Protein 4JCW (pdb70)

Structure (mmCIF, N/CA/C/O backbone):
data_4JCW
#
_entry.id   4JCW
#
_cell.length_a   35.936
_cell.length_b   43.212
_cell.length_c   64.300
_cell.angle_alpha   88.75
_cell.angle_beta   81.29
_cell.angle_gamma   82.70
#
_symmetry.space_group_name_H-M   'P 1'
#
loop_
_entity.id
_entity.type
_entity.pdbx_description
1 polymer 'cellulose binding protein'
2 branched beta-D-glucopyranose-(1-4)-beta-D-glucopyranose-(1-4)-beta-D-glucopyranose-(1-4)-beta-D-glucopyranose-(1-4)-beta-D-glucopyranose
3 water water
#
loop_
_atom_site.group_PDB
_atom_site.id
_atom_site.type_symbol
_atom_site.label_atom_id
_atom_site.label_alt_id
_atom_site.label_comp_id
_atom_site.label_asym_id
_atom_site.label_entity_id
_atom_site.label_seq_id
_atom_site.pdbx_PDB_ins_code
_atom_site.Cartn_x
_atom_site.Cartn_y
_atom_site.Cartn_z
_atom_site.occupancy
_atom_site.B_iso_or_equiv
_atom_site.auth_seq_id
_atom_site.auth_comp_id
_atom_site.auth_asym_id
_atom_site.auth_atom_id
_atom_site.pdbx_PDB_model_num
ATOM 1 N N . MET A 1 1 ? 4.545 23.150 -4.691 1.00 46.58 1 MET A N 1
ATOM 2 C CA . MET A 1 1 ? 4.304 24.529 -4.290 1.00 44.84 1 MET A CA 1
ATOM 3 C C . MET A 1 1 ? 2.886 24.955 -4.642 1.00 43.78 1 MET A C 1
ATOM 4 O O . MET A 1 1 ? 2.302 24.473 -5.613 1.00 46.24 1 MET A O 1
ATOM 9 N N . THR A 1 2 ? 2.338 25.860 -3.841 1.00 40.85 2 THR A N 1
ATOM 10 C CA . THR A 1 2 ? 1.006 26.390 -4.071 1.00 26.63 2 THR A CA 1
ATOM 11 C C . THR A 1 2 ? 1.062 27.524 -5.080 1.00 31.09 2 THR A C 1
ATOM 12 O O . THR A 1 2 ? 1.922 28.412 -4.988 1.00 30.85 2 THR A O 1
ATOM 16 N N . THR A 1 3 ? 0.159 27.479 -6.056 1.00 25.51 3 THR A N 1
ATOM 17 C CA . THR A 1 3 ? 0.076 28.534 -7.053 1.00 29.68 3 THR A CA 1
ATOM 18 C C . THR A 1 3 ? -1.090 29.439 -6.693 1.00 27.59 3 THR A C 1
ATOM 19 O O . THR A 1 3 ? -2.187 28.956 -6.404 1.00 27.67 3 THR A O 1
ATOM 23 N N . HIS A 1 4 ? -0.848 30.745 -6.678 1.00 31.23 4 HIS A N 1
ATOM 24 C CA . HIS A 1 4 ? -1.921 31.708 -6.448 1.00 31.32 4 HIS A CA 1
ATOM 25 C C . HIS A 1 4 ? -2.301 32.376 -7.758 1.00 31.87 4 HIS A C 1
ATOM 26 O O . HIS A 1 4 ? -1.450 32.933 -8.450 1.00 37.62 4 HIS A O 1
ATOM 33 N N . GLY A 1 5 ? -3.581 32.324 -8.095 1.00 28.40 5 GLY A N 1
ATOM 34 C CA . GLY A 1 5 ? -4.021 32.854 -9.374 1.00 29.81 5 GLY A CA 1
ATOM 35 C C . GLY A 1 5 ? -5.514 33.091 -9.462 1.00 30.02 5 GLY A C 1
ATOM 36 O O . GLY A 1 5 ? -6.137 33.599 -8.527 1.00 24.20 5 GLY A O 1
ATOM 37 N N . ARG A 1 6 ? -6.094 32.711 -10.591 1.00 22.87 6 ARG A N 1
ATOM 38 C CA . ARG A 1 6 ? -7.498 32.981 -10.833 1.00 24.00 6 ARG A CA 1
ATOM 39 C C . ARG A 1 6 ? -8.144 31.873 -11.654 1.00 22.30 6 ARG A C 1
ATOM 40 O O . ARG A 1 6 ? -7.453 31.067 -12.291 1.00 21.08 6 ARG A O 1
ATOM 48 N N . ALA A 1 7 ? -9.472 31.821 -11.626 1.00 19.39 7 ALA A N 1
ATOM 49 C CA . ALA A 1 7 ? -10.195 30.852 -12.437 1.00 16.32 7 ALA A CA 1
ATOM 50 C C . ALA A 1 7 ? -11.272 31.522 -13.267 1.00 21.06 7 ALA A C 1
ATOM 51 O O . ALA A 1 7 ? -11.886 32.487 -12.832 1.00 19.93 7 ALA A O 1
ATOM 53 N N . THR A 1 8 ? -11.476 31.000 -14.469 1.00 21.19 8 THR A N 1
ATOM 54 C CA . THR A 1 8 ? -12.656 31.282 -15.256 1.00 22.59 8 THR A CA 1
ATOM 55 C C . THR A 1 8 ? -13.362 29.948 -15.406 1.00 22.51 8 THR A C 1
ATOM 56 O O . THR A 1 8 ? -12.917 28.944 -14.838 1.00 17.54 8 THR A O 1
ATOM 60 N N . HIS A 1 9 ? -14.457 29.927 -16.160 1.00 15.84 9 HIS A N 1
ATOM 61 C CA . HIS A 1 9 ? -15.169 28.673 -16.389 1.00 18.17 9 HIS A CA 1
ATOM 62 C C . HIS A 1 9 ? -15.484 28.393 -17.866 1.00 15.46 9 HIS A C 1
ATOM 63 O O . HIS A 1 9 ? -15.574 29.308 -18.691 1.00 19.90 9 HIS A O 1
ATOM 70 N N . TYR A 1 10 ? -15.614 27.110 -18.179 1.00 19.62 10 TYR A N 1
ATOM 71 C CA . TYR A 1 10 ? -16.063 26.659 -19.482 1.00 20.05 10 TYR A CA 1
ATOM 72 C C . TYR A 1 10 ? -16.728 25.297 -19.315 1.00 22.57 10 TYR A C 1
ATOM 73 O O . TYR A 1 10 ? -16.834 24.793 -18.195 1.00 20.98 10 TYR A O 1
ATOM 82 N N . SER A 1 11 ? -17.177 24.693 -20.414 1.00 21.21 11 SER A N 1
ATOM 83 C CA . SER A 1 11 ? -17.717 23.343 -20.334 1.00 23.06 11 SER A CA 1
ATOM 84 C C . SER A 1 11 ? -17.304 22.470 -21.514 1.00 30.03 11 SER A C 1
ATOM 85 O O . SER A 1 11 ? -17.349 22.908 -22.660 1.00 30.04 11 SER A O 1
ATOM 88 N N . LEU A 1 12 ? -16.904 21.234 -21.229 1.00 27.81 12 LEU A N 1
ATOM 89 C CA . LEU A 1 12 ? -16.720 20.237 -22.281 1.00 37.66 12 LEU A CA 1
ATOM 90 C C . LEU A 1 12 ? -18.074 19.705 -22.749 1.00 46.69 12 LEU A C 1
ATOM 91 O O . LEU A 1 12 ? -18.180 19.079 -23.809 1.00 58.58 12 LEU A O 1
ATOM 96 N N . GLY A 1 13 ? -19.101 19.932 -21.934 1.00 48.16 13 GLY A N 1
ATOM 97 C CA . GLY A 1 13 ? -20.420 19.374 -22.178 1.00 56.37 13 GLY A CA 1
ATOM 98 C C . GLY A 1 13 ? -20.578 17.995 -21.557 1.00 48.45 13 GLY A C 1
ATOM 99 O O . GLY A 1 13 ? -19.854 17.645 -20.627 1.00 35.16 13 GLY A O 1
ATOM 100 N N . GLN A 1 14 ? -21.524 17.214 -22.072 1.00 50.79 14 GLN A N 1
ATOM 101 C CA . GLN A 1 14 ? -21.745 15.851 -21.593 1.00 53.58 14 GLN A CA 1
ATOM 102 C C . GLN A 1 14 ? -20.686 14.907 -22.149 1.00 56.49 14 GLN A C 1
ATOM 103 O O . GLN A 1 14 ? -20.302 13.929 -21.505 1.00 53.91 14 GLN A O 1
ATOM 109 N N . GLY A 1 15 ? -20.231 15.191 -23.363 1.00 30.63 15 GLY A N 1
ATOM 110 C CA . GLY A 1 15 ? -19.107 14.468 -23.919 1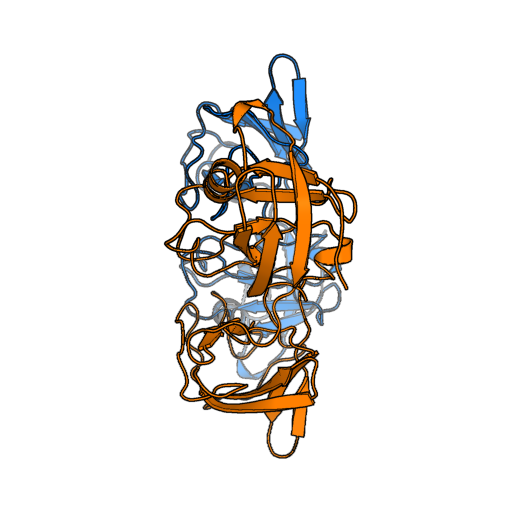.00 33.95 15 GLY A CA 1
ATOM 111 C C . GLY A 1 15 ? -19.438 13.137 -24.565 1.00 27.20 15 GLY A C 1
ATOM 112 O O . GLY A 1 15 ? -20.573 12.875 -24.963 1.00 36.68 15 GLY A O 1
ATOM 113 N N . ASN A 1 16 ? -18.419 12.292 -24.668 1.00 22.70 16 ASN A N 1
ATOM 114 C CA . ASN A 1 16 ? -18.512 11.068 -25.434 1.00 28.02 16 ASN A CA 1
ATOM 115 C C . ASN A 1 16 ? -17.608 10.001 -24.822 1.00 21.56 16 ASN A C 1
ATOM 116 O O . ASN A 1 16 ? -16.988 10.221 -23.780 1.00 23.12 16 ASN A O 1
ATOM 121 N N . THR A 1 17 ? -17.539 8.842 -25.465 1.00 24.39 17 THR A N 1
ATOM 122 C CA . THR A 1 17 ? -16.731 7.746 -24.948 1.00 26.78 17 THR A CA 1
ATOM 123 C C . THR A 1 17 ? -15.391 7.582 -25.673 1.00 25.26 17 THR A C 1
ATOM 124 O O . THR A 1 17 ? -14.715 6.579 -25.495 1.00 29.15 17 THR A O 1
ATOM 128 N N . ILE A 1 18 ? -15.005 8.567 -26.479 1.00 19.83 18 ILE A N 1
ATOM 129 C CA . ILE A 1 18 ? -13.792 8.464 -27.284 1.00 19.44 18 ILE A CA 1
ATOM 130 C C . ILE A 1 18 ? -12.690 9.382 -26.757 1.00 18.01 18 ILE A C 1
ATOM 131 O O . ILE A 1 18 ? -11.589 8.941 -26.417 1.00 23.13 18 ILE A O 1
ATOM 136 N N . ALA A 1 19 ? -12.989 10.670 -26.697 1.00 14.81 19 ALA A N 1
ATOM 137 C CA . ALA A 1 19 ? -11.976 11.664 -26.403 1.00 18.65 19 ALA A CA 1
ATOM 138 C C . ALA A 1 19 ? -12.632 12.926 -25.876 1.00 21.62 19 ALA A C 1
ATOM 139 O O . ALA A 1 19 ? -13.410 13.568 -26.585 1.00 22.19 19 ALA A O 1
ATOM 141 N N . ASN A 1 20 ? -12.344 13.256 -24.621 1.00 17.86 20 ASN A N 1
ATOM 142 C CA . ASN A 1 20 ? -12.916 14.441 -23.992 1.00 18.76 20 ASN A CA 1
ATOM 143 C C . ASN A 1 20 ? -11.785 15.343 -23.506 1.00 14.83 20 ASN A C 1
ATOM 144 O O . ASN A 1 20 ? -10.933 14.913 -22.731 1.00 17.26 20 ASN A O 1
ATOM 149 N N . GLY A 1 21 ? -11.751 16.578 -24.009 1.00 18.85 21 GLY A N 1
ATOM 150 C CA . GLY A 1 21 ? -10.655 17.480 -23.686 1.00 17.05 21 GLY A CA 1
ATOM 151 C C . GLY A 1 21 ? -9.376 17.112 -24.411 1.00 17.88 21 GLY A C 1
ATOM 152 O O . GLY A 1 21 ? -9.285 16.062 -25.053 1.00 14.74 21 GLY A O 1
ATOM 153 N N . ASN A 1 22 ? -8.371 17.975 -24.311 1.00 15.87 22 ASN A N 1
ATOM 154 C CA . ASN A 1 22 ? -7.144 17.779 -25.050 1.00 17.97 22 ASN A CA 1
ATOM 155 C C . ASN A 1 22 ? -6.423 16.515 -24.573 1.00 18.49 22 ASN A C 1
ATOM 156 O O . ASN A 1 22 ? -5.679 15.913 -25.333 1.00 13.16 22 ASN A O 1
ATOM 161 N N . CYS A 1 23 ? -6.682 16.105 -23.328 1.00 19.52 23 CYS A N 1
ATOM 162 C CA . CYS A 1 23 ? -6.124 14.863 -22.768 1.00 16.55 23 CYS A CA 1
ATOM 163 C C . CYS A 1 23 ? -6.785 13.605 -23.315 1.00 17.00 23 CYS A C 1
ATOM 164 O O . CYS A 1 23 ? -6.339 12.490 -23.020 1.00 16.96 23 CYS A O 1
ATOM 167 N N . SER A 1 24 ? -7.842 13.799 -24.107 1.00 16.90 24 SER A N 1
ATOM 168 C CA . SER A 1 24 ? -8.609 12.696 -24.696 1.00 18.19 24 SER A CA 1
ATOM 169 C C . SER A 1 24 ? -9.078 11.667 -23.664 1.00 14.42 24 SER A C 1
ATOM 170 O O . SER A 1 24 ? -8.913 10.460 -23.869 1.00 18.20 24 SER A O 1
ATOM 173 N N . MET A 1 25 ? -9.657 12.143 -22.563 1.00 17.09 25 MET A N 1
ATOM 174 C CA A MET A 1 25 ? -10.199 11.264 -21.527 0.44 18.14 25 MET A CA 1
ATOM 175 C CA B MET A 1 25 ? -10.169 11.250 -21.540 0.56 18.55 25 MET A CA 1
ATOM 176 C C . MET A 1 25 ? -11.297 10.397 -22.113 1.00 18.55 25 MET A C 1
ATOM 177 O O . MET A 1 25 ? -12.058 10.863 -22.979 1.00 16.63 25 MET A O 1
ATOM 186 N N . PRO A 1 26 ? -11.408 9.146 -21.640 1.00 21.51 26 PRO A N 1
ATOM 187 C CA . PRO A 1 26 ? -12.453 8.213 -22.089 1.00 21.62 26 PRO A CA 1
ATOM 188 C C . PRO A 1 26 ? -13.845 8.716 -21.741 1.00 20.96 26 PRO A C 1
ATOM 189 O O . PRO A 1 26 ? -14.831 8.245 -22.310 1.00 22.57 26 PRO A O 1
ATOM 193 N N . ALA A 1 27 ? -13.920 9.648 -20.795 1.00 17.97 27 ALA A N 1
ATOM 194 C CA . ALA A 1 27 ? -15.198 10.178 -20.334 1.00 20.05 27 ALA A CA 1
ATOM 195 C C . ALA A 1 27 ? -14.972 11.498 -19.644 1.00 24.74 27 ALA A C 1
ATOM 196 O O . ALA A 1 27 ? -13.891 11.758 -19.123 1.00 22.03 27 ALA A O 1
ATOM 198 N N . VAL A 1 28 ? -15.997 12.335 -19.633 1.00 20.10 28 VAL A N 1
ATOM 199 C CA . VAL A 1 28 ? -16.013 13.459 -18.717 1.00 18.04 28 VAL A CA 1
ATOM 200 C C . VAL A 1 28 ? -16.210 12.852 -17.336 1.00 22.67 28 VAL A C 1
ATOM 201 O O . VAL A 1 28 ? -17.049 11.962 -17.173 1.00 27.84 28 VAL A O 1
ATOM 205 N N . PRO A 1 29 ? -15.428 13.303 -16.341 1.00 27.69 29 PRO A N 1
ATOM 206 C CA . PRO A 1 29 ? -15.614 12.843 -14.957 1.00 34.51 29 PRO A CA 1
ATOM 207 C C . PRO A 1 29 ? -17.076 12.914 -14.530 1.00 34.20 29 PRO A C 1
ATOM 208 O O . PRO A 1 29 ? -17.726 13.931 -14.774 1.00 32.80 29 PRO A O 1
ATOM 212 N N . ALA A 1 30 ? -17.579 11.846 -13.916 1.00 30.98 30 ALA A N 1
ATOM 213 C CA . ALA A 1 30 ? -18.974 11.777 -13.487 1.00 29.52 30 ALA A CA 1
ATOM 214 C C . ALA A 1 30 ? -19.385 12.969 -12.619 1.00 36.86 30 ALA A C 1
ATOM 215 O O . ALA A 1 30 ? -20.509 13.461 -12.729 1.00 40.56 30 ALA A O 1
ATOM 217 N N . ASP A 1 31 ? -18.475 13.432 -11.764 1.00 28.76 31 ASP A N 1
ATOM 218 C CA . ASP A 1 31 ? -18.766 14.554 -10.869 1.00 30.49 31 ASP A CA 1
ATOM 219 C C . ASP A 1 31 ? -18.581 15.906 -11.555 1.00 28.14 31 ASP A C 1
ATOM 220 O O . ASP A 1 31 ? -18.778 16.957 -10.929 1.00 29.79 31 ASP A O 1
ATOM 225 N N . ARG A 1 32 ? -18.185 15.862 -12.828 1.00 20.64 32 ARG A N 1
ATOM 226 C CA . ARG A 1 32 ? -17.989 17.058 -13.655 1.00 21.46 32 ARG A CA 1
ATOM 227 C C . ARG A 1 32 ? -16.915 17.998 -13.098 1.00 19.78 32 ARG A C 1
ATOM 228 O O . ARG A 1 32 ? -16.908 19.195 -13.390 1.00 18.15 32 ARG A O 1
ATOM 236 N N . MET A 1 33 ? -16.004 17.449 -12.299 1.00 16.59 33 MET A N 1
ATOM 237 C CA . MET A 1 33 ? -14.923 18.244 -11.729 1.00 19.14 33 MET A CA 1
ATOM 238 C C . MET A 1 33 ? -13.657 18.086 -12.571 1.00 21.68 33 MET A C 1
ATOM 239 O O . MET A 1 33 ? -12.899 17.126 -12.411 1.00 18.14 33 MET A O 1
ATOM 244 N N . TYR A 1 34 ? -13.438 19.028 -13.482 1.00 18.30 34 TYR A N 1
ATOM 245 C CA . TYR A 1 34 ? -12.282 18.960 -14.355 1.00 14.94 34 TYR A CA 1
ATOM 246 C C . TYR A 1 34 ? -11.802 20.366 -14.610 1.00 20.51 34 TYR A C 1
ATOM 247 O O . TYR A 1 34 ? -12.482 21.336 -14.267 1.00 16.68 34 TYR A O 1
ATOM 256 N N . VAL A 1 35 ? -10.638 20.478 -15.230 1.00 17.69 35 VAL A N 1
ATOM 257 C CA . VAL A 1 35 ? -10.025 21.770 -15.450 1.00 17.64 35 VAL A CA 1
ATOM 258 C C . VAL A 1 35 ? -9.178 21.738 -16.711 1.00 19.47 35 VAL A C 1
ATOM 259 O O . VAL A 1 35 ? -8.590 20.712 -17.051 1.00 17.75 35 VAL A O 1
ATOM 263 N N . ALA A 1 36 ? -9.162 22.854 -17.434 1.00 19.70 36 ALA A N 1
ATOM 264 C CA . ALA A 1 36 ? -8.191 23.072 -18.497 1.00 16.40 36 ALA A CA 1
ATOM 265 C C . ALA A 1 36 ? -7.093 23.959 -17.947 1.00 17.63 36 ALA A C 1
ATOM 266 O O . ALA A 1 36 ? -7.385 24.943 -17.273 1.00 18.32 36 ALA A O 1
ATOM 268 N N . VAL A 1 37 ? -5.841 23.641 -18.263 1.00 18.68 37 VAL A N 1
ATOM 269 C CA . VAL A 1 37 ? -4.720 24.412 -17.760 1.00 15.07 37 VAL A CA 1
ATOM 270 C C . VAL A 1 37 ? -3.928 25.089 -18.868 1.00 17.70 37 VAL A C 1
ATOM 271 O O . VAL A 1 37 ? -4.040 24.713 -20.045 1.00 20.85 37 VAL A O 1
ATOM 275 N N . SER A 1 38 ? -3.136 26.087 -18.466 1.00 15.81 38 SER A N 1
ATOM 276 C CA . SER A 1 38 ? -2.253 26.829 -19.360 1.00 17.93 38 SER A CA 1
ATOM 277 C C . SER A 1 38 ? -1.351 25.883 -20.139 1.00 18.92 38 SER A C 1
ATOM 278 O O . SER A 1 38 ? -1.112 24.753 -19.721 1.00 20.94 38 SER A O 1
ATOM 281 N N . SER A 1 39 ? -0.858 26.338 -21.282 1.00 19.53 39 SER A N 1
ATOM 282 C CA . SER A 1 39 ? 0.061 25.514 -22.075 1.00 20.94 39 SER A CA 1
ATOM 283 C C . SER A 1 39 ? 1.333 25.070 -21.310 1.00 17.67 39 SER A C 1
ATOM 284 O O . SER A 1 39 ? 1.720 23.897 -21.376 1.00 22.67 39 SER A O 1
ATOM 287 N N . PRO A 1 40 ? 1.979 25.989 -20.568 1.00 21.98 40 PRO A N 1
ATOM 288 C CA . PRO A 1 40 ? 3.146 25.512 -19.812 1.00 19.82 40 PRO A CA 1
ATOM 289 C C . PRO A 1 40 ? 2.800 24.461 -18.759 1.00 18.04 40 PRO A C 1
ATOM 290 O O . PRO A 1 40 ? 3.559 23.502 -18.582 1.00 22.98 40 PRO A O 1
ATOM 294 N N . GLU A 1 41 ? 1.671 24.631 -18.075 1.00 20.60 41 GLU A N 1
ATOM 295 C CA . GLU A 1 41 ? 1.256 23.684 -17.051 1.00 20.98 41 GLU A CA 1
ATOM 296 C C . GLU A 1 41 ? 0.735 22.389 -17.651 1.00 24.37 41 GLU A C 1
ATOM 297 O O . GLU A 1 41 ? 0.814 21.340 -17.025 1.00 20.08 41 GLU A O 1
ATOM 303 N N . TYR A 1 42 ? 0.204 22.464 -18.869 1.00 18.75 42 TYR A N 1
ATOM 304 C CA . TYR A 1 42 ? -0.230 21.261 -19.571 1.00 21.97 42 TYR A CA 1
ATOM 305 C C . TYR A 1 42 ? 0.974 20.390 -19.873 1.00 18.41 42 TYR A C 1
ATOM 306 O O . TYR A 1 42 ? 0.881 19.161 -19.867 1.00 16.59 42 TYR A O 1
ATOM 315 N N . SER A 1 43 ? 2.101 21.045 -20.138 1.00 16.95 43 SER A N 1
ATOM 316 C CA . SER A 1 43 ? 3.388 20.382 -20.320 1.00 20.97 43 SER A CA 1
ATOM 317 C C . SER A 1 43 ? 3.352 19.256 -21.358 1.00 18.75 43 SER A C 1
ATOM 318 O O . SER A 1 43 ? 3.755 18.127 -21.065 1.00 19.68 43 SER A O 1
ATOM 321 N N . GLY A 1 44 ? 2.864 19.573 -22.556 1.00 22.96 44 GLY A N 1
ATOM 322 C CA . GLY A 1 44 ? 2.778 18.608 -23.643 1.00 23.91 44 GLY A CA 1
ATOM 323 C C . GLY A 1 44 ? 1.939 17.391 -23.281 1.00 20.74 44 GLY A C 1
ATOM 324 O O . GLY A 1 44 ? 2.223 16.286 -23.745 1.00 20.71 44 GLY A O 1
ATOM 325 N N . ALA A 1 45 ? 0.922 17.619 -22.445 1.00 17.58 45 ALA A N 1
ATOM 326 C CA . ALA A 1 45 ? -0.007 16.595 -21.933 1.00 16.37 45 ALA A CA 1
ATOM 327 C C . ALA A 1 45 ? 0.535 15.758 -20.778 1.00 13.85 45 ALA A C 1
ATOM 328 O O . ALA A 1 45 ? -0.140 14.850 -20.306 1.00 18.34 45 ALA A O 1
ATOM 330 N N . ALA A 1 46 ? 1.736 16.068 -20.303 1.00 12.48 46 ALA A N 1
ATOM 331 C CA . ALA A 1 46 ? 2.270 15.354 -19.146 1.00 14.96 46 ALA A CA 1
ATOM 332 C C . ALA A 1 46 ? 1.406 15.577 -17.904 1.00 19.95 46 ALA A C 1
ATOM 333 O O . ALA A 1 46 ? 1.429 14.774 -16.961 1.00 20.39 46 ALA A O 1
ATOM 335 N N . ALA A 1 47 ? 0.620 16.652 -17.903 1.00 16.20 47 ALA A N 1
ATOM 336 C CA . ALA A 1 47 ? -0.237 16.937 -16.755 1.00 23.00 47 ALA A CA 1
ATOM 337 C C . ALA A 1 47 ? -1.551 16.166 -16.824 1.00 21.31 47 ALA A C 1
ATOM 338 O O . ALA A 1 47 ? -2.322 16.159 -15.861 1.00 19.53 47 ALA A O 1
ATOM 340 N N . CYS A 1 48 ? -1.808 15.528 -17.964 1.00 18.35 48 CYS A N 1
ATOM 341 C CA . CYS A 1 48 ? -3.034 14.760 -18.130 1.00 21.00 48 CYS A CA 1
ATOM 342 C C . CYS A 1 48 ? -3.148 13.643 -17.091 1.00 20.50 48 CYS A C 1
ATOM 343 O O . CYS A 1 48 ? -2.179 12.945 -16.808 1.00 24.35 48 CYS A O 1
ATOM 346 N N . GLY A 1 49 ? -4.339 13.484 -16.527 1.00 21.45 49 GLY A N 1
ATOM 347 C CA . GLY A 1 49 ? -4.573 12.440 -15.547 1.00 28.41 49 GLY A CA 1
ATOM 348 C C . GLY A 1 49 ? -4.327 12.881 -14.114 1.00 26.16 49 GLY A C 1
ATOM 349 O O . GLY A 1 49 ? -4.800 12.230 -13.181 1.00 28.93 49 GLY A O 1
ATOM 350 N N . THR A 1 50 ? -3.589 13.974 -13.937 1.00 17.63 50 THR A N 1
ATOM 351 C CA . THR A 1 50 ? -3.297 14.474 -12.587 1.00 15.60 50 THR A CA 1
ATOM 352 C C . THR A 1 50 ? -4.475 15.255 -12.032 1.00 16.73 50 THR A C 1
ATOM 353 O O . THR A 1 50 ? -5.416 15.573 -12.756 1.00 18.67 50 THR A O 1
ATOM 357 N N . PHE A 1 51 ? -4.424 15.550 -10.738 1.00 16.69 51 PHE A N 1
ATOM 358 C CA . PHE A 1 51 ? -5.492 16.282 -10.066 1.00 16.72 51 PHE A CA 1
ATOM 359 C C . PHE A 1 51 ? -4.967 17.525 -9.367 1.00 13.95 51 PHE A C 1
ATOM 360 O O . PHE A 1 51 ? -3.839 17.538 -8.865 1.00 17.81 51 PHE A O 1
ATOM 368 N N . LEU A 1 52 ? -5.807 18.552 -9.297 1.00 16.65 52 LEU A N 1
ATOM 369 C CA . LEU A 1 52 ? -5.496 19.745 -8.527 1.00 16.71 52 LEU A CA 1
ATOM 370 C C . LEU A 1 52 ? -6.503 19.891 -7.396 1.00 16.60 52 LEU A C 1
ATOM 371 O O . LEU A 1 52 ? -7.708 19.716 -7.602 1.00 18.53 52 LEU A O 1
ATOM 376 N N . ASP A 1 53 ? -6.008 20.195 -6.197 1.00 18.71 53 ASP A N 1
ATOM 377 C CA . ASP A 1 53 ? -6.872 20.716 -5.144 1.00 19.47 53 ASP A CA 1
ATOM 378 C C . ASP A 1 53 ? -6.913 22.229 -5.278 1.00 20.59 53 ASP A C 1
ATOM 379 O O . ASP A 1 53 ? -5.882 22.900 -5.184 1.00 18.27 53 ASP A O 1
ATOM 384 N N . VAL A 1 54 ? -8.111 22.759 -5.486 1.00 13.97 54 VAL A N 1
ATOM 385 C CA . VAL A 1 54 ? -8.289 24.176 -5.762 1.00 16.12 54 VAL A CA 1
ATOM 386 C C . VAL A 1 54 ? -9.091 24.844 -4.641 1.00 18.65 54 VAL A C 1
ATOM 387 O O . VAL A 1 54 ? -10.178 24.400 -4.299 1.00 20.77 54 VAL A O 1
ATOM 391 N N . THR A 1 55 ? -8.548 25.904 -4.064 1.00 20.78 55 THR A N 1
ATOM 392 C CA . THR A 1 55 ? -9.260 26.630 -3.028 1.00 21.05 55 THR A CA 1
ATOM 393 C C . THR A 1 55 ? -9.755 27.966 -3.562 1.00 22.48 55 THR A C 1
ATOM 394 O O . THR A 1 55 ? -8.970 28.741 -4.104 1.00 20.72 55 THR A O 1
ATOM 398 N N . GLY A 1 56 ? -11.055 28.222 -3.415 1.00 22.28 56 GLY A N 1
ATOM 399 C CA . GLY A 1 56 ? -11.637 29.506 -3.784 1.00 22.81 56 GLY A CA 1
ATOM 400 C C . GLY A 1 56 ? -12.446 30.107 -2.650 1.00 25.08 56 GLY A C 1
ATOM 401 O O . GLY A 1 56 ? -12.369 29.632 -1.511 1.00 23.61 56 GLY A O 1
ATOM 402 N N . PRO A 1 57 ? -13.237 31.153 -2.947 1.00 24.40 57 PRO A N 1
ATOM 403 C CA . PRO A 1 57 ? -14.016 31.836 -1.905 1.00 26.32 57 PRO A CA 1
ATOM 404 C C . PRO A 1 57 ? -14.922 30.901 -1.092 1.00 29.97 57 PRO A C 1
ATOM 405 O O . PRO A 1 57 ? -15.031 31.087 0.117 1.00 30.88 57 PRO A O 1
ATOM 409 N N . LYS A 1 58 ? -15.535 29.906 -1.729 1.00 22.74 58 LYS A N 1
ATOM 410 C CA . LYS A 1 58 ? -16.477 29.022 -1.031 1.00 27.13 58 LYS A CA 1
ATOM 411 C C . LYS A 1 58 ? -15.840 27.809 -0.353 1.00 27.41 58 LYS A C 1
ATOM 412 O O . LYS A 1 58 ? -16.465 27.163 0.484 1.00 27.33 58 LYS A O 1
ATOM 418 N N . GLY A 1 59 ? -14.610 27.476 -0.721 1.00 26.48 59 GLY A N 1
ATOM 419 C CA . GLY A 1 59 ? -13.962 26.320 -0.122 1.00 21.22 59 GLY A CA 1
ATOM 420 C C . GLY A 1 59 ? -12.948 25.683 -1.046 1.00 26.75 59 GLY A C 1
ATOM 421 O O . GLY A 1 59 ? -12.287 26.384 -1.803 1.00 21.95 59 GLY A O 1
ATOM 422 N N . THR A 1 60 ? -12.838 24.356 -0.979 1.00 22.74 60 THR A N 1
ATOM 423 C CA . THR A 1 60 ? -11.836 23.596 -1.721 1.00 20.39 60 THR A CA 1
ATOM 424 C C . THR A 1 60 ? -12.476 22.415 -2.446 1.00 20.41 60 THR A C 1
ATOM 425 O O . THR A 1 60 ? -13.282 21.681 -1.872 1.00 22.50 60 THR A O 1
ATOM 429 N N . VAL A 1 61 ? -12.133 22.246 -3.716 1.00 15.92 61 VAL A N 1
ATOM 430 C CA . VAL A 1 61 ? -12.587 21.094 -4.487 1.00 20.88 61 VAL A CA 1
ATOM 431 C C . VAL A 1 61 ? -11.414 20.489 -5.248 1.00 20.80 61 VAL A C 1
ATOM 432 O O . VAL A 1 61 ? -10.392 21.142 -5.449 1.00 25.89 61 VAL A O 1
ATOM 436 N N . ARG A 1 62 ? -11.570 19.240 -5.674 1.00 14.69 62 ARG A N 1
ATOM 437 C CA . ARG A 1 62 ? -10.553 18.571 -6.483 1.00 21.16 62 ARG A CA 1
ATOM 438 C C . ARG A 1 62 ? -11.020 18.479 -7.937 1.00 19.59 62 ARG A C 1
ATOM 439 O O . ARG A 1 62 ? -12.170 18.153 -8.202 1.00 19.03 62 ARG A O 1
ATOM 447 N N . VAL A 1 63 ? -10.137 18.793 -8.877 1.00 18.09 63 VAL A N 1
ATOM 448 C CA . VAL A 1 63 ? -10.488 18.688 -10.285 1.00 15.81 63 VAL A CA 1
ATOM 449 C C . VAL A 1 63 ? -9.452 17.859 -11.031 1.00 12.90 63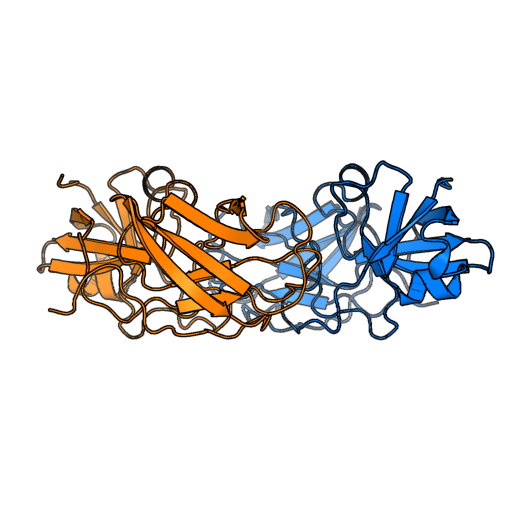 VAL A C 1
ATOM 450 O O . VAL A 1 63 ? -8.267 17.893 -10.704 1.00 14.98 63 VAL A O 1
ATOM 454 N N . GLN A 1 64 ? -9.906 17.098 -12.016 1.00 17.46 64 GLN A N 1
ATOM 455 C CA . GLN A 1 64 ? -8.996 16.351 -12.867 1.00 15.46 64 GLN A CA 1
ATOM 456 C C . GLN A 1 64 ? -8.502 17.232 -14.002 1.00 13.95 64 GLN A C 1
ATOM 457 O O . GLN A 1 64 ? -9.292 17.941 -14.630 1.00 19.05 64 GLN A O 1
ATOM 463 N N . VAL A 1 65 ? -7.202 17.200 -14.259 1.00 16.16 65 VAL A N 1
ATOM 464 C CA . VAL A 1 65 ? -6.672 17.910 -15.406 1.00 14.50 65 VAL A CA 1
ATOM 465 C C . VAL A 1 65 ? -7.092 17.142 -16.653 1.00 16.87 65 VAL A C 1
ATOM 466 O O . VAL A 1 65 ? -6.718 15.977 -16.845 1.00 17.15 65 VAL A O 1
ATOM 470 N N . ALA A 1 66 ? -7.882 17.813 -17.483 1.00 16.75 66 ALA A N 1
ATOM 471 C CA . ALA A 1 66 ? -8.567 17.178 -18.599 1.00 19.24 66 ALA A CA 1
ATOM 472 C C . ALA A 1 66 ? -8.189 17.777 -19.942 1.00 14.62 66 ALA A C 1
ATOM 473 O O . ALA A 1 66 ? -8.388 17.150 -20.981 1.00 16.06 66 ALA A O 1
ATOM 475 N N . ASP A 1 67 ? -7.639 18.985 -19.922 1.00 14.99 67 ASP A N 1
ATOM 476 C CA . ASP A 1 67 ? -7.683 19.817 -21.115 1.00 17.01 67 ASP A CA 1
ATOM 477 C C . ASP A 1 67 ? -6.605 20.899 -21.067 1.00 20.35 67 ASP A C 1
ATOM 478 O O . ASP A 1 67 ? -5.962 21.115 -20.036 1.00 17.95 67 ASP A O 1
ATOM 483 N N . GLN A 1 68 ? -6.401 21.553 -22.205 1.00 15.87 68 GLN A N 1
ATOM 484 C CA . GLN A 1 68 ? -5.432 22.626 -22.327 1.00 15.07 68 GLN A CA 1
ATOM 485 C C . GLN A 1 68 ? -6.170 23.925 -22.635 1.00 18.85 68 GLN A C 1
ATOM 486 O O . GLN A 1 68 ? -7.005 23.966 -23.536 1.00 20.10 68 GLN A O 1
ATOM 492 N N . CYS A 1 69 ? -5.852 24.981 -21.891 1.00 18.84 69 CYS A N 1
ATOM 493 C CA . CYS A 1 69 ? -6.360 26.318 -22.189 1.00 18.90 69 CYS A CA 1
ATOM 494 C C . CYS A 1 69 ? -5.226 27.165 -22.761 1.00 18.73 69 CYS A C 1
ATOM 495 O O . CYS A 1 69 ? -4.424 27.706 -22.014 1.00 18.41 69 CYS A O 1
ATOM 498 N N . HIS A 1 70 ? -5.143 27.247 -24.086 1.00 20.34 70 HIS A N 1
ATOM 499 C CA . HIS A 1 70 ? -4.081 28.005 -24.756 1.00 28.14 70 HIS A CA 1
ATOM 500 C C . HIS A 1 70 ? -4.029 29.483 -24.340 1.00 30.22 70 HIS A C 1
ATOM 501 O O . HIS A 1 70 ? -2.950 30.073 -24.251 1.00 26.77 70 HIS A O 1
ATOM 508 N N . GLY A 1 71 ? -5.199 30.073 -24.103 1.00 26.77 71 GLY A N 1
ATOM 509 C CA . GLY A 1 71 ? -5.298 31.475 -23.729 1.00 24.38 71 GLY A CA 1
ATOM 510 C C . GLY A 1 71 ? -5.151 31.757 -22.235 1.00 24.30 71 GLY A C 1
ATOM 511 O O . GLY A 1 71 ? -5.143 32.917 -21.827 1.00 29.94 71 GLY A O 1
ATOM 512 N N . CYS A 1 72 ? -5.035 30.713 -21.418 1.00 18.56 72 CYS A N 1
ATOM 513 C CA . CYS A 1 72 ? -4.817 30.899 -19.976 1.00 19.10 72 CYS A CA 1
ATOM 514 C C . CYS A 1 72 ? -3.340 31.101 -19.670 1.00 21.41 72 CYS A C 1
ATOM 515 O O . CYS A 1 72 ? -2.502 30.308 -20.094 1.00 19.80 72 CYS A O 1
ATOM 518 N N . GLU A 1 73 ? -3.021 32.148 -18.923 1.00 22.49 73 GLU A N 1
ATOM 519 C CA . GLU A 1 73 ? -1.648 32.328 -18.474 1.00 22.07 73 GLU A CA 1
ATOM 520 C C . GLU A 1 73 ? -1.399 31.362 -17.329 1.00 22.01 73 GLU A C 1
ATOM 521 O O . GLU A 1 73 ? -2.344 30.827 -16.751 1.00 18.10 73 GLU A O 1
ATOM 527 N N . VAL A 1 74 ? -0.129 31.153 -16.998 1.00 21.61 74 VAL A N 1
ATOM 528 C CA . VAL A 1 74 ? 0.225 30.296 -15.875 1.00 22.04 74 VAL A CA 1
ATOM 529 C C . VAL A 1 74 ? -0.429 30.865 -14.621 1.00 18.28 74 VAL A C 1
ATOM 530 O O . VAL A 1 74 ? -0.310 32.050 -14.359 1.00 19.73 74 VAL A O 1
ATOM 534 N N . GLY A 1 75 ? -1.161 30.033 -13.879 1.00 20.09 75 GLY A N 1
ATOM 535 C CA . GLY A 1 75 ? -1.878 30.495 -12.699 1.00 18.20 75 GLY A CA 1
ATOM 536 C C . GLY A 1 75 ? -3.365 30.736 -12.918 1.00 18.99 75 GLY A C 1
ATOM 537 O O . GLY A 1 75 ? -4.120 30.976 -11.972 1.00 18.99 75 GLY A O 1
ATOM 538 N N . HIS A 1 76 ? -3.781 30.688 -14.179 1.00 19.55 76 HIS A N 1
ATOM 539 C CA . HIS A 1 76 ? -5.175 30.879 -14.574 1.00 16.27 76 HIS A CA 1
ATOM 540 C C . HIS A 1 76 ? -5.729 29.523 -14.997 1.00 17.15 76 HIS A C 1
ATOM 541 O O . HIS A 1 76 ? -5.315 28.962 -16.013 1.00 23.04 76 HIS A O 1
ATOM 548 N N . LEU A 1 77 ? -6.663 28.999 -14.211 1.00 19.73 77 LEU A N 1
ATOM 549 C CA . LEU A 1 77 ? -7.342 27.752 -14.523 1.00 15.75 77 LEU A CA 1
ATOM 550 C C . LEU A 1 77 ? -8.666 28.022 -15.213 1.00 18.81 77 LEU A C 1
ATOM 551 O O . LEU A 1 77 ? -9.364 28.980 -14.884 1.00 17.91 77 LEU A O 1
ATOM 556 N N . ASP A 1 78 ? -9.007 27.177 -16.175 1.00 20.40 78 ASP A N 1
ATOM 557 C CA . ASP A 1 78 ? -10.325 27.208 -16.779 1.00 18.84 78 ASP A CA 1
ATOM 558 C C . ASP A 1 78 ? -11.098 26.029 -16.186 1.00 16.86 78 ASP A C 1
ATOM 559 O O . ASP A 1 78 ? -10.961 24.894 -16.636 1.00 17.11 78 ASP A O 1
ATOM 564 N N . LEU A 1 79 ? -11.882 26.298 -15.148 1.00 15.63 79 LEU A N 1
ATOM 565 C CA . LEU A 1 79 ? -12.598 25.247 -14.435 1.00 19.18 79 LEU A CA 1
ATOM 566 C C . LEU A 1 79 ? -13.867 24.847 -15.155 1.00 20.23 79 LEU A C 1
ATOM 567 O O . LEU A 1 79 ? -14.445 25.644 -15.885 1.00 16.44 79 LEU A O 1
ATOM 572 N N . SER A 1 80 ? -14.312 23.616 -14.924 1.00 19.21 80 SER A N 1
ATOM 573 C CA . SER A 1 80 ? -15.648 23.229 -15.336 1.00 16.72 80 SER A CA 1
ATOM 574 C C . SER A 1 80 ? -16.640 24.165 -14.657 1.00 19.66 80 SER A C 1
ATOM 575 O O . SER A 1 80 ? -16.346 24.732 -13.596 1.00 16.63 80 SER A O 1
ATOM 578 N N . GLU A 1 81 ? -17.803 24.349 -15.269 1.00 16.06 81 GLU A N 1
ATOM 579 C CA . GLU A 1 81 ? -18.863 25.142 -14.649 1.00 21.08 81 GLU A CA 1
ATOM 580 C C . GLU A 1 81 ? -19.209 24.635 -13.245 1.00 20.56 81 GLU A C 1
ATOM 581 O O . GLU A 1 81 ? -19.453 25.435 -12.330 1.00 24.23 81 GLU A O 1
ATOM 587 N N . GLU A 1 82 ? -19.211 23.317 -13.074 1.00 18.41 82 GLU A N 1
ATOM 588 C CA . GLU A 1 82 ? -19.571 22.714 -11.786 1.00 20.60 82 GLU A CA 1
ATOM 589 C C . GLU A 1 82 ? -18.544 23.012 -10.695 1.00 20.55 82 GLU A C 1
ATOM 590 O O . GLU A 1 82 ? -18.904 23.302 -9.548 1.00 19.94 82 GLU A O 1
ATOM 596 N N . ALA A 1 83 ? -17.267 22.931 -11.056 1.00 19.38 83 ALA A N 1
ATOM 597 C CA . ALA A 1 83 ? -16.180 23.248 -10.134 1.00 20.75 83 ALA A CA 1
ATOM 598 C C . ALA A 1 83 ? -16.195 24.737 -9.798 1.00 22.61 83 ALA A C 1
ATOM 599 O O . ALA A 1 83 ? -15.979 25.139 -8.648 1.00 20.43 83 ALA A O 1
ATOM 601 N N . PHE A 1 84 ? -16.462 25.559 -10.810 1.00 21.00 84 PHE A N 1
ATOM 602 C CA . PHE A 1 84 ? -16.528 26.995 -10.596 1.00 16.04 84 PHE A CA 1
ATOM 603 C C . PHE A 1 84 ? -17.640 27.339 -9.611 1.00 17.60 84 PHE A C 1
ATOM 604 O O . PHE A 1 84 ? -17.418 28.103 -8.682 1.00 19.54 84 PHE A O 1
ATOM 612 N N . ARG A 1 85 ? -18.827 26.763 -9.797 1.00 22.05 85 ARG A N 1
ATOM 613 C CA . ARG A 1 85 ? -19.961 27.089 -8.931 1.00 20.78 85 ARG A CA 1
ATOM 614 C C . ARG A 1 85 ? -19.709 26.633 -7.498 1.00 28.10 85 ARG A C 1
ATOM 615 O O . ARG A 1 85 ? -20.213 27.234 -6.553 1.00 28.42 85 ARG A O 1
ATOM 623 N N . ALA A 1 86 ? -18.930 25.569 -7.341 1.00 26.19 86 ALA A N 1
ATOM 624 C CA . ALA A 1 86 ? -18.642 25.044 -6.009 1.00 23.65 86 ALA A CA 1
ATOM 625 C C . ALA A 1 86 ? -17.687 25.969 -5.262 1.00 24.82 86 ALA A C 1
ATOM 626 O O . ALA A 1 86 ? -17.675 25.999 -4.038 1.00 26.93 86 ALA A O 1
ATOM 628 N N . LEU A 1 87 ? -16.886 26.726 -6.006 1.00 18.02 87 LEU A N 1
ATOM 629 C CA . LEU A 1 87 ? -15.892 27.613 -5.400 1.00 18.38 87 LEU A CA 1
ATOM 630 C C . LEU A 1 87 ? -16.341 29.069 -5.322 1.00 20.80 87 LEU A C 1
ATOM 631 O O . LEU A 1 87 ? -15.892 29.816 -4.448 1.00 23.34 87 LEU A O 1
ATOM 636 N N . GLY A 1 88 ? -17.209 29.494 -6.235 1.00 21.41 88 GLY A N 1
ATOM 637 C CA . GLY A 1 88 ? -17.591 30.894 -6.240 1.00 24.16 88 GLY A CA 1
ATOM 638 C C . GLY A 1 88 ? -18.891 31.250 -6.932 1.00 25.49 88 GLY A C 1
ATOM 639 O O . GLY A 1 88 ? -19.719 30.389 -7.214 1.00 29.80 88 GLY A O 1
ATOM 640 N N . ASP A 1 89 ? -19.066 32.541 -7.190 1.00 27.76 89 ASP A N 1
ATOM 641 C CA . ASP A 1 89 ? -20.267 33.033 -7.846 1.00 29.62 89 ASP A CA 1
ATOM 642 C C . ASP A 1 89 ? -20.082 32.914 -9.357 1.00 29.13 89 ASP A C 1
ATOM 643 O O . ASP A 1 89 ? -19.203 33.559 -9.938 1.00 30.85 89 ASP A O 1
ATOM 648 N N . PHE A 1 90 ? -20.907 32.073 -9.972 1.00 26.68 90 PHE A N 1
ATOM 649 C CA . PHE A 1 90 ? -20.833 31.787 -11.406 1.00 34.45 90 PHE A CA 1
ATOM 650 C C . PHE A 1 90 ? -20.773 33.057 -12.258 1.00 31.56 90 PHE A C 1
ATOM 651 O O . PHE A 1 90 ? -19.953 33.166 -13.181 1.00 32.00 90 PHE A O 1
ATOM 659 N N . ASN A 1 91 ? -21.626 34.022 -11.931 1.00 31.39 91 ASN A N 1
ATOM 660 C CA . ASN A 1 91 ? -21.748 35.237 -12.728 1.00 35.52 91 ASN A CA 1
ATOM 661 C C . ASN A 1 91 ? -20.629 36.242 -12.518 1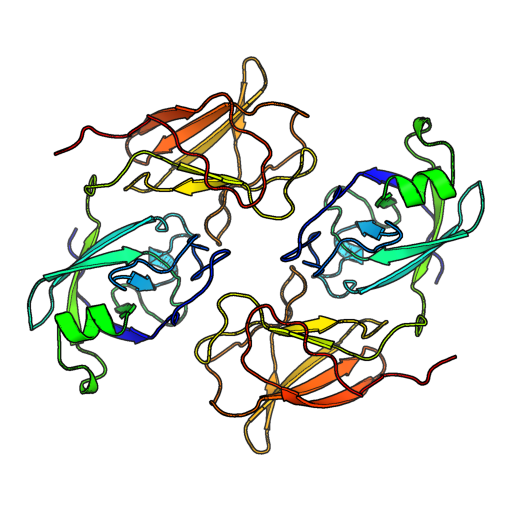.00 33.44 91 ASN A C 1
ATOM 662 O O . ASN A 1 91 ? -20.563 37.254 -13.217 1.00 37.90 91 ASN A O 1
ATOM 667 N N . ALA A 1 92 ? -19.754 35.972 -11.557 1.00 30.18 92 ALA A N 1
ATOM 668 C CA . ALA A 1 92 ? -18.582 36.813 -11.364 1.00 36.09 92 ALA A CA 1
ATOM 669 C C . ALA A 1 92 ? -17.644 36.662 -12.554 1.00 30.57 92 ALA A C 1
ATOM 670 O O . ALA A 1 92 ? -16.886 37.577 -12.865 1.00 36.17 92 ALA A O 1
ATOM 672 N N . GLY A 1 93 ? -17.690 35.493 -13.197 1.00 27.17 93 GLY A N 1
ATOM 673 C CA . GLY A 1 93 ? -16.895 35.223 -14.389 1.00 26.38 93 GLY A CA 1
ATOM 674 C C . GLY A 1 93 ? -15.464 34.826 -14.074 1.00 25.65 93 GLY A C 1
ATOM 675 O O . GLY A 1 93 ? -14.847 34.008 -14.762 1.00 25.47 93 GLY A O 1
ATOM 676 N N . ILE A 1 94 ? -14.926 35.410 -13.016 1.00 23.30 94 ILE A N 1
ATOM 677 C CA . ILE A 1 94 ? -13.551 35.154 -12.639 1.00 24.90 94 ILE A CA 1
ATOM 678 C C . ILE A 1 94 ? -13.452 35.283 -11.128 1.00 26.80 94 ILE A C 1
ATOM 679 O O . ILE A 1 94 ? -14.047 36.185 -10.539 1.00 26.47 94 ILE A O 1
ATOM 684 N N . ILE A 1 95 ? -12.731 34.359 -10.504 1.00 24.78 95 ILE A N 1
ATOM 685 C CA . ILE A 1 95 ? -12.563 34.360 -9.053 1.00 23.28 95 ILE A CA 1
ATOM 686 C C . ILE A 1 95 ? -11.102 34.094 -8.703 1.00 21.04 95 ILE A C 1
ATOM 687 O O . ILE A 1 95 ? -10.401 33.399 -9.447 1.00 22.18 95 ILE A O 1
ATOM 692 N N . PRO A 1 96 ? -10.636 34.631 -7.560 1.00 20.77 96 PRO A N 1
ATOM 693 C CA . PRO A 1 96 ? -9.277 34.330 -7.103 1.00 23.26 96 PRO A CA 1
ATOM 694 C C . PRO A 1 96 ? -9.208 32.932 -6.517 1.00 24.01 96 PRO A C 1
ATOM 695 O O . PRO A 1 96 ? -10.121 32.516 -5.799 1.00 22.43 96 PRO A O 1
ATOM 699 N N . ILE A 1 97 ? -8.137 32.214 -6.827 1.00 21.99 97 ILE A N 1
ATOM 700 C CA . ILE A 1 97 ? -7.942 30.866 -6.310 1.00 22.00 97 ILE A CA 1
ATOM 701 C C . ILE A 1 97 ? -6.498 30.623 -5.901 1.00 26.59 97 ILE A C 1
ATOM 702 O O . ILE A 1 97 ? -5.601 31.408 -6.207 1.00 22.41 97 ILE A O 1
ATOM 707 N N . SER A 1 98 ? -6.288 29.520 -5.196 1.00 23.08 98 SER A N 1
ATOM 708 C CA . SER A 1 98 ? -4.952 28.990 -4.991 1.00 16.25 98 SER A CA 1
ATOM 709 C C . SER A 1 98 ? -5.072 27.498 -5.255 1.00 21.26 98 SER A C 1
ATOM 710 O O . SER A 1 98 ? -6.127 26.904 -5.004 1.00 23.48 98 SER A O 1
ATOM 713 N N . TYR A 1 99 ? -4.024 26.889 -5.796 1.00 17.90 99 TYR A N 1
ATOM 714 C CA . TYR A 1 99 ? -4.096 25.462 -6.082 1.00 16.50 99 TYR A CA 1
ATOM 715 C C . TYR A 1 99 ? -2.784 24.712 -5.965 1.00 16.43 99 TYR A C 1
ATOM 716 O O . TYR A 1 99 ? -1.707 25.294 -6.076 1.00 17.38 99 TYR A O 1
ATOM 725 N N . VAL A 1 100 ? -2.909 23.404 -5.760 1.00 16.64 100 VAL A N 1
ATOM 726 C CA . VAL A 1 100 ? -1.756 22.517 -5.688 1.00 18.77 100 VAL A CA 1
ATOM 727 C C . VAL A 1 100 ? -2.035 21.245 -6.467 1.00 19.38 100 VAL A C 1
ATOM 728 O O . VAL A 1 100 ? -3.187 20.829 -6.595 1.00 20.13 100 VAL A O 1
ATOM 732 N N . THR A 1 101 ? -0.976 20.634 -6.988 1.00 18.60 101 THR A N 1
ATOM 733 C CA . THR A 1 101 ? -1.107 19.335 -7.636 1.00 20.45 101 THR A CA 1
ATOM 734 C C . THR A 1 101 ? -1.086 18.263 -6.551 1.00 21.42 101 THR A C 1
ATOM 735 O O . THR A 1 101 ? -0.197 18.260 -5.693 1.00 17.36 101 THR A O 1
ATOM 739 N N . VAL A 1 102 ? -2.082 17.383 -6.582 1.00 19.35 102 VAL A N 1
ATOM 740 C CA . VAL A 1 102 ? -2.217 16.335 -5.576 1.00 20.31 102 VAL A CA 1
ATOM 741 C C . VAL A 1 102 ? -1.163 15.244 -5.766 1.00 18.67 102 VAL A C 1
ATOM 742 O O . VAL A 1 102 ? -0.976 14.734 -6.867 1.00 16.97 102 VAL A O 1
ATOM 746 N N . ARG A 1 103 ? -0.470 14.889 -4.689 1.00 19.21 103 ARG A N 1
ATOM 747 C CA . ARG A 1 103 ? 0.442 13.750 -4.732 1.00 21.92 103 ARG A CA 1
ATOM 748 C C . ARG A 1 103 ? -0.287 12.461 -4.356 1.00 21.94 103 ARG A C 1
ATOM 749 O O . ARG A 1 103 ? -0.970 12.412 -3.329 1.00 20.29 103 ARG A O 1
ATOM 757 N N . ASP A 1 104 ? -0.106 11.420 -5.170 1.00 22.73 104 ASP A N 1
ATOM 758 C CA . ASP A 1 104 ? -0.776 10.128 -4.980 1.00 15.46 104 ASP A CA 1
ATOM 759 C C . ASP A 1 104 ? -2.263 10.289 -4.668 1.00 20.32 104 ASP A C 1
ATOM 760 O O . ASP A 1 104 ? -2.712 9.942 -3.584 1.00 17.90 104 ASP A O 1
ATOM 765 N N . PRO A 1 105 ? -3.043 10.824 -5.625 1.00 16.83 105 PRO A N 1
ATOM 766 C CA . PRO A 1 105 ? -4.476 10.956 -5.329 1.00 21.70 105 PRO A CA 1
ATOM 767 C C . PRO A 1 105 ? -5.144 9.590 -5.190 1.00 18.82 105 PRO A C 1
ATOM 768 O O . PRO A 1 105 ? -4.779 8.663 -5.917 1.00 19.29 105 PRO A O 1
ATOM 772 N N . ALA A 1 106 ? -6.100 9.462 -4.273 1.00 20.64 106 ALA A N 1
ATOM 773 C CA . ALA A 1 106 ? -6.904 8.248 -4.179 1.00 19.80 106 ALA A CA 1
ATOM 774 C C . ALA A 1 106 ? -7.521 7.920 -5.543 1.00 19.81 106 ALA A C 1
ATOM 775 O O . ALA A 1 106 ? -8.059 8.799 -6.216 1.00 21.84 106 ALA A O 1
ATOM 777 N N . GLY A 1 107 ? -7.413 6.664 -5.965 1.00 24.99 107 GLY A N 1
ATOM 778 C CA . GLY A 1 107 ? -7.888 6.285 -7.287 1.00 23.82 107 GLY A CA 1
ATOM 779 C C . GLY A 1 107 ? -7.961 4.784 -7.484 1.00 28.46 107 GLY A C 1
ATOM 780 O O . GLY A 1 107 ? -7.475 4.012 -6.655 1.00 25.16 107 GLY A O 1
ATOM 781 N N . PRO A 1 108 ? -8.584 4.352 -8.589 1.00 23.93 108 PRO A N 1
ATOM 782 C CA . PRO A 1 108 ? -8.692 2.920 -8.889 1.00 22.06 108 PRO A CA 1
ATOM 783 C C . PRO A 1 108 ? -7.396 2.366 -9.486 1.00 21.37 108 PRO A C 1
ATOM 784 O O . PRO A 1 108 ? -6.437 3.113 -9.651 1.00 18.54 108 PRO A O 1
ATOM 788 N N . THR A 1 109 ? -7.368 1.074 -9.806 1.00 24.24 109 THR A N 1
ATOM 789 C CA . THR A 1 109 ? -6.177 0.472 -10.410 1.00 18.68 109 THR A CA 1
ATOM 790 C C . THR A 1 109 ? -5.866 1.039 -11.791 1.00 19.26 109 THR A C 1
ATOM 791 O O . THR A 1 109 ? -6.745 1.591 -12.463 1.00 18.22 109 THR A O 1
ATOM 795 N N . VAL A 1 110 ? -4.610 0.907 -12.204 1.00 19.30 110 VAL A N 1
ATOM 796 C CA . VAL A 1 110 ? -4.163 1.391 -13.504 1.00 20.88 110 VAL A CA 1
ATOM 797 C C . VAL A 1 110 ? -4.932 0.681 -14.612 1.00 23.26 110 VAL A C 1
ATOM 798 O O . VAL A 1 110 ? -5.153 -0.528 -14.547 1.00 24.02 110 VAL A O 1
ATOM 802 N N . ALA A 1 111 ? -5.373 1.435 -15.611 1.00 19.98 111 ALA A N 1
ATOM 803 C CA . ALA A 1 111 ? -5.997 0.831 -16.780 1.00 19.21 111 ALA A CA 1
ATOM 804 C C . ALA A 1 111 ? -5.290 1.291 -18.046 1.00 20.08 111 ALA A C 1
ATOM 805 O O . ALA A 1 111 ? -4.563 2.297 -18.043 1.00 18.87 111 ALA A O 1
ATOM 807 N N . ILE A 1 112 ? -5.477 0.537 -19.127 1.00 18.85 112 ILE A N 1
ATOM 808 C CA . ILE A 1 112 ? -4.861 0.892 -20.400 1.00 16.55 112 ILE A CA 1
ATOM 809 C C . ILE A 1 112 ? -5.901 0.886 -21.511 1.00 14.75 112 ILE A C 1
ATOM 810 O O . ILE A 1 112 ? -6.727 -0.025 -21.597 1.00 17.87 112 ILE A O 1
ATOM 815 N N . ARG A 1 113 ? -5.891 1.923 -22.343 1.00 15.21 113 ARG A N 1
ATOM 816 C CA . ARG A 1 113 ? -6.753 1.944 -23.514 1.00 20.82 113 ARG A CA 1
ATOM 817 C C . ARG A 1 113 ? -5.927 2.080 -24.787 1.00 15.81 113 ARG A C 1
ATOM 818 O O . ARG A 1 113 ? -5.118 2.986 -24.905 1.00 14.80 113 ARG A O 1
ATOM 826 N N . VAL A 1 114 ? -6.139 1.169 -25.728 1.00 20.25 114 VAL A N 1
ATOM 827 C CA . VAL A 1 114 ? -5.482 1.244 -27.029 1.00 16.12 114 VAL A CA 1
ATOM 828 C C . VAL A 1 114 ? -6.296 2.184 -27.918 1.00 16.76 114 VAL A C 1
ATOM 829 O O . VAL A 1 114 ? -7.525 2.108 -27.933 1.00 17.97 114 VAL A O 1
ATOM 833 N N . LYS A 1 115 ? -5.613 3.080 -28.634 1.00 15.35 115 LYS A N 1
ATOM 834 C CA . LYS A 1 115 ? -6.281 4.078 -29.478 1.00 17.34 115 LYS A CA 1
ATOM 835 C C . LYS A 1 115 ? -7.058 3.444 -30.626 1.00 17.14 115 LYS A C 1
ATOM 836 O O . LYS A 1 115 ? -6.616 2.443 -31.207 1.00 18.81 115 LYS A O 1
ATOM 842 N N . GLU A 1 116 ? -8.216 4.023 -30.941 1.00 22.70 116 GLU A N 1
ATOM 843 C CA . GLU A 1 116 ? -8.939 3.659 -32.156 1.00 26.13 116 GLU A CA 1
ATOM 844 C C . GLU A 1 116 ? -7.968 3.737 -33.328 1.00 29.03 116 GLU A C 1
ATOM 845 O O . GLU A 1 116 ? -7.117 4.633 -33.376 1.00 26.58 116 GLU A O 1
ATOM 851 N N . GLY A 1 117 ? -8.076 2.781 -34.247 1.00 27.08 117 GLY A N 1
ATOM 852 C CA . GLY A 1 117 ? -7.220 2.751 -35.417 1.00 31.51 117 GLY A CA 1
ATOM 853 C C . GLY A 1 117 ? -5.850 2.119 -35.223 1.00 29.37 117 GLY A C 1
ATOM 854 O O . GLY A 1 117 ? -5.082 2.023 -36.177 1.00 35.03 117 GLY A O 1
ATOM 855 N N . SER A 1 118 ? -5.534 1.687 -34.005 1.00 24.19 118 SER A N 1
ATOM 856 C CA . SER A 1 118 ? -4.222 1.088 -33.736 1.00 26.46 118 SER A CA 1
ATOM 857 C C . SER A 1 118 ? -4.080 -0.286 -34.380 1.00 28.18 118 SER A C 1
ATOM 858 O O . SER A 1 118 ? -5.071 -0.994 -34.582 1.00 28.87 118 SER A O 1
ATOM 861 N N . SER A 1 119 ? -2.834 -0.656 -34.668 1.00 23.57 119 SER A N 1
ATOM 862 C CA . SER A 1 119 ? -2.480 -1.994 -35.140 1.00 28.31 119 SER A CA 1
ATOM 863 C C . SER A 1 119 ? -1.007 -2.277 -34.855 1.00 31.58 119 SER A C 1
ATOM 864 O O . SER A 1 119 ? -0.314 -1.469 -34.241 1.00 22.58 119 SER A O 1
ATOM 867 N N . ARG A 1 120 ? -0.520 -3.415 -35.334 1.00 29.55 120 ARG A N 1
ATOM 868 C CA . ARG A 1 120 ? 0.888 -3.758 -35.184 1.00 27.13 120 ARG A CA 1
ATOM 869 C C . ARG A 1 120 ? 1.775 -2.779 -35.951 1.00 31.68 120 ARG A C 1
ATOM 870 O O . ARG A 1 120 ? 2.963 -2.671 -35.673 1.00 27.49 120 ARG A O 1
ATOM 878 N N . TRP A 1 121 ? 1.197 -2.061 -36.913 1.00 27.05 121 TRP A N 1
ATOM 879 C CA . TRP A 1 121 ? 1.962 -1.103 -37.711 1.00 28.85 121 TRP A CA 1
ATOM 880 C C . TRP A 1 121 ? 2.179 0.207 -36.959 1.00 27.66 121 TRP A C 1
ATOM 881 O O . TRP A 1 121 ? 3.231 0.829 -37.063 1.00 28.41 121 TRP A O 1
ATOM 892 N N . TRP A 1 122 ? 1.168 0.624 -36.211 1.00 26.06 122 TRP A N 1
ATOM 893 C CA . TRP A 1 122 ? 1.249 1.842 -35.419 1.00 24.86 122 TRP A CA 1
ATOM 894 C C . TRP A 1 122 ? 0.169 1.802 -34.357 1.00 24.28 122 TRP A C 1
ATOM 895 O O . TRP A 1 122 ? -0.982 1.473 -34.647 1.00 23.36 122 TRP A O 1
ATOM 906 N N . ALA A 1 123 ? 0.528 2.134 -33.120 1.00 20.91 123 ALA A N 1
ATOM 907 C CA . ALA A 1 123 ? -0.454 2.102 -32.052 1.00 21.40 123 ALA A CA 1
ATOM 908 C C . ALA A 1 123 ? -0.261 3.245 -31.070 1.00 22.08 123 ALA A C 1
ATOM 909 O O . ALA A 1 123 ? 0.859 3.738 -30.876 1.00 20.72 123 ALA A O 1
ATOM 911 N N . GLY A 1 124 ? -1.367 3.672 -30.469 1.00 23.16 124 GLY A N 1
ATOM 912 C CA . GLY A 1 124 ? -1.324 4.566 -29.322 1.00 24.22 124 GLY A CA 1
ATOM 913 C C . GLY A 1 124 ? -1.842 3.863 -28.080 1.00 21.42 124 GLY A C 1
ATOM 914 O O . GLY A 1 124 ? -2.783 3.073 -28.164 1.00 18.45 124 GLY A O 1
ATOM 915 N N . LEU A 1 125 ? -1.207 4.126 -26.936 1.00 16.37 125 LEU A N 1
ATOM 916 C CA . LEU A 1 125 ? -1.709 3.657 -25.639 1.00 21.33 125 LEU A CA 1
ATOM 917 C C . LEU A 1 125 ? -1.967 4.829 -24.687 1.00 18.51 125 LEU A C 1
ATOM 918 O O . LEU A 1 125 ? -1.153 5.750 -24.575 1.00 17.04 125 LEU A O 1
ATOM 923 N N . GLN A 1 126 ? -3.086 4.773 -23.976 1.00 19.73 126 GLN A N 1
ATOM 924 C CA . GLN A 1 126 ? -3.389 5.758 -22.942 1.00 17.84 126 GLN A CA 1
ATOM 925 C C . GLN A 1 126 ? -3.367 5.105 -21.577 1.00 13.47 126 GLN A C 1
ATOM 926 O O . GLN A 1 126 ? -4.001 4.071 -21.371 1.00 16.39 126 GLN A O 1
ATOM 932 N N . VAL A 1 127 ? -2.629 5.718 -20.652 1.00 15.94 127 VAL A N 1
ATOM 933 C CA . VAL A 1 127 ? -2.504 5.189 -19.299 1.00 15.22 127 VAL A CA 1
ATOM 934 C C . VAL A 1 127 ? -3.489 5.908 -18.396 1.00 14.22 127 VAL A C 1
ATOM 935 O O . VAL A 1 127 ? -3.434 7.134 -18.244 1.00 19.81 127 VAL A O 1
ATOM 939 N N . LEU A 1 128 ? -4.409 5.134 -17.836 1.00 14.67 128 LEU A N 1
ATOM 940 C CA . LEU A 1 128 ? -5.456 5.661 -16.976 1.00 15.40 128 LEU A CA 1
ATOM 941 C C . LEU A 1 128 ? -5.122 5.372 -15.506 1.00 19.29 128 LEU A C 1
ATOM 942 O O . LEU A 1 128 ? -4.593 4.309 -15.188 1.00 21.18 128 LEU A O 1
ATOM 947 N N . ASN A 1 129 ? -5.438 6.324 -14.628 1.00 18.46 129 ASN A N 1
ATOM 948 C CA . ASN A 1 129 ? -5.338 6.154 -13.171 1.00 18.50 129 ASN A CA 1
ATOM 949 C C . ASN A 1 129 ? -3.924 5.988 -12.620 1.00 18.19 129 ASN A C 1
ATOM 950 O O . ASN A 1 129 ? -3.743 5.339 -11.588 1.00 23.50 129 ASN A O 1
ATOM 955 N N . ALA A 1 130 ? -2.933 6.569 -13.290 1.00 22.56 130 ALA A N 1
ATOM 956 C CA . ALA A 1 130 ? -1.578 6.617 -12.732 1.00 21.35 130 ALA A CA 1
ATOM 957 C C . ALA A 1 130 ? -1.545 7.546 -11.516 1.00 19.19 130 ALA A C 1
ATOM 958 O O . ALA A 1 130 ? -0.789 7.321 -10.568 1.00 19.50 130 ALA A O 1
ATOM 960 N N . GLY A 1 131 ? -2.355 8.605 -11.555 1.00 16.01 131 GLY A N 1
ATOM 961 C CA . GLY A 1 131 ? -2.480 9.515 -10.423 1.00 14.95 131 GLY A CA 1
ATOM 962 C C . GLY A 1 131 ? -1.516 10.676 -10.472 1.00 19.69 131 GLY A C 1
ATOM 963 O O . GLY A 1 131 ? -1.888 11.824 -10.239 1.00 28.28 131 GLY A O 1
ATOM 964 N N . ASN A 1 132 ? -0.265 10.370 -10.781 1.00 17.42 132 ASN A N 1
ATOM 965 C CA . ASN A 1 132 ? 0.774 11.377 -10.900 1.00 14.64 132 ASN A CA 1
ATOM 966 C C . ASN A 1 132 ? 1.238 11.463 -12.345 1.00 15.47 132 ASN A C 1
ATOM 967 O O . ASN A 1 132 ? 0.734 10.747 -13.202 1.00 17.58 132 ASN A O 1
ATOM 972 N N . ARG A 1 133 ? 2.195 12.338 -12.619 1.00 15.29 133 ARG A N 1
ATOM 973 C CA . ARG A 1 133 ? 2.769 12.410 -13.956 1.00 20.17 133 ARG A CA 1
ATOM 974 C C . ARG A 1 133 ? 3.491 11.107 -14.324 1.00 19.21 133 ARG A C 1
ATOM 975 O O . ARG A 1 133 ? 4.157 10.493 -13.489 1.00 19.40 133 ARG A O 1
ATOM 983 N N . ILE A 1 134 ? 3.346 10.692 -15.580 1.00 18.77 134 ILE A N 1
ATOM 984 C CA . ILE A 1 134 ? 4.048 9.526 -16.115 1.00 20.19 134 ILE A CA 1
ATOM 985 C C . ILE A 1 134 ? 5.279 10.008 -16.874 1.00 25.31 134 ILE A C 1
ATOM 986 O O . ILE A 1 134 ? 5.200 10.950 -17.670 1.00 20.93 134 ILE A O 1
ATOM 991 N N . ASP A 1 135 ? 6.431 9.394 -16.623 1.00 22.64 135 ASP A N 1
ATOM 992 C CA . ASP A 1 135 ? 7.647 9.835 -17.303 1.00 25.24 135 ASP A CA 1
ATOM 993 C C . ASP A 1 135 ? 8.004 8.994 -18.531 1.00 26.40 135 ASP A C 1
ATOM 994 O O . ASP A 1 135 ? 8.581 9.508 -19.488 1.00 25.03 135 ASP A O 1
ATOM 999 N N . ARG A 1 136 ? 7.675 7.704 -18.494 1.00 23.55 136 ARG A N 1
ATOM 1000 C CA . ARG A 1 136 ? 8.031 6.778 -19.571 1.00 23.21 136 ARG A CA 1
ATOM 1001 C C . ARG A 1 136 ? 6.957 5.708 -19.711 1.00 26.07 136 ARG A C 1
ATOM 1002 O O . ARG A 1 136 ? 6.378 5.262 -18.724 1.00 22.83 136 ARG A O 1
ATOM 1010 N N . VAL A 1 137 ? 6.704 5.289 -20.943 1.00 22.17 137 VAL A N 1
ATOM 1011 C CA . VAL A 1 137 ? 5.863 4.129 -21.213 1.00 22.44 137 VAL A CA 1
ATOM 1012 C C . VAL A 1 137 ? 6.606 3.288 -22.246 1.00 22.33 137 VAL A C 1
ATOM 1013 O O . VAL A 1 137 ? 6.983 3.790 -23.304 1.00 21.95 137 VAL A O 1
ATOM 1017 N N . GLU A 1 138 ? 6.875 2.026 -21.915 1.00 23.15 138 GLU A N 1
ATOM 1018 C CA . GLU A 1 138 ? 7.711 1.195 -22.773 1.00 22.80 138 GLU A CA 1
ATOM 1019 C C . GLU A 1 138 ? 7.039 -0.134 -23.060 1.00 23.87 138 GLU A C 1
ATOM 1020 O O . GLU A 1 138 ? 6.341 -0.691 -22.215 1.00 25.74 138 GLU A O 1
ATOM 1026 N N . ILE A 1 139 ? 7.253 -0.636 -24.265 1.00 23.05 139 ILE A N 1
ATOM 1027 C CA . ILE A 1 139 ? 6.696 -1.913 -24.664 1.00 24.40 139 ILE A CA 1
ATOM 1028 C C . ILE A 1 139 ? 7.843 -2.920 -24.755 1.00 24.13 139 ILE A C 1
ATOM 1029 O O . ILE A 1 139 ? 8.879 -2.634 -25.352 1.00 22.11 139 ILE A O 1
ATOM 1034 N N . GLN A 1 140 ? 7.671 -4.084 -24.139 1.00 26.60 140 GLN A N 1
ATOM 1035 C CA . GLN A 1 140 ? 8.722 -5.091 -24.148 1.00 26.87 140 GLN A CA 1
ATOM 1036 C C . GLN A 1 140 ? 8.971 -5.596 -25.563 1.00 30.85 140 GLN A C 1
ATOM 1037 O O . GLN A 1 140 ? 8.033 -5.858 -26.315 1.00 29.47 140 GLN A O 1
ATOM 1043 N N . ALA A 1 141 ? 10.247 -5.694 -25.922 1.00 31.61 141 ALA A N 1
ATOM 1044 C CA . ALA A 1 141 ? 10.663 -6.350 -27.147 1.00 35.84 141 ALA A CA 1
ATOM 1045 C C . ALA A 1 141 ? 11.844 -7.255 -26.806 1.00 39.32 141 ALA A C 1
ATOM 1046 O O . ALA A 1 141 ? 12.999 -6.875 -26.994 1.00 37.87 141 ALA A O 1
ATOM 1048 N N . GLY A 1 142 ? 11.541 -8.437 -26.277 1.00 53.95 142 GLY A N 1
ATOM 1049 C CA . GLY A 1 142 ? 12.557 -9.387 -25.866 1.00 50.60 142 GLY A CA 1
ATOM 1050 C C . GLY A 1 142 ? 13.320 -8.921 -24.642 1.00 49.34 142 GLY A C 1
ATOM 1051 O O . GLY A 1 142 ? 12.753 -8.742 -23.563 1.00 43.68 142 GLY A O 1
ATOM 1052 N N . ARG A 1 143 ? 14.619 -8.715 -24.815 1.00 54.00 143 ARG A N 1
ATOM 1053 C CA . ARG A 1 143 ? 15.482 -8.272 -23.728 1.00 51.57 143 ARG A CA 1
ATOM 1054 C C . ARG A 1 143 ? 15.366 -6.778 -23.505 1.00 44.90 143 ARG A C 1
ATOM 1055 O O . ARG A 1 143 ? 15.821 -6.261 -22.485 1.00 48.36 143 ARG A O 1
ATOM 1063 N N . GLN A 1 144 ? 14.775 -6.080 -24.469 1.00 39.97 144 GLN A N 1
ATOM 1064 C CA . GLN A 1 144 ? 14.764 -4.624 -24.439 1.00 33.29 144 GLN A CA 1
ATOM 1065 C C . GLN A 1 144 ? 13.392 -4.034 -24.169 1.00 28.86 144 GLN A C 1
ATOM 1066 O O . GLN A 1 144 ? 12.364 -4.698 -24.309 1.00 30.49 144 GLN A O 1
ATOM 1072 N N . TRP A 1 145 ? 13.397 -2.779 -23.750 1.00 29.40 145 TRP A N 1
ATOM 1073 C CA . TRP A 1 145 ? 12.176 -2.017 -23.591 1.00 32.35 145 TRP A CA 1
ATOM 1074 C C . TRP A 1 145 ? 12.198 -0.906 -24.623 1.00 30.70 145 TRP A C 1
ATOM 1075 O O . TRP A 1 145 ? 13.110 -0.080 -24.635 1.00 36.46 145 TRP A O 1
ATOM 1086 N N . LEU A 1 146 ? 11.212 -0.917 -25.512 1.00 28.28 146 LEU A N 1
ATOM 1087 C CA . LEU A 1 146 ? 11.113 0.099 -26.554 1.00 34.26 146 LEU A CA 1
ATOM 1088 C C . LEU A 1 146 ? 10.260 1.278 -26.090 1.00 26.10 146 LEU A C 1
ATOM 1089 O O . LEU A 1 146 ? 9.106 1.105 -25.706 1.00 19.68 146 LEU A O 1
ATOM 1094 N N . PRO A 1 147 ? 10.828 2.487 -26.135 1.00 22.23 147 PRO A N 1
ATOM 1095 C CA . PRO A 1 147 ? 10.111 3.656 -25.618 1.00 22.25 147 PRO A CA 1
ATOM 1096 C C . PRO A 1 147 ? 9.008 4.113 -26.562 1.00 23.48 147 PRO A C 1
ATOM 1097 O O . PRO A 1 147 ? 9.233 4.213 -27.769 1.00 23.84 147 PRO A O 1
ATOM 1101 N N . LEU A 1 148 ? 7.830 4.381 -26.005 1.00 16.98 148 LEU A N 1
ATOM 1102 C CA . LEU A 1 148 ? 6.773 5.061 -26.751 1.00 16.97 148 LEU A CA 1
ATOM 1103 C C . LEU A 1 148 ? 6.941 6.571 -26.605 1.00 21.82 148 LEU A C 1
ATOM 1104 O O . LEU A 1 148 ? 7.574 7.051 -25.656 1.00 20.48 148 LEU A O 1
ATOM 1109 N N . THR A 1 149 ? 6.374 7.317 -27.551 1.00 18.88 149 THR A N 1
ATOM 1110 C CA . THR A 1 149 ? 6.503 8.766 -27.563 1.00 17.69 149 THR A CA 1
ATOM 1111 C C . THR A 1 149 ? 5.273 9.413 -26.950 1.00 18.88 149 THR A C 1
ATOM 1112 O O . THR A 1 149 ? 4.149 9.032 -27.261 1.00 20.03 149 THR A O 1
ATOM 1116 N N . ARG A 1 150 ? 5.485 10.397 -26.083 1.00 17.14 150 ARG A N 1
ATOM 1117 C CA . ARG A 1 150 ? 4.364 11.105 -25.474 1.00 13.53 150 ARG A CA 1
ATOM 1118 C C . ARG A 1 150 ? 3.757 12.055 -26.496 1.00 15.64 150 ARG A C 1
ATOM 1119 O O . ARG A 1 150 ? 4.459 12.914 -27.030 1.00 20.20 150 ARG A O 1
ATOM 1127 N N . THR A 1 151 ? 2.470 11.912 -26.774 1.00 16.87 151 THR A N 1
ATOM 1128 C CA . THR A 1 151 ? 1.817 12.879 -27.653 1.00 16.99 151 THR A CA 1
ATOM 1129 C C . THR A 1 151 ? 1.272 14.026 -26.818 1.00 16.63 151 THR A C 1
ATOM 1130 O O . THR A 1 151 ? 1.242 13.943 -25.586 1.00 22.34 151 THR A O 1
ATOM 1134 N N . ASP A 1 152 ? 0.838 15.093 -27.482 1.00 13.82 152 ASP A N 1
ATOM 1135 C CA . ASP A 1 152 ? 0.223 16.202 -26.765 1.00 19.61 152 ASP A CA 1
ATOM 1136 C C . ASP A 1 152 ? -1.288 16.017 -26.582 1.00 19.63 152 ASP A C 1
ATOM 1137 O O . ASP A 1 152 ? -1.990 16.964 -26.204 1.00 16.98 152 ASP A O 1
ATOM 1142 N N . TYR A 1 153 ? -1.789 14.813 -26.866 1.00 17.24 153 TYR A N 1
ATOM 1143 C CA . TYR A 1 153 ? -3.231 14.543 -26.723 1.00 16.94 153 TYR A CA 1
ATOM 1144 C C . TYR A 1 153 ? -3.566 13.365 -25.793 1.00 14.31 153 TYR A C 1
ATOM 1145 O O . TYR A 1 153 ? -4.661 12.808 -25.850 1.00 16.57 153 TYR A O 1
ATOM 1154 N N . GLY A 1 154 ? -2.612 12.981 -24.946 1.00 15.76 154 GLY A N 1
ATOM 1155 C CA . GLY A 1 154 ? -2.916 12.070 -23.853 1.00 18.05 154 GLY A CA 1
ATOM 1156 C C . GLY A 1 154 ? -2.618 10.607 -24.135 1.00 17.16 154 GLY A C 1
ATOM 1157 O O . GLY A 1 154 ? -2.954 9.743 -23.333 1.00 18.83 154 GLY A O 1
ATOM 1158 N N . TYR A 1 155 ? -1.994 10.328 -25.276 1.00 16.17 155 TYR A N 1
ATOM 1159 C CA . TYR A 1 155 ? -1.613 8.966 -25.627 1.00 15.21 155 TYR A CA 1
ATOM 1160 C C . TYR A 1 155 ? -0.101 8.831 -25.704 1.00 19.25 155 TYR A C 1
ATOM 1161 O O . TYR A 1 155 ? 0.623 9.829 -25.703 1.00 20.79 155 TYR A O 1
ATOM 1170 N N . TRP A 1 156 ? 0.366 7.585 -25.768 1.00 13.85 156 TRP A N 1
ATOM 1171 C CA . TRP A 1 156 ? 1.768 7.291 -26.019 1.00 15.84 156 TRP A CA 1
ATOM 1172 C C . TRP A 1 156 ? 1.807 6.435 -27.266 1.00 16.59 156 TRP A C 1
ATOM 1173 O O . TRP A 1 156 ? 1.058 5.473 -27.369 1.00 18.83 156 TRP A O 1
ATOM 1184 N N . VAL A 1 157 ? 2.683 6.763 -28.206 1.00 15.66 157 VAL A N 1
ATOM 1185 C CA . VAL A 1 157 ? 2.601 6.115 -29.505 1.00 18.77 157 VAL A CA 1
ATOM 1186 C C . VAL A 1 157 ? 3.885 5.417 -29.954 1.00 19.27 157 VAL A C 1
ATOM 1187 O O . VAL A 1 157 ? 4.980 5.793 -29.555 1.00 20.90 157 VAL A O 1
ATOM 1191 N N . THR A 1 158 ? 3.725 4.400 -30.797 1.00 18.19 158 THR A N 1
ATOM 1192 C CA . THR A 1 158 ? 4.831 3.601 -31.301 1.00 19.85 158 THR A CA 1
ATOM 1193 C C . THR A 1 158 ? 5.665 4.367 -32.317 1.00 21.70 158 THR A C 1
ATOM 1194 O O . THR A 1 158 ? 5.132 4.900 -33.291 1.00 23.90 158 THR A O 1
ATOM 1198 N N . PRO A 1 159 ? 6.990 4.416 -32.102 1.00 20.84 159 PRO A N 1
ATOM 1199 C CA . PRO A 1 159 ? 7.828 5.061 -33.120 1.00 21.42 159 PRO A CA 1
ATOM 1200 C C . PRO A 1 159 ? 8.043 4.144 -34.324 1.00 24.61 159 PRO A C 1
ATOM 1201 O O . PRO A 1 159 ? 8.411 4.616 -35.397 1.00 33.94 159 PRO A O 1
ATOM 1205 N N . SER A 1 160 ? 7.809 2.850 -34.129 1.00 23.28 160 SER A N 1
ATOM 1206 C CA . SER A 1 160 ? 8.062 1.828 -35.140 1.00 32.02 160 SER A CA 1
ATOM 1207 C C . SER A 1 160 ? 7.084 0.672 -34.945 1.00 25.68 160 SER A C 1
ATOM 1208 O O . SER A 1 160 ? 6.551 0.493 -33.846 1.00 24.06 160 SER A O 1
ATOM 1211 N N . PRO A 1 161 ? 6.833 -0.107 -36.014 1.00 28.49 161 PRO A N 1
ATOM 1212 C CA . PRO A 1 161 ? 5.934 -1.262 -35.918 1.00 29.41 161 PRO A CA 1
ATOM 1213 C C . PRO A 1 161 ? 6.338 -2.205 -34.789 1.00 41.12 161 PRO A C 1
ATOM 1214 O O . PRO A 1 161 ? 7.526 -2.363 -34.518 1.00 30.13 161 PRO A O 1
ATOM 1218 N N . ILE A 1 162 ? 5.352 -2.817 -34.147 1.00 29.16 162 ILE A N 1
ATOM 1219 C CA . ILE A 1 162 ? 5.597 -3.748 -33.049 1.00 34.03 162 ILE A CA 1
ATOM 1220 C C . ILE A 1 162 ? 5.086 -5.131 -33.436 1.00 33.38 162 ILE A C 1
ATOM 1221 O O . ILE A 1 162 ? 4.614 -5.327 -34.553 1.00 35.27 162 ILE A O 1
ATOM 1226 N N . GLN A 1 163 ? 5.173 -6.091 -32.520 1.00 37.72 163 GLN A N 1
ATOM 1227 C CA . GLN A 1 163 ? 4.826 -7.471 -32.852 1.00 44.71 163 GLN A CA 1
ATOM 1228 C C . GLN A 1 163 ? 3.325 -7.661 -33.073 1.00 51.63 163 GLN A C 1
ATOM 1229 O O . GLN A 1 163 ? 2.512 -6.823 -32.667 1.00 47.90 163 GLN A O 1
ATOM 1235 N N . ASP A 1 164 ? 2.973 -8.770 -33.720 1.00 57.99 164 ASP A N 1
ATOM 1236 C CA . ASP A 1 164 ? 1.578 -9.141 -33.935 1.00 60.16 164 ASP A CA 1
ATOM 1237 C C . ASP A 1 164 ? 1.143 -10.121 -32.851 1.00 60.57 164 ASP A C 1
ATOM 1238 O O . ASP A 1 164 ? 0.933 -11.303 -33.121 1.00 63.95 164 ASP A O 1
ATOM 1243 N N . GLY A 1 165 ? 1.017 -9.624 -31.623 1.00 59.09 165 GLY A N 1
ATOM 1244 C CA . GLY A 1 165 ? 0.623 -10.458 -30.502 1.00 59.78 165 GLY A CA 1
ATOM 1245 C C . GLY A 1 165 ? 0.388 -9.675 -29.223 1.00 57.05 165 GLY A C 1
ATOM 1246 O O . GLY A 1 165 ? 0.191 -8.458 -29.260 1.00 42.07 165 GLY A O 1
ATOM 1247 N N . PRO A 1 166 ? 0.415 -10.376 -28.078 1.00 61.70 166 PRO A N 1
ATOM 1248 C CA . PRO A 1 166 ? 0.176 -9.787 -26.757 1.00 62.05 166 PRO A CA 1
ATOM 1249 C C . PRO A 1 166 ? 1.271 -8.796 -26.390 1.00 56.99 166 PRO A C 1
ATOM 1250 O O . PRO A 1 166 ? 2.438 -9.017 -26.715 1.00 53.79 166 PRO A O 1
ATOM 1254 N N . LEU A 1 167 ? 0.892 -7.718 -25.714 1.00 28.04 167 LEU A N 1
ATOM 1255 C CA . LEU A 1 167 ? 1.825 -6.648 -25.410 1.00 23.87 167 LEU A CA 1
ATOM 1256 C C . LEU A 1 167 ? 2.145 -6.585 -23.917 1.00 26.70 167 LEU A C 1
ATOM 1257 O O . LEU A 1 167 ? 1.247 -6.659 -23.076 1.00 25.07 167 LEU A O 1
ATOM 1262 N N . THR A 1 168 ? 3.428 -6.449 -23.593 1.00 26.95 168 THR A N 1
ATOM 1263 C CA . THR A 1 168 ? 3.831 -6.147 -22.225 1.00 25.89 168 THR A CA 1
ATOM 1264 C C . THR A 1 168 ? 4.326 -4.710 -22.139 1.00 23.32 168 THR A C 1
ATOM 1265 O O . THR A 1 168 ? 5.243 -4.306 -22.862 1.00 27.18 168 THR A O 1
ATOM 1269 N N . VAL A 1 169 ? 3.713 -3.943 -21.247 1.00 20.41 169 VAL A N 1
ATOM 1270 C CA . VAL A 1 169 ? 4.003 -2.523 -21.130 1.00 19.15 169 VAL A CA 1
ATOM 1271 C C . VAL A 1 169 ? 4.518 -2.159 -19.745 1.00 21.20 169 VAL A C 1
ATOM 1272 O O . VAL A 1 169 ? 3.971 -2.611 -18.737 1.00 24.71 169 VAL A O 1
ATOM 1276 N N . LYS A 1 170 ? 5.585 -1.365 -19.694 1.00 18.27 170 LYS A N 1
ATOM 1277 C CA . LYS A 1 170 ? 6.066 -0.847 -18.421 1.00 18.35 170 LYS A CA 1
ATOM 1278 C C . LYS A 1 170 ? 5.821 0.651 -18.374 1.00 19.51 170 LYS A C 1
ATOM 1279 O O . LYS A 1 170 ? 6.186 1.377 -19.297 1.00 20.43 170 LYS A O 1
ATOM 1285 N N . VAL A 1 171 ? 5.177 1.103 -17.308 1.00 19.96 171 VAL A N 1
ATOM 1286 C CA . VAL A 1 171 ? 4.879 2.518 -17.133 1.00 19.51 171 VAL A CA 1
ATOM 1287 C C . VAL A 1 171 ? 5.621 2.988 -15.897 1.00 16.71 171 VAL A C 1
ATOM 1288 O O . VAL A 1 171 ? 5.489 2.399 -14.828 1.00 16.43 171 VAL A O 1
ATOM 1292 N N . THR A 1 172 ? 6.407 4.044 -16.061 1.00 18.85 172 THR A N 1
ATOM 1293 C CA . THR A 1 172 ? 7.185 4.585 -14.950 1.00 17.35 172 THR A CA 1
ATOM 1294 C C . THR A 1 172 ? 6.733 6.009 -14.645 1.00 16.24 172 THR A C 1
ATOM 1295 O O . THR A 1 172 ? 6.712 6.863 -15.539 1.00 18.35 172 THR A O 1
ATOM 1299 N N . ASP A 1 173 ? 6.365 6.259 -13.386 1.00 16.72 173 ASP A N 1
ATOM 1300 C CA . ASP A 1 173 ? 5.869 7.572 -13.004 1.00 21.89 173 ASP A CA 1
ATOM 1301 C C . ASP A 1 173 ? 7.006 8.528 -12.674 1.00 18.00 173 ASP A C 1
ATOM 1302 O O . ASP A 1 173 ? 8.182 8.163 -12.753 1.00 19.86 173 ASP A O 1
ATOM 1307 N N . GLN A 1 174 ? 6.650 9.758 -12.330 1.00 20.31 174 GLN A N 1
ATOM 1308 C CA . GLN A 1 174 ? 7.635 10.813 -12.123 1.00 19.50 174 GLN A CA 1
ATOM 1309 C C . GLN A 1 174 ? 8.499 10.575 -10.877 1.00 26.17 174 GLN A C 1
ATOM 1310 O O . GLN A 1 174 ? 9.515 11.243 -10.683 1.00 26.69 174 GLN A O 1
ATOM 1316 N N . TYR A 1 175 ? 8.095 9.623 -10.040 1.00 19.61 175 TYR A N 1
ATOM 1317 C CA . TYR A 1 175 ? 8.844 9.318 -8.823 1.00 18.26 175 TYR A CA 1
ATOM 1318 C C . TYR A 1 175 ? 9.652 8.034 -8.981 1.00 24.71 175 TYR A C 1
ATOM 1319 O O . TYR A 1 175 ? 10.210 7.501 -8.009 1.00 22.63 175 TYR A O 1
ATOM 1328 N N . GLY A 1 176 ? 9.715 7.532 -10.210 1.00 22.05 176 GLY A N 1
ATOM 1329 C CA . GLY A 1 176 ? 10.544 6.375 -10.507 1.00 22.68 176 GLY A CA 1
ATOM 1330 C C . GLY A 1 176 ? 9.883 5.047 -10.217 1.00 24.08 176 GLY A C 1
ATOM 1331 O O . GLY A 1 176 ? 10.506 3.996 -10.335 1.00 26.72 176 GLY A O 1
ATOM 1332 N N . ARG A 1 177 ? 8.617 5.079 -9.830 1.00 19.82 177 ARG A N 1
ATOM 1333 C CA . ARG A 1 177 ? 7.885 3.840 -9.591 1.00 19.89 177 ARG A CA 1
ATOM 1334 C C . ARG A 1 177 ? 7.369 3.260 -10.903 1.00 21.93 177 ARG A C 1
ATOM 1335 O O . ARG A 1 177 ? 6.810 3.974 -11.731 1.00 22.14 177 ARG A O 1
ATOM 1343 N N . ALA A 1 178 ? 7.557 1.959 -11.091 1.00 24.49 178 ALA A N 1
ATOM 1344 C CA . ALA A 1 178 ? 7.144 1.332 -12.341 1.00 24.76 178 ALA A CA 1
ATOM 1345 C C . ALA A 1 178 ? 6.128 0.226 -12.093 1.00 21.16 178 ALA A C 1
ATOM 1346 O O . ALA A 1 178 ? 6.203 -0.490 -11.095 1.00 24.97 178 ALA A O 1
ATOM 1348 N N . VAL A 1 179 ? 5.149 0.123 -12.976 1.00 19.32 179 VAL A N 1
ATOM 1349 C CA . VAL A 1 179 ? 4.292 -1.052 -13.015 1.00 24.08 179 VAL A CA 1
ATOM 1350 C C . VAL A 1 179 ? 4.530 -1.776 -14.341 1.00 23.88 179 VAL A C 1
ATOM 1351 O O . VAL A 1 179 ? 4.795 -1.140 -15.360 1.00 23.22 179 VAL A O 1
ATOM 1355 N N . VAL A 1 180 ? 4.478 -3.103 -14.313 1.00 25.67 180 VAL A N 1
ATOM 1356 C CA . VAL A 1 180 ? 4.613 -3.890 -15.532 1.00 22.80 180 VAL A CA 1
ATOM 1357 C C . VAL A 1 180 ? 3.298 -4.594 -15.818 1.00 28.79 180 VAL A C 1
ATOM 1358 O O . VAL A 1 180 ? 2.796 -5.358 -14.988 1.00 25.82 180 VAL A O 1
ATOM 1362 N N . LEU A 1 181 ? 2.751 -4.330 -16.998 1.00 25.78 181 LEU A N 1
ATOM 1363 C CA . LEU A 1 181 ? 1.421 -4.803 -17.376 1.00 27.58 181 LEU A CA 1
ATOM 1364 C C . LEU A 1 181 ? 1.491 -5.789 -18.534 1.00 26.06 181 LEU A C 1
ATOM 1365 O O . LEU A 1 181 ? 1.621 -5.380 -19.689 1.00 24.46 181 LEU A O 1
ATOM 1370 N N . PRO A 1 182 ? 1.415 -7.094 -18.235 1.00 28.57 182 PRO A N 1
ATOM 1371 C CA . PRO A 1 182 ? 1.518 -8.105 -19.297 1.00 26.72 182 PRO A CA 1
ATOM 1372 C C . PRO A 1 182 ? 0.179 -8.470 -19.936 1.00 28.83 182 PRO A C 1
ATOM 1373 O O . PRO A 1 182 ? -0.877 -8.131 -19.402 1.00 30.20 182 PRO A O 1
ATOM 1377 N N . GLY A 1 183 ? 0.237 -9.129 -21.090 1.00 32.07 183 GLY A N 1
ATOM 1378 C CA . GLY A 1 183 ? -0.945 -9.683 -21.728 1.00 34.18 183 GLY A CA 1
ATOM 1379 C C . GLY A 1 183 ? -1.912 -8.676 -22.323 1.00 32.26 183 GLY A C 1
ATOM 1380 O O . GLY A 1 183 ? -3.071 -9.001 -22.588 1.00 33.20 183 GLY A O 1
ATOM 1381 N N . LEU A 1 184 ? -1.455 -7.446 -22.526 1.00 25.67 184 LEU A N 1
ATOM 1382 C CA . LEU A 1 184 ? -2.335 -6.414 -23.068 1.00 21.20 184 LEU A CA 1
ATOM 1383 C C . LEU A 1 184 ? -2.681 -6.717 -24.521 1.00 32.28 184 LEU A C 1
ATOM 1384 O O . LEU A 1 184 ? -1.803 -7.016 -25.328 1.00 31.51 184 LEU A O 1
ATOM 1389 N N . ARG A 1 185 ? -3.967 -6.629 -24.846 1.00 20.95 185 ARG A N 1
ATOM 1390 C CA . ARG A 1 185 ? -4.445 -6.992 -26.175 1.00 22.16 185 ARG A CA 1
ATOM 1391 C C . ARG A 1 185 ? -4.493 -5.810 -27.150 1.00 17.95 185 ARG A C 1
ATOM 1392 O O . ARG A 1 185 ? -4.758 -4.670 -26.766 1.00 18.77 185 ARG A O 1
ATOM 1400 N N . MET A 1 186 ? -4.240 -6.090 -28.422 1.00 29.74 186 MET A N 1
ATOM 1401 C CA . MET A 1 186 ? -4.437 -5.080 -29.448 1.00 26.26 186 MET A CA 1
ATOM 1402 C C . MET A 1 186 ? -5.937 -4.954 -29.653 1.00 27.31 186 MET A C 1
ATOM 1403 O O . MET A 1 186 ? -6.498 -5.524 -30.587 1.00 26.23 186 MET A O 1
ATOM 1408 N N . ALA A 1 187 ? -6.582 -4.222 -28.748 1.00 24.92 187 ALA A N 1
ATOM 1409 C CA . ALA A 1 187 ? -8.035 -4.098 -28.742 1.00 25.40 187 ALA A CA 1
ATOM 1410 C C . ALA A 1 187 ? -8.410 -2.620 -28.715 1.00 25.66 187 ALA A C 1
ATOM 1411 O O . ALA A 1 187 ? -8.658 -2.056 -27.646 1.00 25.95 187 ALA A O 1
ATOM 1413 N N . PRO A 1 188 ? -8.423 -1.976 -29.895 1.00 25.11 188 PRO A N 1
ATOM 1414 C CA . PRO A 1 188 ? -8.616 -0.522 -29.956 1.00 24.94 188 PRO A CA 1
ATOM 1415 C C . PRO A 1 188 ? -9.929 -0.107 -29.316 1.00 25.75 188 PRO A C 1
ATOM 1416 O O . PRO A 1 188 ? -10.946 -0.783 -29.514 1.00 26.50 188 PRO A O 1
ATOM 1420 N N . GLY A 1 189 ? -9.895 0.974 -28.545 1.00 20.41 189 GLY A N 1
ATOM 1421 C CA . GLY A 1 189 ? -11.091 1.529 -27.942 1.00 23.08 189 GLY A CA 1
ATOM 1422 C C . GLY A 1 189 ? -11.484 0.942 -26.601 1.00 25.00 189 GLY A C 1
ATOM 1423 O O . GLY A 1 189 ? -12.228 1.564 -25.842 1.00 28.36 189 GLY A O 1
ATOM 1424 N N . GLU A 1 190 ? -10.985 -0.250 -26.293 1.00 22.77 190 GLU A N 1
ATOM 1425 C CA . GLU A 1 190 ? -11.373 -0.936 -25.063 1.00 19.91 190 GLU A CA 1
ATOM 1426 C C . GLU A 1 190 ? -10.527 -0.487 -23.868 1.00 21.19 190 GLU A C 1
ATOM 1427 O O . GLU A 1 190 ? -9.318 -0.327 -23.981 1.00 19.98 190 GLU A O 1
ATOM 1433 N N . ILE A 1 191 ? -11.166 -0.276 -22.722 1.00 26.86 191 ILE A N 1
ATOM 1434 C CA . ILE A 1 191 ? -10.424 0.003 -21.499 1.00 26.49 191 ILE A CA 1
ATOM 1435 C C . ILE A 1 191 ? -10.055 -1.326 -20.850 1.00 22.75 191 ILE A C 1
ATOM 1436 O O . ILE A 1 191 ? -10.924 -2.053 -20.362 1.00 24.27 191 ILE A O 1
ATOM 1441 N N . GLN A 1 192 ? -8.766 -1.646 -20.861 1.00 19.24 192 GLN A N 1
ATOM 1442 C CA . GLN A 1 192 ? -8.280 -2.890 -20.287 1.00 25.76 192 GLN A CA 1
ATOM 1443 C C . GLN A 1 192 ? -7.879 -2.682 -18.834 1.00 29.01 192 GLN A C 1
ATOM 1444 O O . GLN A 1 192 ? -7.028 -1.840 -18.536 1.00 23.84 192 GLN A O 1
ATOM 1450 N N . ARG A 1 193 ? -8.499 -3.449 -17.941 1.00 24.11 193 ARG A N 1
ATOM 1451 C CA . ARG A 1 193 ? -8.258 -3.313 -16.503 1.00 23.08 193 ARG A CA 1
ATOM 1452 C C . ARG A 1 193 ? -7.014 -4.083 -16.079 1.00 23.03 193 ARG A C 1
ATOM 1453 O O . ARG A 1 193 ? -6.653 -5.081 -16.700 1.00 23.24 193 ARG A O 1
ATOM 1461 N N . THR A 1 194 ? -6.351 -3.613 -15.027 1.00 28.87 194 THR A N 1
ATOM 1462 C CA . THR A 1 194 ? -5.248 -4.358 -14.436 1.00 30.33 194 THR A CA 1
ATOM 1463 C C . THR A 1 194 ? -5.412 -4.395 -12.922 1.00 27.33 194 THR A C 1
ATOM 1464 O O . THR A 1 194 ? -6.292 -3.743 -12.361 1.00 29.63 194 THR A O 1
ATOM 1468 N N . ALA A 1 195 ? -4.551 -5.159 -12.269 1.00 24.85 195 ALA A N 1
ATOM 1469 C CA . ALA A 1 195 ? -4.536 -5.212 -10.813 1.00 23.93 195 ALA A CA 1
ATOM 1470 C C . ALA A 1 195 ? -3.481 -4.268 -10.237 1.00 29.35 195 ALA A C 1
ATOM 1471 O O . ALA A 1 195 ? -3.322 -4.174 -9.024 1.00 26.66 195 ALA A O 1
ATOM 1473 N N . SER A 1 196 ? -2.779 -3.555 -11.110 1.00 22.04 196 SER A N 1
ATOM 1474 C CA . SER A 1 196 ? -1.592 -2.806 -10.697 1.00 24.53 196 SER A CA 1
ATOM 1475 C C . SER A 1 196 ? -1.879 -1.404 -10.166 1.00 21.56 196 SER A C 1
ATOM 1476 O O . SER A 1 196 ? -2.782 -0.718 -10.653 1.00 20.76 196 SER A O 1
ATOM 1479 N N . ARG A 1 197 ? -1.115 -0.994 -9.153 1.00 16.95 197 ARG A N 1
ATOM 1480 C CA . ARG A 1 197 ? -1.200 0.363 -8.605 1.00 21.62 197 ARG A CA 1
ATOM 1481 C C . ARG A 1 197 ? 0.197 0.918 -8.376 1.00 22.32 197 ARG A C 1
ATOM 1482 O O . ARG A 1 197 ? 1.125 0.160 -8.117 1.00 25.41 197 ARG A O 1
ATOM 1490 N N . PHE A 1 198 ? 0.355 2.235 -8.458 1.00 16.21 198 PHE A N 1
ATOM 1491 C CA . PHE A 1 198 ? 1.654 2.844 -8.160 1.00 17.02 198 PHE A CA 1
ATOM 1492 C C . PHE A 1 198 ? 1.866 2.996 -6.662 1.00 17.76 198 PHE A C 1
ATOM 1493 O O . PHE A 1 198 ? 2.996 3.114 -6.195 1.00 22.04 198 PHE A O 1
ATOM 1501 N N . TYR A 1 199 ? 0.767 3.008 -5.924 1.00 19.62 199 TYR A N 1
ATOM 1502 C CA . TYR A 1 199 ? 0.802 3.209 -4.483 1.00 17.87 199 TYR A CA 1
ATOM 1503 C C . TYR A 1 199 ? -0.409 2.558 -3.842 1.00 21.00 199 TYR A C 1
ATOM 1504 O O . TYR A 1 199 ? -1.455 2.432 -4.481 1.00 21.55 199 TYR A O 1
ATOM 1513 N N . PRO A 1 200 ? -0.267 2.114 -2.584 1.00 20.63 200 PRO A N 1
ATOM 1514 C CA . PRO A 1 200 ? -1.370 1.442 -1.888 1.00 21.68 200 PRO A CA 1
ATOM 1515 C C . PRO A 1 200 ? -2.581 2.336 -1.652 1.00 21.34 200 PRO A C 1
ATOM 1516 O O . PRO A 1 200 ? -2.503 3.565 -1.732 1.00 18.21 200 PRO A O 1
ATOM 1520 N N . VAL A 1 201 ? -3.705 1.687 -1.374 1.00 20.96 201 VAL A N 1
ATOM 1521 C CA . VAL A 1 201 ? -4.977 2.349 -1.141 1.00 23.60 201 VAL A CA 1
ATOM 1522 C C . VAL A 1 201 ? -5.078 2.879 0.278 1.00 23.69 201 VAL A C 1
ATOM 1523 O O . VAL A 1 201 ? -4.857 2.143 1.236 1.00 23.30 201 VAL A O 1
ATOM 1527 N N . HIS A 1 202 ? -5.416 4.159 0.407 1.00 25.04 202 HIS A N 1
ATOM 1528 C CA . HIS A 1 202 ? -5.747 4.739 1.703 1.00 26.76 202 HIS A CA 1
ATOM 1529 C C . HIS A 1 202 ? -6.956 5.661 1.627 1.00 31.34 202 HIS A C 1
ATOM 1530 O O . HIS A 1 202 ? -7.206 6.296 0.604 1.00 32.36 202 HIS A O 1
ATOM 1538 N N . MET B 1 1 ? 1.416 15.992 -62.843 1.00 51.81 1 MET B N 1
ATOM 1539 C CA . MET B 1 1 ? 1.828 15.015 -63.844 1.00 50.70 1 MET B CA 1
ATOM 1540 C C . MET B 1 1 ? 1.939 13.615 -63.246 1.00 46.05 1 MET B C 1
ATOM 1541 O O . MET B 1 1 ? 1.441 13.358 -62.148 1.00 52.33 1 MET B O 1
ATOM 1546 N N . THR B 1 2 ? 2.596 12.715 -63.972 1.00 36.28 2 THR B N 1
ATOM 1547 C CA . THR B 1 2 ? 2.712 11.320 -63.555 1.00 34.71 2 THR B CA 1
ATOM 1548 C C . THR B 1 2 ? 3.934 11.117 -62.670 1.00 30.84 2 THR B C 1
ATOM 1549 O O . THR B 1 2 ? 5.018 11.619 -62.966 1.00 29.87 2 THR B O 1
ATOM 1553 N N . THR B 1 3 ? 3.748 10.383 -61.579 1.00 24.91 3 THR B N 1
ATOM 1554 C CA . THR B 1 3 ? 4.837 10.060 -60.668 1.00 21.36 3 THR B CA 1
ATOM 1555 C C . THR B 1 3 ? 5.242 8.611 -60.917 1.00 27.55 3 THR B C 1
ATOM 1556 O O . THR B 1 3 ? 4.393 7.724 -60.950 1.00 25.06 3 THR B O 1
ATOM 1560 N N . HIS B 1 4 ? 6.532 8.373 -61.127 1.00 27.08 4 HIS B N 1
ATOM 1561 C CA . HIS B 1 4 ? 7.020 7.004 -61.239 1.00 27.93 4 HIS B CA 1
ATOM 1562 C C . HIS B 1 4 ? 7.745 6.604 -59.955 1.00 26.80 4 HIS B C 1
ATOM 1563 O O . HIS B 1 4 ? 8.549 7.370 -59.416 1.00 26.33 4 HIS B O 1
ATOM 1570 N N . GLY B 1 5 ? 7.445 5.415 -59.454 1.00 21.03 5 GLY B N 1
ATOM 1571 C CA . GLY B 1 5 ? 8.070 4.955 -58.234 1.00 24.90 5 GLY B CA 1
ATOM 1572 C C . GLY B 1 5 ? 7.776 3.516 -57.888 1.00 23.37 5 GLY B C 1
ATOM 1573 O O . GLY B 1 5 ? 7.846 2.616 -58.737 1.00 20.61 5 GLY B O 1
ATOM 1574 N N . ARG B 1 6 ? 7.431 3.302 -56.622 1.00 19.41 6 ARG B N 1
ATOM 1575 C CA . ARG B 1 6 ? 7.337 1.960 -56.082 1.00 20.86 6 ARG B CA 1
ATOM 1576 C C . ARG B 1 6 ? 6.242 1.878 -55.035 1.00 20.49 6 ARG B C 1
ATOM 1577 O O . ARG B 1 6 ? 5.855 2.892 -54.444 1.00 21.63 6 ARG B O 1
ATOM 1585 N N . ALA B 1 7 ? 5.751 0.668 -54.797 1.00 20.23 7 ALA B N 1
ATOM 1586 C CA . ALA B 1 7 ? 4.781 0.447 -53.729 1.00 20.64 7 ALA B CA 1
ATOM 1587 C C . ALA B 1 7 ? 5.196 -0.680 -52.806 1.00 20.22 7 ALA B C 1
ATOM 1588 O O . ALA B 1 7 ? 5.788 -1.660 -53.238 1.00 26.55 7 ALA B O 1
ATOM 1590 N N . THR B 1 8 ? 4.874 -0.520 -51.533 1.00 18.53 8 THR B N 1
ATOM 1591 C CA . THR B 1 8 ? 4.914 -1.602 -50.575 1.00 20.33 8 THR B CA 1
ATOM 1592 C C . THR B 1 8 ? 3.490 -1.762 -50.097 1.00 26.00 8 THR B C 1
ATOM 1593 O O . THR B 1 8 ? 2.587 -1.085 -50.600 1.00 19.56 8 THR B O 1
ATOM 1597 N N . HIS B 1 9 ? 3.279 -2.629 -49.115 1.00 19.31 9 HIS B N 1
ATOM 1598 C CA . HIS B 1 9 ? 1.939 -2.807 -48.575 1.00 18.46 9 HIS B CA 1
ATOM 1599 C C . HIS B 1 9 ? 1.894 -2.813 -47.045 1.00 20.95 9 HIS B C 1
ATOM 1600 O O . HIS B 1 9 ? 2.879 -3.146 -46.366 1.00 17.63 9 HIS B O 1
ATOM 1607 N N . TYR B 1 10 ? 0.735 -2.425 -46.519 1.00 22.57 10 TYR B N 1
ATOM 1608 C CA . TYR B 1 10 ? 0.453 -2.484 -45.090 1.00 19.04 10 TYR B CA 1
ATOM 1609 C C . TYR B 1 10 ? -1.050 -2.621 -44.939 1.00 22.59 10 TYR B C 1
ATOM 1610 O O . TYR B 1 10 ? -1.775 -2.681 -45.938 1.00 22.15 10 TYR B O 1
ATOM 1619 N N . SER B 1 11 ? -1.541 -2.648 -43.705 1.00 18.56 11 SER B N 1
ATOM 1620 C CA . SER B 1 11 ? -2.990 -2.685 -43.511 1.00 19.10 11 SER B CA 1
ATOM 1621 C C . SER B 1 11 ? -3.471 -1.832 -42.341 1.00 25.16 11 SER B C 1
ATOM 1622 O O . SER B 1 11 ? -2.872 -1.844 -41.261 1.00 26.17 11 SER B O 1
ATOM 1625 N N . LEU B 1 12 ? -4.560 -1.098 -42.557 1.00 19.07 12 LEU B N 1
ATOM 1626 C CA . LEU B 1 12 ? -5.305 -0.503 -41.449 1.00 30.78 12 LEU B CA 1
ATOM 1627 C C . LEU B 1 12 ? -6.212 -1.544 -40.788 1.00 39.65 12 LEU B C 1
ATOM 1628 O O . LEU B 1 12 ? -6.760 -1.313 -39.705 1.00 44.27 12 LEU B O 1
ATOM 1633 N N . GLY B 1 13 ? -6.400 -2.673 -41.466 1.00 46.30 13 GLY B N 1
ATOM 1634 C CA . GLY B 1 13 ? -7.245 -3.743 -40.958 1.00 50.02 13 GLY B CA 1
ATOM 1635 C C . GLY B 1 13 ? -8.733 -3.463 -41.091 1.00 46.07 13 GLY B C 1
ATOM 1636 O O . GLY B 1 13 ? -9.159 -2.685 -41.949 1.00 34.04 13 GLY B O 1
ATOM 1637 N N . GLN B 1 14 ? -9.523 -4.107 -40.237 1.00 48.19 14 GLN B N 1
ATOM 1638 C CA . GLN B 1 14 ? -10.973 -3.944 -40.239 1.00 46.93 14 GLN B CA 1
ATOM 1639 C C . GLN B 1 14 ? -11.385 -2.493 -39.999 1.00 45.38 14 GLN B C 1
ATOM 1640 O O . GLN B 1 14 ? -12.216 -1.948 -40.726 1.00 49.66 14 GLN B O 1
ATOM 1646 N N . GLY B 1 15 ? -10.814 -1.869 -38.973 1.00 32.94 15 GLY B N 1
ATOM 1647 C CA . GLY B 1 15 ? -11.068 -0.464 -38.729 1.00 24.75 15 GLY B CA 1
ATOM 1648 C C . GLY B 1 15 ? -12.227 -0.181 -37.797 1.00 25.25 15 GLY B C 1
ATOM 1649 O O . GLY B 1 15 ? -12.785 -1.092 -37.187 1.00 31.77 15 GLY B O 1
ATOM 1650 N N . ASN B 1 16 ? -12.586 1.095 -37.696 1.00 21.57 16 ASN B N 1
ATOM 1651 C CA . ASN B 1 16 ? -13.582 1.556 -36.736 1.00 22.98 16 ASN B CA 1
ATOM 1652 C C . ASN B 1 16 ? -14.404 2.714 -37.318 1.00 23.48 16 ASN B C 1
ATOM 1653 O O . ASN B 1 16 ? -14.223 3.071 -38.478 1.00 24.44 16 ASN B O 1
ATOM 1658 N N . THR B 1 17 ? -15.295 3.294 -36.510 1.00 26.12 17 THR B N 1
ATOM 1659 C CA . THR B 1 17 ? -16.188 4.359 -36.970 1.00 26.50 17 THR B CA 1
ATOM 1660 C C . THR B 1 17 ? -15.696 5.750 -36.590 1.00 24.52 17 THR B C 1
ATOM 1661 O O . THR B 1 17 ? -16.337 6.744 -36.907 1.00 29.21 17 THR B O 1
ATOM 1665 N N . ILE B 1 18 ? -14.559 5.816 -35.913 1.00 20.54 18 ILE B N 1
ATOM 1666 C CA . ILE B 1 18 ? -14.044 7.073 -35.362 1.00 18.51 18 ILE B CA 1
ATOM 1667 C C . ILE B 1 18 ? -12.983 7.718 -36.250 1.00 19.71 18 ILE B C 1
ATOM 1668 O O . ILE B 1 18 ? -13.140 8.850 -36.727 1.00 24.55 18 ILE B O 1
ATOM 1673 N N . ALA B 1 19 ? -11.901 6.993 -36.482 1.00 13.95 19 ALA B N 1
ATOM 1674 C CA . ALA B 1 19 ? -10.768 7.568 -37.181 1.00 15.49 19 ALA B CA 1
ATOM 1675 C C . ALA B 1 19 ? -9.913 6.448 -37.740 1.00 17.82 19 ALA B C 1
ATOM 1676 O O . ALA B 1 19 ? -9.418 5.614 -36.990 1.00 18.09 19 ALA B O 1
ATOM 1678 N N . ASN B 1 20 ? -9.781 6.413 -39.062 1.00 13.80 20 ASN B N 1
ATOM 1679 C CA . ASN B 1 20 ? -9.010 5.390 -39.725 1.00 15.43 20 ASN B CA 1
ATOM 1680 C C . ASN B 1 20 ? -7.937 6.091 -40.533 1.00 18.89 20 ASN B C 1
ATOM 1681 O O . ASN B 1 20 ? -8.240 6.929 -41.390 1.00 16.10 20 ASN B O 1
ATOM 1686 N N . GLY B 1 21 ? -6.686 5.778 -40.215 1.00 14.67 21 GLY B N 1
ATOM 1687 C CA . GLY B 1 21 ? -5.541 6.392 -40.868 1.00 11.84 21 GLY B CA 1
ATOM 1688 C C . GLY B 1 21 ? -5.303 7.791 -40.339 1.00 12.25 21 GLY B C 1
ATOM 1689 O O . GLY B 1 21 ? -6.100 8.326 -39.583 1.00 15.66 21 GLY B O 1
ATOM 1690 N N . ASN B 1 22 ? -4.204 8.398 -40.752 1.00 11.45 22 ASN B N 1
ATOM 1691 C CA . ASN B 1 22 ? -3.850 9.710 -40.257 1.00 13.84 22 ASN B CA 1
ATOM 1692 C C . ASN B 1 22 ? -4.892 10.740 -40.714 1.00 17.36 22 ASN B C 1
ATOM 1693 O O . ASN B 1 22 ? -5.093 11.756 -40.063 1.00 12.80 22 ASN B O 1
ATOM 1698 N N . CYS B 1 23 ? -5.589 10.451 -41.815 1.00 14.00 23 CYS B N 1
ATOM 1699 C CA . CYS B 1 23 ? -6.660 11.342 -42.299 1.00 13.19 23 CYS B CA 1
ATOM 1700 C C . CYS B 1 23 ? -7.923 11.248 -41.436 1.00 14.99 23 CYS B C 1
ATOM 1701 O O . CYS B 1 23 ? -8.896 11.983 -41.656 1.00 15.39 23 CYS B O 1
ATOM 1704 N N . SER B 1 24 ? -7.904 10.320 -40.478 1.00 14.16 24 SER B N 1
ATOM 1705 C CA . SER B 1 24 ? -9.053 10.042 -39.617 1.00 15.96 24 SER B CA 1
ATOM 1706 C C . SER B 1 24 ? -10.357 9.813 -40.399 1.00 14.60 24 SER B C 1
ATOM 1707 O O . SER B 1 24 ? -11.371 10.403 -40.070 1.00 16.12 24 SER B O 1
ATOM 1710 N N . MET B 1 25 ? -10.324 8.958 -41.417 1.00 16.54 25 MET B N 1
ATOM 1711 C CA A MET B 1 25 ? -11.522 8.671 -42.188 0.62 19.03 25 MET B CA 1
ATOM 1712 C CA B MET B 1 25 ? -11.513 8.612 -42.201 0.38 18.43 25 MET B CA 1
ATOM 1713 C C . MET B 1 25 ? -12.557 7.990 -41.285 1.00 17.51 25 MET B C 1
ATOM 1714 O O . MET B 1 25 ? -12.196 7.234 -40.376 1.00 14.72 25 MET B O 1
ATOM 1723 N N . PRO B 1 26 ? -13.849 8.280 -41.522 1.00 16.03 26 PRO B N 1
ATOM 1724 C CA . PRO B 1 26 ? -14.936 7.692 -40.727 1.00 16.05 26 PRO B CA 1
ATOM 1725 C C . PRO B 1 26 ? -14.996 6.179 -40.895 1.00 19.04 26 PRO B C 1
ATOM 1726 O O . PRO B 1 26 ? -15.592 5.490 -40.066 1.00 25.77 26 PRO B O 1
ATOM 1730 N N . ALA B 1 27 ? -14.421 5.675 -41.986 1.00 20.09 27 ALA B N 1
ATOM 1731 C CA . ALA B 1 27 ? -14.376 4.240 -42.221 1.00 19.57 27 ALA B CA 1
ATOM 1732 C C . ALA B 1 27 ? -13.231 3.875 -43.141 1.00 24.66 27 ALA B C 1
ATOM 1733 O O . ALA B 1 27 ? -12.799 4.690 -43.956 1.00 20.53 27 ALA B O 1
ATOM 1735 N N . VAL B 1 28 ? -12.746 2.645 -43.010 1.00 19.85 28 VAL B N 1
ATOM 1736 C CA . VAL B 1 28 ? -11.868 2.085 -44.019 1.00 21.15 28 VAL B CA 1
ATOM 1737 C C . VAL B 1 28 ? -12.785 1.836 -45.206 1.00 21.19 28 VAL B C 1
ATOM 1738 O O . VAL B 1 28 ? -13.872 1.286 -45.026 1.00 25.51 28 VAL B O 1
ATOM 1742 N N . PRO B 1 29 ? -12.372 2.258 -46.414 1.00 23.58 29 PRO B N 1
ATOM 1743 C CA . PRO B 1 29 ? -13.224 2.089 -47.602 1.00 28.55 29 PRO B CA 1
ATOM 1744 C C . PRO B 1 29 ? -13.759 0.669 -47.722 1.00 30.52 29 PRO B C 1
ATOM 1745 O O . PRO B 1 29 ? -13.021 -0.270 -47.424 1.00 33.27 29 PRO B O 1
ATOM 1749 N N . ALA B 1 30 ? -15.013 0.518 -48.141 1.00 25.56 30 ALA B N 1
ATOM 1750 C CA . ALA B 1 30 ? -15.613 -0.810 -48.284 1.00 33.37 30 ALA B CA 1
ATOM 1751 C C . ALA B 1 30 ? -14.796 -1.719 -49.207 1.00 39.61 30 ALA B C 1
ATOM 1752 O O . ALA B 1 30 ? -14.737 -2.934 -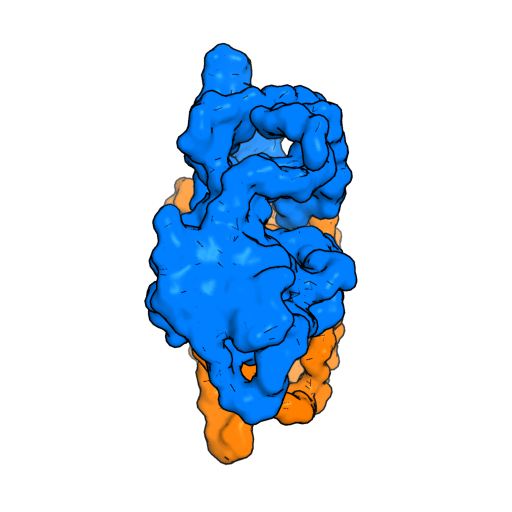48.995 1.00 43.01 30 ALA B O 1
ATOM 1754 N N . ASP B 1 31 ? -14.153 -1.135 -50.219 1.00 32.25 31 ASP B N 1
ATOM 1755 C CA . ASP B 1 31 ? -13.406 -1.936 -51.185 1.00 30.25 31 ASP B CA 1
ATOM 1756 C C . ASP B 1 31 ? -11.950 -2.143 -50.765 1.00 25.20 31 ASP B C 1
ATOM 1757 O O . ASP B 1 31 ? -11.175 -2.757 -51.502 1.00 26.78 31 ASP B O 1
ATOM 1762 N N . ARG B 1 32 ? -11.594 -1.629 -49.584 1.00 22.41 32 ARG B N 1
ATOM 1763 C CA . ARG B 1 32 ? -10.241 -1.749 -49.027 1.00 23.13 32 ARG B CA 1
ATOM 1764 C C . ARG B 1 32 ? -9.158 -1.183 -49.938 1.00 22.50 32 ARG B C 1
ATOM 1765 O O . ARG B 1 32 ? -7.998 -1.587 -49.866 1.00 21.43 32 ARG B O 1
ATOM 1773 N N . MET B 1 33 ? -9.543 -0.247 -50.798 1.00 21.56 33 MET B N 1
ATOM 1774 C CA . MET B 1 33 ? -8.599 0.387 -51.702 1.00 22.18 33 MET B CA 1
ATOM 1775 C C . MET B 1 33 ? -8.172 1.730 -51.128 1.00 21.13 33 MET B C 1
ATOM 1776 O O . MET B 1 33 ? -8.870 2.734 -51.258 1.00 18.27 33 MET B O 1
ATOM 1781 N N . TYR B 1 34 ? -7.024 1.741 -50.470 1.00 17.43 34 TYR B N 1
ATOM 1782 C CA . TYR B 1 34 ? -6.534 2.957 -49.849 1.00 13.82 34 TYR B CA 1
ATOM 1783 C C . TYR B 1 34 ? -5.015 2.944 -49.867 1.00 18.40 34 TYR B C 1
ATOM 1784 O O . TYR B 1 34 ? -4.394 1.920 -50.167 1.00 17.60 34 TYR B O 1
ATOM 1793 N N . VAL B 1 35 ? -4.427 4.083 -49.529 1.00 18.43 35 VAL B N 1
ATOM 1794 C CA . VAL B 1 35 ? -2.990 4.254 -49.600 1.00 20.28 35 VAL B CA 1
ATOM 1795 C C . VAL B 1 35 ? -2.507 5.228 -48.521 1.00 22.83 35 VAL B C 1
ATOM 1796 O O . VAL B 1 35 ? -3.222 6.150 -48.128 1.00 15.26 35 VAL B O 1
ATOM 1800 N N . ALA B 1 36 ? -1.302 4.989 -48.018 1.00 17.16 36 ALA B N 1
ATOM 1801 C CA . ALA B 1 36 ? -0.624 5.940 -47.158 1.00 14.69 36 ALA B CA 1
ATOM 1802 C C . ALA B 1 36 ? 0.438 6.592 -48.027 1.00 17.38 36 ALA B C 1
ATOM 1803 O O . ALA B 1 36 ? 1.154 5.900 -48.743 1.00 18.45 36 ALA B O 1
ATOM 1805 N N . VAL B 1 37 ? 0.536 7.917 -47.990 1.00 12.93 37 VAL B N 1
ATOM 1806 C CA . VAL B 1 37 ? 1.506 8.601 -48.840 1.00 14.04 37 VAL B CA 1
ATOM 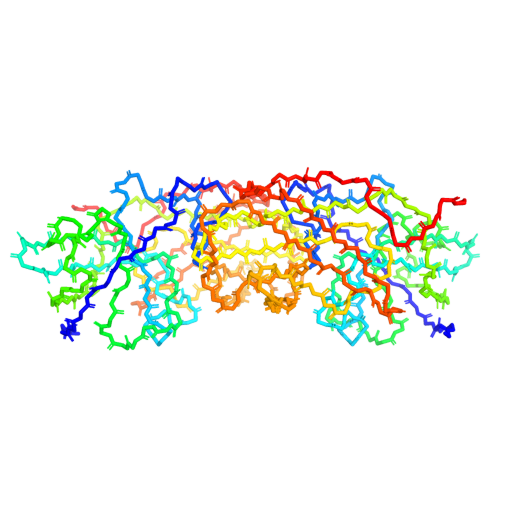1807 C C . VAL B 1 37 ? 2.625 9.280 -48.049 1.00 16.45 37 VAL B C 1
ATOM 1808 O O . VAL B 1 37 ? 2.460 9.584 -46.865 1.00 18.43 37 VAL B O 1
ATOM 1812 N N . SER B 1 38 ? 3.748 9.527 -48.727 1.00 17.71 38 SER B N 1
ATOM 1813 C CA . SER B 1 38 ? 4.903 10.195 -48.135 1.00 13.18 38 SER B CA 1
ATOM 1814 C C . SER B 1 38 ? 4.486 11.516 -47.502 1.00 17.86 38 SER B C 1
ATOM 1815 O O . SER B 1 38 ? 3.512 12.142 -47.942 1.00 19.49 38 SER B O 1
ATOM 1818 N N . SER B 1 39 ? 5.215 11.945 -46.475 1.00 18.08 39 SER B N 1
ATOM 1819 C CA . SER B 1 39 ? 4.913 13.225 -45.821 1.00 16.36 39 SER B CA 1
ATOM 1820 C C . SER B 1 39 ? 4.760 14.403 -46.795 1.00 18.41 39 SER B C 1
ATOM 1821 O O . SER B 1 39 ? 3.809 15.173 -46.672 1.00 21.60 39 SER B O 1
ATOM 1824 N N . PRO B 1 40 ? 5.684 14.555 -47.768 1.00 16.79 40 PRO B N 1
ATOM 1825 C CA . PRO B 1 40 ? 5.490 15.717 -48.651 1.00 14.44 40 PRO B CA 1
ATOM 1826 C C . PRO B 1 40 ? 4.222 15.628 -49.494 1.00 20.41 40 PRO B C 1
ATOM 1827 O O . PRO B 1 40 ? 3.578 16.647 -49.752 1.00 18.39 40 PRO B O 1
ATOM 1831 N N . GLU B 1 41 ? 3.857 14.416 -49.894 1.00 18.21 41 GLU B N 1
ATOM 1832 C CA . GLU B 1 41 ? 2.639 14.186 -50.654 1.00 16.38 41 GLU B CA 1
ATOM 1833 C C . GLU B 1 41 ? 1.391 14.278 -49.775 1.00 19.53 41 GLU B C 1
ATOM 1834 O O . GLU B 1 41 ? 0.323 14.673 -50.240 1.00 18.94 41 GLU B O 1
ATOM 1840 N N . TYR B 1 42 ? 1.530 13.935 -48.501 1.00 16.11 42 TYR B N 1
ATOM 1841 C CA . TYR B 1 42 ? 0.434 14.074 -47.550 1.00 12.17 42 TYR B CA 1
ATOM 1842 C C . TYR B 1 42 ? 0.100 15.555 -47.355 1.00 16.56 42 TYR B C 1
ATOM 1843 O O . TYR B 1 42 ? -1.072 15.938 -47.201 1.00 14.21 42 TYR B O 1
ATOM 1852 N N . SER B 1 43 ? 1.145 16.373 -47.379 1.00 15.73 43 SER B N 1
ATOM 1853 C CA . SER B 1 43 ? 1.015 17.828 -47.393 1.00 20.45 43 SER B CA 1
ATOM 1854 C C . SER B 1 43 ? 0.138 18.366 -46.257 1.00 17.04 43 SER B C 1
ATOM 1855 O O . SER B 1 43 ? -0.820 19.111 -46.495 1.00 16.37 43 SER B O 1
ATOM 1858 N N . GLY B 1 44 ? 0.470 17.973 -45.028 1.00 19.37 44 GLY B N 1
ATOM 1859 C CA . GLY B 1 44 ? -0.239 18.454 -43.856 1.00 20.26 44 GLY B CA 1
ATOM 1860 C C . GLY B 1 44 ? -1.697 18.040 -43.844 1.00 17.79 44 GLY B C 1
ATOM 1861 O O . GLY B 1 44 ? -2.536 18.759 -43.302 1.00 15.78 44 GLY B O 1
ATOM 1862 N N . ALA B 1 45 ? -1.976 16.879 -44.439 1.00 14.11 45 ALA B N 1
ATOM 1863 C CA . ALA B 1 45 ? -3.329 16.315 -44.583 1.00 12.82 45 ALA B CA 1
ATOM 1864 C C . ALA B 1 45 ? -4.115 16.929 -45.735 1.00 11.86 45 ALA B C 1
ATOM 1865 O O . ALA B 1 45 ? -5.272 16.599 -45.925 1.00 13.94 45 ALA B O 1
ATOM 1867 N N . ALA B 1 46 ? -3.489 17.802 -46.513 1.00 13.39 46 ALA B N 1
ATOM 1868 C CA . ALA B 1 46 ? -4.200 18.390 -47.644 1.00 14.32 46 ALA B CA 1
ATOM 1869 C C . ALA B 1 46 ? -4.534 17.336 -48.706 1.00 17.92 46 ALA B C 1
ATOM 1870 O O . ALA B 1 46 ? -5.451 17.528 -49.499 1.00 17.41 46 ALA B O 1
ATOM 1872 N N . ALA B 1 47 ? -3.823 16.212 -48.718 1.00 17.28 47 ALA B N 1
ATOM 1873 C CA . ALA B 1 47 ? -4.134 15.176 -49.715 1.00 16.19 47 ALA B CA 1
ATOM 1874 C C . ALA B 1 47 ? -5.253 14.270 -49.231 1.00 16.33 47 ALA B C 1
ATOM 1875 O O . ALA B 1 47 ? -5.737 13.416 -49.976 1.00 17.94 47 ALA B O 1
ATOM 1877 N N . CYS B 1 48 ? -5.663 14.444 -47.976 1.00 16.43 48 CYS B N 1
ATOM 1878 C CA . CYS B 1 48 ? -6.711 13.582 -47.432 1.00 15.00 48 CYS B CA 1
ATOM 1879 C C . CYS B 1 48 ? -7.970 13.644 -48.280 1.00 20.16 48 CYS B C 1
ATOM 1880 O O . CYS B 1 48 ? -8.435 14.721 -48.634 1.00 19.36 48 CYS B O 1
ATOM 1883 N N . GLY B 1 49 ? -8.484 12.473 -48.628 1.00 19.24 49 GLY B N 1
ATOM 1884 C CA . GLY B 1 49 ? -9.741 12.385 -49.336 1.00 22.08 49 GLY B CA 1
ATOM 1885 C C . GLY B 1 49 ? -9.584 12.342 -50.839 1.00 19.80 49 GLY B C 1
ATOM 1886 O O . GLY B 1 49 ? -10.542 12.002 -51.544 1.00 23.69 49 GLY B O 1
ATOM 1887 N N . THR B 1 50 ? -8.398 12.694 -51.333 1.00 15.53 50 THR B N 1
ATOM 1888 C CA . THR B 1 50 ? -8.146 12.625 -52.769 1.00 15.79 50 THR B CA 1
ATOM 1889 C C . THR B 1 50 ? -7.909 11.176 -53.179 1.00 15.94 50 THR B C 1
ATOM 1890 O O . THR B 1 50 ? -7.753 10.302 -52.329 1.00 14.57 50 THR B O 1
ATOM 1894 N N . PHE B 1 51 ? -7.908 10.921 -54.487 1.00 14.98 51 PHE B N 1
ATOM 1895 C CA . PHE B 1 51 ? -7.696 9.572 -55.005 1.00 12.98 51 PHE B CA 1
ATOM 1896 C C . PHE B 1 51 ? -6.510 9.524 -55.952 1.00 13.88 51 PHE B C 1
ATOM 1897 O O . PHE B 1 51 ? -6.238 10.494 -56.651 1.00 16.18 51 PHE B O 1
ATOM 1905 N N . LEU B 1 52 ? -5.829 8.384 -55.982 1.00 14.54 52 LEU B N 1
ATOM 1906 C CA . LEU B 1 52 ? -4.761 8.129 -56.936 1.00 15.47 52 LEU B CA 1
ATOM 1907 C C . LEU B 1 52 ? -5.196 7.022 -57.871 1.00 16.26 52 LEU B C 1
ATOM 1908 O O . LEU B 1 52 ? -5.792 6.039 -57.437 1.00 16.40 52 LEU B O 1
ATOM 1913 N N . ASP B 1 53 ? -4.915 7.182 -59.158 1.00 18.24 53 ASP B N 1
ATOM 1914 C CA . ASP B 1 53 ? -5.025 6.059 -60.076 1.00 16.44 53 ASP B CA 1
ATOM 1915 C C . ASP B 1 53 ? -3.620 5.480 -60.187 1.00 21.15 53 ASP B C 1
ATOM 1916 O O . ASP B 1 53 ? -2.711 6.156 -60.652 1.00 17.52 53 ASP B O 1
ATOM 1921 N N . VAL B 1 54 ? -3.448 4.240 -59.737 1.00 13.46 54 VAL B N 1
ATOM 1922 C CA . VAL B 1 54 ? -2.128 3.625 -59.663 1.00 16.36 54 VAL B CA 1
ATOM 1923 C C . VAL B 1 54 ? -1.984 2.504 -60.680 1.00 16.31 54 VAL B C 1
ATOM 1924 O O . VAL B 1 54 ? -2.779 1.571 -60.693 1.00 17.93 54 VAL B O 1
ATOM 1928 N N . THR B 1 55 ? -0.956 2.595 -61.519 1.00 18.09 55 THR B N 1
ATOM 1929 C CA . THR B 1 55 ? -0.667 1.555 -62.503 1.00 23.21 55 THR B CA 1
ATOM 1930 C C . THR B 1 55 ? 0.514 0.689 -62.069 1.00 22.13 55 THR B C 1
ATOM 1931 O O . THR B 1 55 ? 1.576 1.208 -61.721 1.00 26.06 55 THR B O 1
ATOM 1935 N N . GLY B 1 56 ? 0.323 -0.626 -62.088 1.00 23.65 56 GLY B N 1
ATOM 1936 C CA . GLY B 1 56 ? 1.387 -1.563 -61.757 1.00 23.33 56 GLY B CA 1
ATOM 1937 C C . GLY B 1 56 ? 1.417 -2.707 -62.746 1.00 29.54 56 GLY B C 1
ATOM 1938 O O . GLY B 1 56 ? 0.753 -2.640 -63.788 1.00 25.28 56 GLY B O 1
ATOM 1939 N N . PRO B 1 57 ? 2.180 -3.770 -62.430 1.00 24.95 57 PRO B N 1
ATOM 1940 C CA . PRO B 1 57 ? 2.357 -4.923 -63.320 1.00 27.45 57 PRO B CA 1
ATOM 1941 C C . PRO B 1 57 ? 1.052 -5.575 -63.785 1.00 27.80 57 PRO B C 1
ATOM 1942 O O . PRO B 1 57 ? 0.984 -6.003 -64.935 1.00 35.61 57 PRO B O 1
ATOM 1946 N N . LYS B 1 58 ? 0.039 -5.637 -62.925 1.00 26.62 58 LYS B N 1
ATOM 1947 C CA . LYS B 1 58 ? -1.208 -6.324 -63.267 1.00 27.47 58 LYS B CA 1
ATOM 1948 C C . LYS B 1 58 ? -2.289 -5.441 -63.894 1.00 29.07 58 LYS B C 1
ATOM 1949 O O . LYS B 1 58 ? -3.212 -5.950 -64.538 1.00 28.77 58 LYS B O 1
ATOM 1955 N N . GLY B 1 59 ? -2.188 -4.130 -63.702 1.00 28.53 59 GLY B N 1
ATOM 1956 C CA . GLY B 1 59 ? -3.154 -3.213 -64.290 1.00 23.67 59 GLY B CA 1
ATOM 1957 C C . GLY B 1 59 ? -3.203 -1.885 -63.566 1.00 29.41 59 GLY B C 1
ATOM 1958 O O . GLY B 1 59 ? -2.185 -1.381 -63.103 1.00 27.06 59 GLY B O 1
ATOM 1959 N N . THR B 1 60 ? -4.401 -1.317 -63.469 1.00 24.28 60 THR B N 1
ATOM 1960 C CA . THR B 1 60 ? -4.590 -0.032 -62.822 1.00 19.17 60 THR B CA 1
ATOM 1961 C C . THR B 1 60 ? -5.721 -0.107 -61.808 1.00 22.56 60 THR B C 1
ATOM 1962 O O . THR B 1 60 ? -6.787 -0.660 -62.097 1.00 22.39 60 THR B O 1
ATOM 1966 N N . VAL B 1 61 ? -5.481 0.412 -60.603 1.00 19.79 61 VAL B N 1
ATOM 1967 C CA . VAL B 1 61 ? -6.549 0.531 -59.621 1.00 25.10 61 VAL B CA 1
ATOM 1968 C C . VAL B 1 61 ? -6.571 1.926 -59.023 1.00 17.95 61 VAL B C 1
ATOM 1969 O O . VAL B 1 61 ? -5.576 2.654 -59.061 1.00 20.10 61 VAL B O 1
ATOM 1973 N N . ARG B 1 62 ? -7.710 2.288 -58.453 1.00 19.12 62 ARG B N 1
ATOM 1974 C CA . ARG B 1 62 ? -7.829 3.567 -57.760 1.00 18.97 62 ARG B CA 1
ATOM 1975 C C . ARG B 1 62 ? -7.820 3.357 -56.254 1.00 19.68 62 ARG B C 1
ATOM 1976 O O . ARG B 1 62 ? -8.488 2.455 -55.721 1.00 19.09 62 ARG B O 1
ATOM 1984 N N . VAL B 1 63 ? -7.029 4.177 -55.566 1.00 15.45 63 VAL B N 1
ATOM 1985 C CA . VAL B 1 63 ? -6.991 4.140 -54.110 1.00 13.88 63 VAL B CA 1
ATOM 1986 C C . VAL B 1 63 ? -7.295 5.512 -53.514 1.00 11.35 63 VAL B C 1
ATOM 1987 O O . VAL B 1 63 ? -6.934 6.555 -54.089 1.00 17.16 63 VAL B O 1
ATOM 1991 N N . GLN B 1 64 ? -7.985 5.506 -52.375 1.00 17.16 64 GLN B N 1
ATOM 1992 C CA . GLN B 1 64 ? -8.227 6.724 -51.608 1.00 14.15 64 GLN B CA 1
ATOM 1993 C C . GLN B 1 64 ? -7.039 7.048 -50.705 1.00 13.24 64 GLN B C 1
ATOM 1994 O O . GLN B 1 64 ? -6.546 6.169 -49.994 1.00 17.40 64 GLN B O 1
ATOM 2000 N N . VAL B 1 65 ? -6.569 8.289 -50.741 1.00 15.55 65 VAL B N 1
ATOM 2001 C CA . VAL B 1 65 ? -5.542 8.730 -49.802 1.00 16.11 65 VAL B CA 1
ATOM 2002 C C . VAL B 1 65 ? -6.137 8.823 -48.405 1.00 14.20 65 VAL B C 1
ATOM 2003 O O . VAL B 1 65 ? -7.045 9.628 -48.133 1.00 16.53 65 VAL B O 1
ATOM 2007 N N . ALA B 1 66 ? -5.612 7.992 -47.508 1.00 15.49 66 ALA B N 1
ATOM 2008 C CA . ALA B 1 66 ? -6.217 7.794 -46.200 1.00 19.27 66 ALA B CA 1
ATOM 2009 C C . ALA B 1 66 ? -5.228 8.032 -45.059 1.00 14.07 66 ALA B C 1
ATOM 2010 O O . ALA B 1 66 ? -5.620 8.175 -43.910 1.00 15.62 66 ALA B O 1
ATOM 2012 N N . ASP B 1 67 ? -3.944 8.081 -45.380 1.00 17.13 67 ASP B N 1
ATOM 2013 C CA . ASP B 1 67 ? -2.939 7.916 -44.342 1.00 16.03 67 ASP B CA 1
ATOM 2014 C C . ASP B 1 67 ? -1.617 8.556 -44.757 1.00 17.22 67 ASP B C 1
ATOM 2015 O O . ASP B 1 67 ? -1.437 8.936 -45.917 1.00 14.62 67 ASP B O 1
ATOM 2020 N N . GLN B 1 68 ? -0.712 8.684 -43.784 1.00 13.14 68 GLN B N 1
ATOM 2021 C CA . GLN B 1 68 ? 0.628 9.207 -43.994 1.00 13.07 68 GLN B CA 1
ATOM 2022 C C . GLN B 1 68 ? 1.652 8.097 -43.782 1.00 18.26 68 GLN B C 1
ATOM 2023 O O . GLN B 1 68 ? 1.600 7.372 -42.780 1.00 19.27 68 GLN B O 1
ATOM 2029 N N . CYS B 1 69 ? 2.599 7.980 -44.708 1.00 19.88 69 CYS B N 1
ATOM 2030 C CA . CYS B 1 69 ? 3.727 7.067 -44.544 1.00 16.59 69 CYS B CA 1
ATOM 2031 C C . CYS B 1 69 ? 4.996 7.882 -44.326 1.00 16.62 69 CYS B C 1
ATOM 2032 O O . CYS B 1 69 ? 5.640 8.268 -45.290 1.00 16.76 69 CYS B O 1
ATOM 2035 N N . HIS B 1 70 ? 5.328 8.158 -43.064 1.00 18.46 70 HIS B N 1
ATOM 2036 C CA . HIS B 1 70 ? 6.456 9.030 -42.719 1.00 18.89 70 HIS B CA 1
ATOM 2037 C C . HIS B 1 70 ? 7.772 8.558 -43.322 1.00 18.32 70 HIS B C 1
ATOM 2038 O O . HIS B 1 70 ? 8.617 9.376 -43.695 1.00 19.54 70 HIS B O 1
ATOM 2045 N N . GLY B 1 71 ? 7.939 7.242 -43.423 1.00 21.00 71 GLY B N 1
ATOM 2046 C CA . GLY B 1 71 ? 9.188 6.665 -43.897 1.00 20.71 71 GLY B CA 1
ATOM 2047 C C . GLY B 1 71 ? 9.314 6.568 -45.411 1.00 22.39 71 GLY B C 1
ATOM 2048 O O . GLY B 1 71 ? 10.401 6.302 -45.929 1.00 22.37 71 GLY B O 1
ATOM 2049 N N . CYS B 1 72 ? 8.207 6.774 -46.118 1.00 15.25 72 CYS B N 1
ATOM 2050 C CA . CYS B 1 72 ? 8.210 6.701 -47.575 1.00 16.33 72 CYS B CA 1
ATOM 2051 C C . CYS B 1 72 ? 8.842 7.944 -48.195 1.00 18.31 72 CYS B C 1
ATOM 2052 O O . CYS B 1 72 ? 8.568 9.070 -47.771 1.00 19.18 72 CYS B O 1
ATOM 2055 N N . GLU B 1 73 ? 9.693 7.743 -49.194 1.00 20.43 73 GLU B N 1
ATOM 2056 C CA . GLU B 1 73 ? 10.140 8.861 -50.016 1.00 16.62 73 GLU B CA 1
ATOM 2057 C C . GLU B 1 73 ? 9.021 9.195 -50.969 1.00 20.65 73 GLU B C 1
ATOM 2058 O O . GLU B 1 73 ? 8.115 8.386 -51.186 1.00 18.04 73 GLU B O 1
ATOM 2064 N N . VAL B 1 74 ? 9.092 10.388 -51.544 1.00 15.86 74 VAL B N 1
ATOM 2065 C CA . VAL B 1 74 ? 8.148 10.777 -52.582 1.00 17.29 74 VAL B CA 1
ATOM 2066 C C . VAL B 1 74 ? 8.258 9.794 -53.737 1.00 19.50 74 VAL B C 1
ATOM 2067 O O . VAL B 1 74 ? 9.360 9.501 -54.211 1.00 19.63 74 VAL B O 1
ATOM 2071 N N . GLY B 1 75 ? 7.116 9.277 -54.179 1.00 16.40 75 GLY B N 1
ATOM 2072 C CA . GLY B 1 75 ? 7.093 8.289 -55.240 1.00 18.74 75 GLY B CA 1
ATOM 2073 C C . GLY B 1 75 ? 6.907 6.885 -54.695 1.00 16.52 75 GLY B C 1
ATOM 2074 O O . GLY B 1 75 ? 6.656 5.954 -55.445 1.00 17.05 75 GLY B O 1
ATOM 2075 N N . HIS B 1 76 ? 7.041 6.734 -53.381 1.00 15.19 76 HIS B N 1
ATOM 2076 C CA . HIS B 1 76 ? 6.828 5.449 -52.716 1.00 16.02 76 HIS B CA 1
ATOM 2077 C C . HIS B 1 76 ? 5.465 5.461 -52.022 1.00 16.87 76 HIS B C 1
ATOM 2078 O O . HIS B 1 76 ? 5.248 6.213 -51.069 1.00 18.29 76 HIS B O 1
ATOM 2085 N N . LEU B 1 77 ? 4.543 4.643 -52.514 1.00 17.90 77 LEU B N 1
ATOM 2086 C CA . LEU B 1 77 ? 3.228 4.498 -51.897 1.00 14.33 77 LEU B CA 1
ATOM 2087 C C . LEU B 1 77 ? 3.180 3.272 -50.996 1.00 14.10 77 LEU B C 1
ATOM 2088 O O . LEU B 1 77 ? 3.764 2.245 -51.317 1.00 15.55 77 LEU B O 1
ATOM 2093 N N . ASP B 1 78 ? 2.474 3.383 -49.877 1.00 16.54 78 ASP B N 1
ATOM 2094 C CA . ASP B 1 78 ? 2.218 2.240 -49.016 1.00 15.16 78 ASP B CA 1
ATOM 2095 C C . ASP B 1 78 ? 0.743 1.897 -49.238 1.00 13.08 78 ASP B C 1
ATOM 2096 O O . ASP B 1 78 ? -0.145 2.512 -48.661 1.00 15.76 78 ASP B O 1
ATOM 2101 N N . LEU B 1 79 ? 0.508 0.910 -50.097 1.00 17.59 79 LEU B N 1
ATOM 2102 C CA . LEU B 1 79 ? -0.833 0.507 -50.503 1.00 23.57 79 LEU B CA 1
ATOM 2103 C C . LEU B 1 79 ? -1.440 -0.457 -49.500 1.00 21.39 79 LEU B C 1
ATOM 2104 O O . LEU B 1 79 ? -0.724 -1.192 -48.842 1.00 16.55 79 LEU B O 1
ATOM 2109 N N . SER B 1 80 ? -2.766 -0.467 -49.398 1.00 14.42 80 SER B N 1
ATOM 2110 C CA . SER B 1 80 ? -3.451 -1.546 -48.698 1.00 15.42 80 SER B CA 1
ATOM 2111 C C . SER B 1 80 ? -3.056 -2.879 -49.322 1.00 19.40 80 SER B C 1
ATOM 2112 O O . SER B 1 80 ? -2.667 -2.924 -50.488 1.00 19.44 80 SER B O 1
ATOM 2115 N N . GLU B 1 81 ? -3.146 -3.962 -48.550 1.00 19.81 81 GLU B N 1
ATOM 2116 C CA . GLU B 1 81 ? -2.816 -5.291 -49.061 1.00 21.68 81 GLU B CA 1
ATOM 2117 C C . GLU B 1 81 ? -3.659 -5.624 -50.283 1.00 24.27 81 GLU B C 1
ATOM 2118 O O . GLU B 1 81 ? -3.177 -6.221 -51.252 1.00 22.57 81 GLU B O 1
ATOM 2124 N N . GLU B 1 82 ? -4.924 -5.229 -50.230 1.00 23.18 82 GLU B N 1
ATOM 2125 C CA . GLU B 1 82 ? -5.851 -5.514 -51.322 1.00 25.60 82 GLU B CA 1
ATOM 2126 C C . GLU B 1 82 ? -5.463 -4.79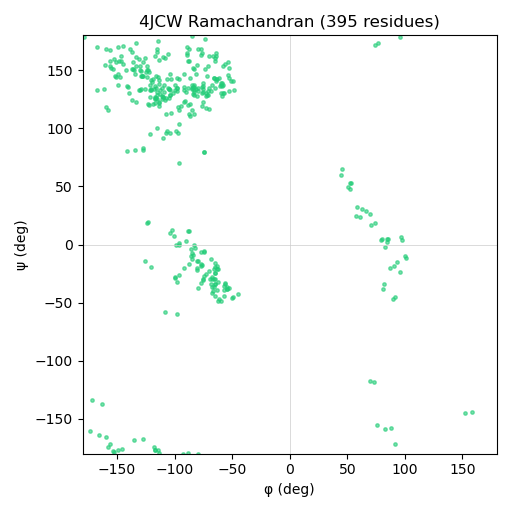4 -52.608 1.00 24.71 82 GLU B C 1
ATOM 2127 O O . GLU B 1 82 ? -5.497 -5.385 -53.689 1.00 22.68 82 GLU B O 1
ATOM 2133 N N . ALA B 1 83 ? -5.096 -3.521 -52.494 1.00 19.64 83 ALA B N 1
ATOM 2134 C CA . ALA B 1 83 ? -4.675 -2.758 -53.659 1.00 16.52 83 ALA B CA 1
ATOM 2135 C C . ALA B 1 83 ? -3.355 -3.289 -54.195 1.00 20.81 83 ALA B C 1
ATOM 2136 O O . ALA B 1 83 ? -3.133 -3.294 -55.406 1.00 22.27 83 ALA B O 1
ATOM 2138 N N . PHE B 1 84 ? -2.472 -3.716 -53.287 1.00 18.26 84 PHE B N 1
ATOM 2139 C CA . PHE B 1 84 ? -1.199 -4.310 -53.682 1.00 18.76 84 PHE B CA 1
ATOM 2140 C C . PHE B 1 84 ? -1.433 -5.594 -54.470 1.00 21.02 84 PHE B C 1
ATOM 2141 O O . PHE B 1 84 ? -0.863 -5.779 -55.542 1.00 21.62 84 PHE B O 1
ATOM 2149 N N . ARG B 1 85 ? -2.282 -6.475 -53.944 1.00 25.42 85 ARG B N 1
ATOM 2150 C CA . ARG B 1 85 ? -2.565 -7.751 -54.594 1.00 25.39 85 ARG B CA 1
ATOM 2151 C C . ARG B 1 85 ? -3.204 -7.548 -55.961 1.00 28.36 85 ARG B C 1
ATOM 2152 O O . ARG B 1 85 ? -3.005 -8.349 -56.875 1.00 27.41 85 ARG B O 1
ATOM 2160 N N . ALA B 1 86 ? -3.983 -6.481 -56.094 1.00 23.84 86 ALA B N 1
ATOM 2161 C CA . ALA B 1 86 ? -4.603 -6.173 -57.382 1.00 23.91 86 ALA B CA 1
ATOM 2162 C C . ALA B 1 86 ? -3.550 -5.776 -58.423 1.00 23.25 86 ALA B C 1
ATOM 2163 O O . ALA B 1 86 ? -3.722 -6.024 -59.617 1.00 25.28 86 ALA B O 1
ATOM 2165 N N . LEU B 1 87 ? -2.447 -5.187 -57.968 1.00 21.81 87 LEU B N 1
ATOM 2166 C CA . LEU B 1 87 ? -1.424 -4.667 -58.885 1.00 21.41 87 LEU B CA 1
ATOM 2167 C C . LEU B 1 87 ? -0.249 -5.606 -59.149 1.00 23.21 87 LEU B C 1
ATOM 2168 O O . LEU B 1 87 ? 0.391 -5.523 -60.199 1.00 27.15 87 LEU B O 1
ATOM 2173 N N . GLY B 1 88 ? 0.047 -6.493 -58.206 1.00 24.16 88 GLY B N 1
ATOM 2174 C CA . GLY B 1 88 ? 1.222 -7.336 -58.348 1.00 28.06 88 GLY B CA 1
ATOM 2175 C C . GLY B 1 88 ? 1.266 -8.523 -57.413 1.00 31.11 88 GLY B C 1
ATOM 2176 O O . GLY B 1 88 ? 0.248 -8.911 -56.838 1.00 33.75 88 GLY B O 1
ATOM 2177 N N . ASP B 1 89 ? 2.452 -9.106 -57.278 1.00 28.79 89 ASP B N 1
ATOM 2178 C CA . ASP B 1 89 ? 2.646 -10.290 -56.458 1.00 30.71 89 ASP B CA 1
ATOM 2179 C C . ASP B 1 89 ? 2.924 -9.863 -55.026 1.00 33.02 89 ASP B C 1
ATOM 2180 O O . ASP B 1 89 ? 3.968 -9.274 -54.739 1.00 35.43 89 ASP B O 1
ATOM 2185 N N . PHE B 1 90 ? 1.977 -10.162 -54.143 1.00 32.56 90 PHE B N 1
ATOM 2186 C CA . PHE B 1 90 ? 2.049 -9.797 -52.727 1.00 34.58 90 PHE B CA 1
ATOM 2187 C C . PHE B 1 90 ? 3.414 -10.080 -52.086 1.00 31.80 90 PHE B C 1
ATOM 2188 O O . PHE B 1 90 ? 3.940 -9.252 -51.340 1.00 32.32 90 PHE B O 1
ATOM 2196 N N . ASN B 1 91 ? 3.995 -11.235 -52.393 1.00 32.00 91 ASN B N 1
ATOM 2197 C CA . ASN B 1 91 ? 5.238 -11.641 -51.738 1.00 32.02 91 ASN B CA 1
ATOM 2198 C C . ASN B 1 91 ? 6.496 -11.023 -52.340 1.00 31.32 91 ASN B C 1
ATOM 2199 O O . ASN B 1 91 ? 7.606 -11.246 -51.846 1.00 32.04 91 ASN B O 1
ATOM 2204 N N . ALA B 1 92 ? 6.326 -10.246 -53.404 1.00 30.19 92 ALA B N 1
ATOM 2205 C CA . ALA B 1 92 ? 7.435 -9.483 -53.954 1.00 29.64 92 ALA B CA 1
ATOM 2206 C C . ALA B 1 92 ? 7.804 -8.384 -52.962 1.00 32.82 92 ALA B C 1
ATOM 2207 O O . ALA B 1 92 ? 8.954 -7.956 -52.895 1.00 30.19 92 ALA B O 1
ATOM 2209 N N . GLY B 1 93 ? 6.814 -7.925 -52.198 1.00 26.65 93 GLY B N 1
ATOM 2210 C CA . GLY B 1 93 ? 7.043 -6.937 -51.155 1.00 27.20 93 GLY B CA 1
ATOM 2211 C C . GLY B 1 93 ? 7.125 -5.517 -51.683 1.00 27.52 93 GLY B C 1
ATOM 2212 O O . GLY B 1 93 ? 6.635 -4.578 -51.055 1.00 23.34 93 GLY B O 1
ATOM 2213 N N . ILE B 1 94 ? 7.753 -5.359 -52.842 1.00 28.26 94 ILE B N 1
ATOM 2214 C CA . ILE B 1 94 ? 7.831 -4.059 -53.491 1.00 25.61 94 ILE B CA 1
ATOM 2215 C C . ILE B 1 94 ? 7.636 -4.206 -54.999 1.00 25.95 94 ILE B C 1
ATOM 2216 O O . ILE B 1 94 ? 8.270 -5.058 -55.630 1.00 26.31 94 ILE B O 1
ATOM 2221 N N . ILE B 1 95 ? 6.749 -3.389 -55.567 1.00 20.29 95 ILE B N 1
ATOM 2222 C CA . ILE B 1 95 ? 6.500 -3.407 -57.010 1.00 21.13 95 ILE B CA 1
ATOM 2223 C C . ILE B 1 95 ? 6.709 -2.029 -57.631 1.00 22.04 95 ILE B C 1
ATOM 2224 O O . ILE B 1 95 ? 6.509 -1.013 -56.970 1.00 20.49 95 ILE B O 1
ATOM 2229 N N . PRO B 1 96 ? 7.123 -1.982 -58.904 1.00 18.77 96 PRO B N 1
ATOM 2230 C CA . PRO B 1 96 ? 7.204 -0.690 -59.592 1.00 19.58 96 PRO B CA 1
ATOM 2231 C C . PRO B 1 96 ? 5.814 -0.201 -59.980 1.00 25.29 96 PRO B C 1
ATOM 2232 O O . PRO B 1 96 ? 4.992 -0.983 -60.461 1.00 22.57 96 PRO B O 1
ATOM 2236 N N . ILE B 1 97 ? 5.547 1.079 -59.756 1.00 24.55 97 ILE B N 1
ATOM 2237 C CA . ILE B 1 97 ? 4.259 1.657 -60.121 1.00 21.54 97 ILE B CA 1
ATOM 2238 C C . ILE B 1 97 ? 4.438 3.025 -60.763 1.00 24.33 97 ILE B C 1
ATOM 2239 O O . ILE B 1 97 ? 5.511 3.615 -60.702 1.00 21.11 97 ILE B O 1
ATOM 2244 N N . SER B 1 98 ? 3.380 3.518 -61.400 1.00 21.31 98 SER B N 1
ATOM 2245 C CA . SER B 1 98 ? 3.303 4.922 -61.766 1.00 20.10 98 SER B CA 1
ATOM 2246 C C . SER B 1 98 ? 1.941 5.389 -61.275 1.00 19.65 98 SER B C 1
ATOM 2247 O O . SER B 1 98 ? 1.014 4.588 -61.203 1.00 20.67 98 SER B O 1
ATOM 2250 N N . TYR B 1 99 ? 1.803 6.660 -60.921 1.00 16.01 99 TYR B N 1
ATOM 2251 C CA . TYR B 1 99 ? 0.495 7.120 -60.466 1.00 15.30 99 TYR B CA 1
ATOM 2252 C C . TYR B 1 99 ? 0.209 8.601 -60.700 1.00 19.56 99 TYR B C 1
ATOM 2253 O O . TYR B 1 99 ? 1.115 9.416 -60.884 1.00 16.26 99 TYR B O 1
ATOM 2262 N N . VAL B 1 100 ? -1.076 8.925 -60.697 1.00 18.25 100 VAL B N 1
ATOM 2263 C CA . VAL B 1 100 ? -1.522 10.298 -60.798 1.00 22.20 100 VAL B CA 1
ATOM 2264 C C . VAL B 1 100 ? -2.633 10.524 -59.798 1.00 17.83 100 VAL B C 1
ATOM 2265 O O . VAL B 1 100 ? -3.299 9.568 -59.389 1.00 18.52 100 VAL B O 1
ATOM 2269 N N . THR B 1 101 ? -2.836 11.785 -59.418 1.00 14.12 101 THR B N 1
ATOM 2270 C CA . THR B 1 101 ? -3.974 12.158 -58.579 1.00 13.49 101 THR B CA 1
ATOM 2271 C C . THR B 1 101 ? -5.181 12.376 -59.491 1.00 15.80 101 THR B C 1
ATOM 2272 O O . THR B 1 101 ? -5.057 13.018 -60.537 1.00 14.87 101 THR B O 1
ATOM 2276 N N . VAL B 1 102 ? -6.322 11.809 -59.112 1.00 17.21 102 VAL B N 1
ATOM 2277 C CA . VAL B 1 102 ? -7.537 11.915 -59.928 1.00 16.04 102 VAL B CA 1
ATOM 2278 C C . VAL B 1 102 ? -8.158 13.301 -59.807 1.00 17.25 102 VAL B C 1
ATOM 2279 O O . VAL B 1 102 ? -8.323 13.822 -58.700 1.00 15.86 102 VAL B O 1
ATOM 2283 N N . ARG B 1 103 ? -8.487 13.911 -60.943 1.00 15.74 103 ARG B N 1
ATOM 2284 C CA . ARG B 1 103 ? -9.211 15.176 -60.929 1.00 19.72 103 ARG B CA 1
ATOM 2285 C C . ARG B 1 103 ? -10.710 14.912 -60.990 1.00 18.26 103 ARG B C 1
ATOM 2286 O O . ARG B 1 103 ? -11.179 14.127 -61.834 1.00 19.79 103 ARG B O 1
ATOM 2294 N N . ASP B 1 104 ? -11.452 15.586 -60.116 1.00 18.66 104 ASP B N 1
ATOM 2295 C CA . ASP B 1 104 ? -12.894 15.386 -59.996 1.00 17.31 104 ASP B CA 1
ATOM 2296 C C . ASP B 1 104 ? -13.303 13.913 -60.003 1.00 15.72 104 ASP B C 1
ATOM 2297 O O . ASP B 1 104 ? -14.077 13.495 -60.856 1.00 16.68 104 ASP B O 1
ATOM 2302 N N . PRO B 1 105 ? -12.803 13.120 -59.024 1.00 15.30 105 PRO B N 1
ATOM 2303 C CA . PRO B 1 105 ? -13.185 11.703 -58.967 1.00 16.91 105 PRO B CA 1
ATOM 2304 C C . PRO B 1 105 ? -14.690 11.537 -58.758 1.00 16.90 105 PRO B C 1
ATOM 2305 O O . PRO B 1 105 ? -15.263 12.332 -58.018 1.00 20.47 105 PRO B O 1
ATOM 2309 N N . ALA B 1 106 ? -15.303 10.532 -59.388 1.00 16.82 106 ALA B N 1
ATOM 2310 C CA . ALA B 1 106 ? -16.721 10.253 -59.180 1.00 18.62 106 ALA B CA 1
ATOM 2311 C C . ALA B 1 106 ? -16.922 9.960 -57.706 1.00 23.19 106 ALA B C 1
ATOM 2312 O O . ALA B 1 106 ? -16.094 9.282 -57.096 1.00 24.29 106 ALA B O 1
ATOM 2314 N N . GLY B 1 107 ? -18.011 10.469 -57.135 1.00 26.35 107 GLY B N 1
ATOM 2315 C CA . GLY B 1 107 ? -18.283 10.248 -55.726 1.00 20.95 107 GLY B CA 1
ATOM 2316 C C . GLY B 1 107 ? -19.575 10.879 -55.239 1.00 24.09 107 GLY B C 1
ATOM 2317 O O . GLY B 1 107 ? -20.282 11.549 -55.993 1.00 22.20 107 GLY B O 1
ATOM 2318 N N . PRO B 1 108 ? -19.890 10.676 -53.953 1.00 19.54 108 PRO B N 1
ATOM 2319 C CA . PRO B 1 108 ? -21.117 11.200 -53.345 1.00 22.36 108 PRO B CA 1
ATOM 2320 C C . PRO B 1 108 ? -21.072 12.708 -53.110 1.00 15.80 108 PRO B C 1
ATOM 2321 O O . PRO B 1 108 ? -20.050 13.347 -53.360 1.00 17.85 108 PRO B O 1
ATOM 2325 N N . THR B 1 109 ? -22.175 13.273 -52.626 1.00 21.46 109 THR B N 1
ATOM 2326 C CA . THR B 1 109 ? -22.193 14.682 -52.257 1.00 16.60 109 THR B CA 1
ATOM 2327 C C . THR B 1 109 ? -21.302 14.954 -51.065 1.00 16.76 109 THR B C 1
ATOM 2328 O O . THR B 1 109 ? -20.941 14.037 -50.314 1.00 17.73 109 THR B O 1
ATOM 2332 N N . VAL B 1 110 ? -20.968 16.226 -50.887 1.00 14.96 110 VAL B N 1
ATOM 2333 C CA . VAL B 1 110 ? -20.161 16.660 -49.745 1.00 13.86 110 VAL B CA 1
ATOM 2334 C C . VAL B 1 110 ? -20.859 16.326 -48.428 1.00 15.27 110 VAL B C 1
ATOM 2335 O O . VAL B 1 110 ? -22.075 16.499 -48.302 1.00 18.84 110 VAL B O 1
ATOM 2339 N N . ALA B 1 111 ? -20.096 15.822 -47.458 1.00 15.33 111 ALA B N 1
ATOM 2340 C CA . ALA B 1 111 ? -20.621 15.625 -46.113 1.00 15.81 111 ALA B CA 1
ATOM 2341 C C . ALA B 1 111 ? -19.688 16.293 -45.107 1.00 23.22 111 ALA B C 1
ATOM 2342 O O . ALA B 1 111 ? -18.517 16.538 -45.404 1.00 16.49 111 ALA B O 1
ATOM 2344 N N . ILE B 1 112 ? -20.230 16.613 -43.937 1.00 19.15 112 ILE B N 1
ATOM 2345 C CA . ILE B 1 112 ? -19.451 17.210 -42.862 1.00 15.46 112 ILE B CA 1
ATOM 2346 C C . ILE B 1 112 ? -19.635 16.369 -41.616 1.00 13.35 112 ILE B C 1
ATOM 2347 O O . ILE B 1 112 ? -20.761 15.986 -41.282 1.00 18.47 112 ILE B O 1
ATOM 2352 N N . ARG B 1 113 ? -18.528 16.068 -40.949 1.00 15.87 113 ARG B N 1
ATOM 2353 C CA . ARG B 1 113 ? -18.558 15.407 -39.651 1.00 17.88 113 ARG B CA 1
ATOM 2354 C C . ARG B 1 113 ? -17.913 16.284 -38.581 1.00 20.05 113 ARG B C 1
ATOM 2355 O O . ARG B 1 113 ? -16.735 16.646 -38.669 1.00 21.22 113 ARG B O 1
ATOM 2363 N N . VAL B 1 114 ? -18.691 16.604 -37.560 1.00 21.85 114 VAL B N 1
ATOM 2364 C CA . VAL B 1 114 ? -18.183 17.353 -36.429 1.00 18.76 114 VAL B CA 1
ATOM 2365 C C . VAL B 1 114 ? -17.435 16.376 -35.527 1.00 17.98 114 VAL B C 1
ATOM 2366 O O . VAL B 1 114 ? -17.949 15.299 -35.208 1.00 18.03 114 VAL B O 1
ATOM 2370 N N . LYS B 1 115 ? -16.229 16.757 -35.116 1.00 14.36 115 LYS B N 1
ATOM 2371 C CA . LYS B 1 115 ? -15.373 15.888 -34.301 1.00 13.07 115 LYS B CA 1
ATOM 2372 C C . LYS B 1 115 ? -15.984 15.578 -32.940 1.00 19.20 115 LYS B C 1
ATOM 2373 O O . LYS B 1 115 ? -16.621 16.440 -32.326 1.00 20.46 115 LYS B O 1
ATOM 2379 N N . GLU B 1 116 ? -15.794 14.349 -32.465 1.00 19.11 116 GLU B N 1
ATOM 2380 C CA A GLU B 1 116 ? -16.159 14.007 -31.096 0.44 23.61 116 GLU B CA 1
ATOM 2381 C CA B GLU B 1 116 ? -16.171 14.014 -31.102 0.56 23.93 116 GLU B CA 1
ATOM 2382 C C . GLU B 1 116 ? -15.559 15.041 -30.148 1.00 22.44 116 GLU B C 1
ATOM 2383 O O . GLU B 1 116 ? -14.423 15.484 -30.342 1.00 22.42 116 GLU B O 1
ATOM 2394 N N . GLY B 1 117 ? -16.331 15.445 -29.146 1.00 28.65 117 GLY B N 1
ATOM 2395 C CA . GLY B 1 117 ? -15.853 16.402 -28.165 1.00 29.80 117 GLY B CA 1
ATOM 2396 C C . GLY B 1 117 ? -15.991 17.866 -28.559 1.00 32.11 117 GLY B C 1
ATOM 2397 O O . GLY B 1 117 ? -15.568 18.751 -27.812 1.00 34.93 117 GLY B O 1
ATOM 2398 N N . SER B 1 118 ? -16.576 18.133 -29.725 1.00 21.50 118 SER B N 1
ATOM 2399 C CA . SER B 1 118 ? -16.759 19.508 -30.164 1.00 18.26 118 SER B CA 1
ATOM 2400 C C . SER B 1 118 ? -17.868 20.219 -29.396 1.00 25.65 118 SER B C 1
ATOM 2401 O O . SER B 1 118 ? -18.831 19.597 -28.945 1.00 27.38 118 SER B O 1
ATOM 2404 N N . SER B 1 119 ? -17.726 21.535 -29.273 1.00 25.11 119 SER B N 1
ATOM 2405 C CA . SER B 1 119 ? -18.724 22.391 -28.648 1.00 29.20 119 SER B CA 1
ATOM 2406 C C . SER B 1 119 ? -18.545 23.794 -29.200 1.00 32.45 119 SER B C 1
ATOM 2407 O O . SER B 1 119 ? -17.764 24.005 -30.119 1.00 24.31 119 SER B O 1
ATOM 2410 N N . ARG B 1 120 ? -19.257 24.759 -28.629 1.00 34.65 120 ARG B N 1
ATOM 2411 C CA . ARG B 1 120 ? -19.116 26.145 -29.054 1.00 34.53 120 ARG B CA 1
ATOM 2412 C C . ARG B 1 120 ? -17.766 26.730 -28.647 1.00 31.34 120 ARG B C 1
ATOM 2413 O O . ARG B 1 120 ? -17.301 27.688 -29.252 1.00 34.77 120 ARG B O 1
ATOM 2421 N N . TRP B 1 121 ? -17.126 26.152 -27.634 1.00 30.48 121 TRP B N 1
ATOM 2422 C CA . TRP B 1 121 ? -15.826 26.660 -27.209 1.00 31.49 121 TRP B CA 1
ATOM 2423 C C . TRP B 1 121 ? -14.727 26.253 -28.188 1.00 26.37 121 TRP B C 1
ATOM 2424 O O . TRP B 1 121 ? -13.737 26.970 -28.346 1.00 28.40 121 TRP B O 1
ATOM 2435 N N . TRP B 1 122 ? -14.899 25.098 -28.824 1.00 24.07 122 TRP B N 1
ATOM 2436 C CA . TRP B 1 122 ? -13.907 24.567 -29.748 1.00 22.09 122 TRP B CA 1
ATOM 2437 C C . TRP B 1 122 ? -14.521 23.424 -30.523 1.00 24.36 122 TRP B C 1
ATOM 2438 O O . TRP B 1 122 ? -15.147 22.541 -29.938 1.00 21.49 122 TRP B O 1
ATOM 2449 N N . ALA B 1 123 ? -14.335 23.424 -31.839 1.00 20.38 123 ALA B N 1
ATOM 2450 C CA . ALA B 1 123 ? -14.872 22.354 -32.658 1.00 19.28 123 ALA B CA 1
ATOM 2451 C C . ALA B 1 123 ? -13.931 22.039 -33.801 1.00 15.91 123 ALA B C 1
ATOM 2452 O O . ALA B 1 123 ? -13.113 22.873 -34.196 1.00 19.77 123 ALA B O 1
ATOM 2454 N N . GLY B 1 124 ? -14.026 20.814 -34.289 1.00 17.72 124 GLY B N 1
ATOM 2455 C CA . GLY B 1 124 ? -13.350 20.416 -35.503 1.00 19.82 124 GLY B CA 1
ATOM 2456 C C . GLY B 1 124 ? -14.382 19.969 -36.514 1.00 20.39 124 GLY B C 1
ATOM 2457 O O . GLY B 1 124 ? -15.362 19.308 -36.158 1.00 16.17 124 GLY B O 1
ATOM 2458 N N . LEU B 1 125 ? -14.171 20.337 -37.774 1.00 15.35 125 LEU B N 1
ATOM 2459 C CA . LEU B 1 125 ? -15.023 19.852 -38.854 1.00 15.50 125 LEU B CA 1
ATOM 2460 C C . LEU B 1 125 ? -14.216 19.007 -39.840 1.00 15.07 125 LEU B C 1
ATOM 2461 O O . LEU B 1 125 ? -13.111 19.371 -40.215 1.00 16.49 125 LEU B O 1
ATOM 2466 N N . GLN B 1 126 ? -14.775 17.883 -40.264 1.00 16.09 126 GLN B N 1
ATOM 2467 C CA . GLN B 1 126 ? -14.145 17.114 -41.330 1.00 14.82 126 GLN B CA 1
ATOM 2468 C C . GLN B 1 126 ? -15.000 17.209 -42.587 1.00 11.12 126 GLN B C 1
ATOM 2469 O O . GLN B 1 126 ? -16.200 16.951 -42.546 1.00 13.44 126 GLN B O 1
ATOM 2475 N N . VAL B 1 127 ? -14.364 17.605 -43.688 1.00 13.48 127 VAL B N 1
ATOM 2476 C CA . VAL B 1 127 ? -15.062 17.687 -44.973 1.00 12.63 127 VAL B CA 1
ATOM 2477 C C . VAL B 1 127 ? -14.864 16.398 -45.759 1.00 14.22 127 VAL B C 1
ATOM 2478 O O . VAL B 1 127 ? -13.728 16.002 -46.052 1.00 18.76 127 VAL B O 1
ATOM 2482 N N . LEU B 1 128 ? -15.970 15.725 -46.049 1.00 13.60 128 LEU B N 1
ATOM 2483 C CA . LEU B 1 128 ? -15.915 14.449 -46.750 1.00 13.45 128 LEU B CA 1
ATOM 2484 C C . LEU B 1 128 ? -16.378 14.604 -48.199 1.00 13.85 128 LEU B C 1
ATOM 2485 O O . LEU B 1 128 ? -17.315 15.354 -48.479 1.00 15.31 128 LEU B O 1
ATOM 2490 N N . ASN B 1 129 ? -15.721 13.877 -49.105 1.00 18.07 129 ASN B N 1
ATOM 2491 C CA . ASN B 1 129 ? -16.151 13.763 -50.506 1.00 15.01 129 ASN B CA 1
ATOM 2492 C C . ASN B 1 129 ? -15.985 15.037 -51.338 1.00 17.93 129 ASN B C 1
ATOM 2493 O O . ASN B 1 129 ? -16.707 15.235 -52.327 1.00 18.80 129 ASN B O 1
ATOM 2498 N N . ALA B 1 130 ? -15.041 15.894 -50.955 1.00 20.66 130 ALA B N 1
ATOM 2499 C CA . ALA B 1 130 ? -14.698 17.038 -51.802 1.00 20.40 130 ALA B CA 1
ATOM 2500 C C . ALA B 1 130 ? -14.068 16.573 -53.125 1.00 18.73 130 ALA B C 1
ATOM 2501 O O . ALA B 1 130 ? -14.200 17.237 -54.154 1.00 20.33 130 ALA B O 1
ATOM 2503 N N . GLY B 1 131 ? -13.379 15.436 -53.096 1.00 15.10 131 GLY B N 1
ATOM 2504 C CA . GLY B 1 131 ? -12.815 14.860 -54.313 1.00 13.79 131 GLY B CA 1
ATOM 2505 C C . GLY B 1 131 ? -11.409 15.348 -54.614 1.00 17.44 131 GLY B C 1
ATOM 2506 O O . GLY B 1 131 ? -10.509 14.562 -54.931 1.00 19.62 131 GLY B O 1
ATOM 2507 N N . ASN B 1 132 ? -11.223 16.654 -54.514 1.00 13.95 132 ASN B N 1
ATOM 2508 C CA . ASN B 1 132 ? -9.929 17.270 -54.746 1.00 16.61 132 ASN B CA 1
ATOM 2509 C C . ASN B 1 132 ? -9.436 17.870 -53.436 1.00 15.59 132 ASN B C 1
ATOM 2510 O O . ASN B 1 132 ? -10.093 17.727 -52.410 1.00 22.77 132 ASN B O 1
ATOM 2515 N N . ARG B 1 133 ? -8.286 18.531 -53.468 1.00 13.39 133 ARG B N 1
ATOM 2516 C CA A ARG B 1 133 ? -7.802 19.222 -52.283 0.46 14.82 133 ARG B CA 1
ATOM 2517 C CA B ARG B 1 133 ? -7.770 19.256 -52.314 0.54 15.31 133 ARG B CA 1
ATOM 2518 C C . ARG B 1 133 ? -8.719 20.393 -51.937 1.00 15.79 133 ARG B C 1
ATOM 2519 O O . ARG B 1 133 ? -9.279 21.061 -52.825 1.00 17.51 133 ARG B O 1
ATOM 2534 N N . ILE B 1 134 ? -8.898 20.598 -50.634 1.00 17.03 134 ILE B N 1
ATOM 2535 C CA . ILE B 1 134 ? -9.647 21.720 -50.087 1.00 23.13 134 ILE B CA 1
ATOM 2536 C C . ILE B 1 134 ? -8.653 22.799 -49.685 1.00 20.59 134 ILE B C 1
ATOM 2537 O O . ILE B 1 134 ? -7.633 22.508 -49.073 1.00 20.04 134 ILE B O 1
ATOM 2542 N N . ASP B 1 135 ? -8.932 24.046 -50.039 1.00 17.94 135 ASP B N 1
ATOM 2543 C CA . ASP B 1 135 ? -8.019 25.125 -49.698 1.00 22.66 135 ASP B CA 1
ATOM 2544 C C . ASP B 1 135 ? -8.457 25.919 -48.466 1.00 26.52 135 ASP B C 1
ATOM 2545 O O . ASP B 1 135 ? -7.621 26.464 -47.750 1.00 23.58 135 ASP B O 1
ATOM 2550 N N . ARG B 1 136 ? -9.763 25.979 -48.226 1.00 22.24 136 ARG B N 1
ATOM 2551 C CA . ARG B 1 136 ? -10.311 26.795 -47.147 1.00 23.83 136 ARG B CA 1
ATOM 2552 C C . ARG B 1 136 ? -11.619 26.202 -46.643 1.00 23.09 136 ARG B C 1
ATOM 2553 O O . ARG B 1 136 ? -12.415 25.643 -47.409 1.00 21.65 136 ARG B O 1
ATOM 2561 N N . VAL B 1 137 ? -11.836 26.327 -45.342 1.00 22.91 137 VAL B N 1
ATOM 2562 C CA . VAL B 1 137 ? -13.111 25.981 -44.737 1.00 22.02 137 VAL B CA 1
ATOM 2563 C C . VAL B 1 137 ? -13.432 27.089 -43.753 1.00 23.39 137 VAL B C 1
ATOM 2564 O O . VAL B 1 137 ? -12.616 27.399 -42.888 1.00 24.13 137 VAL B O 1
ATOM 2568 N N . GLU B 1 138 ? -14.600 27.713 -43.908 1.00 23.92 138 GLU B N 1
ATOM 2569 C CA . GLU B 1 138 ? -14.967 28.844 -43.078 1.00 25.07 138 GLU B CA 1
ATOM 2570 C C . GLU B 1 138 ? -16.345 28.649 -42.464 1.00 27.32 138 GLU B C 1
ATOM 2571 O O . GLU B 1 138 ? -17.214 28.000 -43.041 1.00 26.58 138 GLU B O 1
ATOM 2577 N N . ILE B 1 139 ? -16.539 29.214 -41.281 1.00 23.77 139 ILE B N 1
ATOM 2578 C CA . ILE B 1 139 ? -17.848 29.202 -40.658 1.00 25.48 139 ILE B CA 1
ATOM 2579 C C . ILE B 1 139 ? -18.393 30.614 -40.700 1.00 26.13 139 ILE B C 1
ATOM 2580 O O . ILE B 1 139 ? -17.664 31.575 -40.451 1.00 25.59 139 ILE B O 1
ATOM 2585 N N . GLN B 1 140 ? -19.670 30.731 -41.040 1.00 24.43 140 GLN B N 1
ATOM 2586 C CA . GLN B 1 140 ? -20.327 32.022 -41.119 1.00 26.36 140 GLN B CA 1
ATOM 2587 C C . GLN B 1 140 ? -20.433 32.632 -39.727 1.00 27.08 140 GLN B C 1
ATOM 2588 O O . GLN B 1 140 ? -20.713 31.940 -38.749 1.00 25.92 140 GLN B O 1
ATOM 2594 N N . ALA B 1 141 ? -20.148 33.926 -39.649 1.00 29.49 141 ALA B N 1
ATOM 2595 C CA . ALA B 1 141 ? -20.284 34.688 -38.421 1.00 31.05 141 ALA B CA 1
ATOM 2596 C C . ALA B 1 141 ? -20.815 36.057 -38.824 1.00 31.55 141 ALA B C 1
ATOM 2597 O O . ALA B 1 141 ? -20.057 37.016 -38.969 1.00 31.55 141 ALA B O 1
ATOM 2599 N N . GLY B 1 142 ? -22.126 36.126 -39.041 1.00 33.95 142 GLY B N 1
ATOM 2600 C CA . GLY B 1 142 ? -22.765 37.337 -39.510 1.00 36.79 142 GLY B CA 1
ATOM 2601 C C . GLY B 1 142 ? -22.460 37.591 -40.971 1.00 40.36 142 GLY B C 1
ATOM 2602 O O . GLY B 1 142 ? -22.810 36.795 -41.838 1.00 43.42 142 GLY B O 1
ATOM 2603 N N . ARG B 1 143 ? -21.800 38.707 -41.249 1.00 35.88 143 ARG B N 1
ATOM 2604 C CA . ARG B 1 143 ? -21.431 39.038 -42.618 1.00 37.33 143 ARG B CA 1
ATOM 2605 C C . ARG B 1 143 ? -20.008 38.607 -42.904 1.00 29.89 143 ARG B C 1
ATOM 2606 O O . ARG B 1 143 ? -19.501 38.809 -44.002 1.00 32.57 143 ARG B O 1
ATOM 2614 N N . GLN B 1 144 ? -19.357 38.026 -41.906 1.00 30.69 144 GLN B N 1
ATOM 2615 C CA . GLN B 1 144 ? -17.981 37.593 -42.079 1.00 30.21 144 GLN B CA 1
ATOM 2616 C C . GLN B 1 144 ? -17.880 36.084 -42.141 1.00 27.56 144 GLN B C 1
ATOM 2617 O O . GLN B 1 144 ? -18.791 35.362 -41.724 1.00 26.92 144 GLN B O 1
ATOM 2623 N N . TRP B 1 145 ? -16.764 35.612 -42.681 1.00 31.81 145 TRP B N 1
ATOM 2624 C CA . TRP B 1 145 ? -16.437 34.200 -42.655 1.00 27.92 145 TRP B CA 1
ATOM 2625 C C . TRP B 1 145 ? -15.208 34.003 -41.767 1.00 28.40 145 TRP B C 1
ATOM 2626 O O . TRP B 1 145 ? -14.163 34.609 -42.002 1.00 35.15 145 TRP B O 1
ATOM 2637 N N . LEU B 1 146 ? -15.362 33.190 -40.726 1.00 25.81 146 LEU B N 1
ATOM 2638 C CA . LEU B 1 146 ? -14.263 32.839 -39.830 1.00 33.41 146 LEU B CA 1
ATOM 2639 C C . LEU B 1 146 ? -13.500 31.637 -40.380 1.00 27.46 146 LEU B C 1
ATOM 2640 O O . LEU B 1 146 ? -14.074 30.565 -40.579 1.00 23.22 146 LEU B O 1
ATOM 2645 N N . PRO B 1 147 ? -12.200 31.820 -40.631 1.00 22.57 147 PRO B N 1
ATOM 2646 C CA . PRO B 1 147 ? -11.337 30.757 -41.144 1.00 21.91 147 PRO B CA 1
ATOM 2647 C C . PRO B 1 147 ? -11.038 29.681 -40.104 1.00 28.00 147 PRO B C 1
ATOM 2648 O O . PRO B 1 147 ? -10.616 29.984 -38.976 1.00 25.27 147 PRO B O 1
ATOM 2652 N N . LEU B 1 148 ? -11.260 28.427 -40.487 1.00 16.24 148 LEU B N 1
ATOM 2653 C CA . LEU B 1 148 ? -10.799 27.298 -39.688 1.00 16.30 148 LEU B CA 1
ATOM 2654 C C . LEU B 1 148 ? -9.380 26.907 -40.083 1.00 15.94 148 LEU B C 1
ATOM 2655 O O . LEU B 1 148 ? -8.920 27.201 -41.187 1.00 20.08 148 LEU B O 1
ATOM 2660 N N . THR B 1 149 ? -8.688 26.235 -39.166 1.00 17.56 149 THR B N 1
ATOM 2661 C CA . THR B 1 149 ? -7.297 25.861 -39.363 1.00 17.14 149 THR B CA 1
ATOM 2662 C C . THR B 1 149 ? -7.198 24.403 -39.801 1.00 16.01 149 THR B C 1
ATOM 2663 O O . THR B 1 149 ? -7.818 23.534 -39.204 1.00 17.10 149 THR B O 1
ATOM 2667 N N . ARG B 1 150 ? -6.402 24.133 -40.827 1.00 18.07 150 ARG B N 1
ATOM 2668 C CA . ARG B 1 150 ? -6.215 22.763 -41.280 1.00 14.83 150 ARG B CA 1
ATOM 2669 C C . ARG B 1 150 ? -5.285 21.998 -40.337 1.00 15.96 150 ARG B C 1
ATOM 2670 O O . ARG B 1 150 ? -4.121 22.356 -40.198 1.00 15.44 150 ARG B O 1
ATOM 2678 N N . THR B 1 151 ? -5.786 20.929 -39.730 1.00 17.78 151 THR B N 1
ATOM 2679 C CA . THR B 1 151 ? -4.940 20.102 -38.891 1.00 19.38 151 THR B CA 1
ATOM 2680 C C . THR B 1 151 ? -4.265 19.040 -39.744 1.00 20.96 151 THR B C 1
ATOM 2681 O O . THR B 1 151 ? -4.638 18.839 -40.891 1.00 20.36 151 THR B O 1
ATOM 2685 N N . ASP B 1 152 ? -3.272 18.358 -39.183 1.00 17.84 152 ASP B N 1
ATOM 2686 C CA . ASP B 1 152 ? -2.584 17.300 -39.928 1.00 20.15 152 ASP B CA 1
ATOM 2687 C C . ASP B 1 152 ? -3.265 15.942 -39.781 1.00 15.92 152 ASP B C 1
ATOM 2688 O O . ASP B 1 152 ? -2.701 14.911 -40.157 1.00 15.63 152 ASP B O 1
ATOM 2693 N N . TYR B 1 153 ? -4.469 15.945 -39.220 1.00 13.87 153 TYR B N 1
ATOM 2694 C CA . TYR B 1 153 ? -5.206 14.695 -38.996 1.00 15.06 153 TYR B CA 1
ATOM 2695 C C . TYR B 1 153 ? -6.606 14.641 -39.648 1.00 12.59 153 TYR B C 1
ATOM 2696 O O . TYR B 1 153 ? -7.455 13.823 -39.277 1.00 14.81 153 TYR B O 1
ATOM 2705 N N . GLY B 1 154 ? -6.830 15.504 -40.635 1.00 15.57 154 GLY B N 1
ATOM 2706 C CA . GLY B 1 154 ? -8.006 15.376 -41.482 1.00 17.57 154 GLY B CA 1
ATOM 2707 C C . GLY B 1 154 ? -9.171 16.254 -41.081 1.00 15.02 154 GLY B C 1
ATOM 2708 O 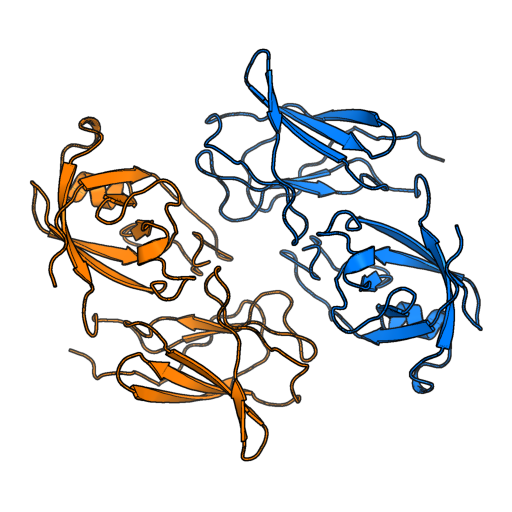O . GLY B 1 154 ? -10.245 16.174 -41.672 1.00 20.13 154 GLY B O 1
ATOM 2709 N N . TYR B 1 155 ? -8.970 17.090 -40.067 1.00 16.86 155 TYR B N 1
ATOM 2710 C CA . TYR B 1 155 ? -10.024 17.984 -39.604 1.00 14.20 155 TYR B CA 1
ATOM 2711 C C . TYR B 1 155 ? -9.639 19.432 -39.824 1.00 19.30 155 TYR B C 1
ATOM 2712 O O . TYR B 1 155 ? -8.474 19.735 -40.090 1.00 20.20 155 TYR B O 1
ATOM 2721 N N . TRP B 1 156 ? -10.635 20.311 -39.721 1.00 16.64 156 TRP B N 1
ATOM 2722 C CA . TRP B 1 156 ? -10.419 21.749 -39.680 1.00 19.08 156 TRP B CA 1
ATOM 2723 C C . TRP B 1 156 ? -10.981 22.261 -38.367 1.00 19.48 156 TRP B C 1
ATOM 2724 O O . TRP B 1 156 ? -12.101 21.918 -37.999 1.00 20.35 156 TRP B O 1
ATOM 2735 N N . VAL B 1 157 ? -10.213 23.081 -37.660 1.00 15.86 157 VAL B N 1
ATOM 2736 C CA . VAL B 1 157 ? -10.578 23.421 -36.294 1.00 13.96 157 VAL B CA 1
ATOM 2737 C C . VAL B 1 157 ? -10.726 24.921 -36.027 1.00 16.32 157 VAL B C 1
ATOM 2738 O O . VAL B 1 157 ? -10.065 25.753 -36.651 1.00 17.50 157 VAL B O 1
ATOM 2742 N N . THR B 1 158 ? -11.598 25.249 -35.077 1.00 20.35 158 THR B N 1
ATOM 2743 C CA . THR B 1 158 ? -11.885 26.632 -34.702 1.00 20.27 158 THR B CA 1
ATOM 2744 C C . THR B 1 158 ? -10.715 27.270 -33.954 1.00 25.33 158 THR B C 1
ATOM 2745 O O . THR B 1 158 ? -10.201 26.699 -32.991 1.00 19.70 158 THR B O 1
ATOM 2749 N N . PRO B 1 159 ? -10.282 28.459 -34.401 1.00 30.97 159 PRO B N 1
ATOM 2750 C CA . PRO B 1 159 ? -9.235 29.209 -33.700 1.00 27.98 159 PRO B CA 1
ATOM 2751 C C . PRO B 1 159 ? -9.758 29.911 -32.451 1.00 33.75 159 PRO B C 1
ATOM 2752 O O . PRO B 1 159 ? -8.975 30.315 -31.596 1.00 37.03 159 PRO B O 1
ATOM 2756 N N . SER B 1 160 ? -11.072 30.057 -32.355 1.00 26.40 160 SER B N 1
ATOM 2757 C CA . SER B 1 160 ? -11.680 30.785 -31.254 1.00 37.00 160 SER B CA 1
ATOM 2758 C C . SER B 1 160 ? -13.116 30.300 -31.080 1.00 27.74 160 SER B C 1
ATOM 2759 O O . SER B 1 160 ? -13.690 29.739 -32.010 1.00 27.54 160 SER B O 1
ATOM 2762 N N . PRO B 1 161 ? -13.695 30.498 -29.881 1.00 29.71 161 PRO B N 1
ATOM 2763 C CA . PRO B 1 161 ? -15.077 30.048 -29.664 1.00 30.83 161 PRO B CA 1
ATOM 2764 C C . PRO B 1 161 ? -16.016 30.591 -30.742 1.00 37.02 161 PRO B C 1
ATOM 2765 O O . PRO B 1 161 ? -15.825 31.720 -31.199 1.00 34.72 161 PRO B O 1
ATOM 2769 N N . ILE B 1 162 ? -16.994 29.793 -31.163 1.00 33.37 162 ILE B N 1
ATOM 2770 C CA . ILE B 1 162 ? -17.948 30.250 -32.166 1.00 34.63 162 ILE B CA 1
ATOM 2771 C C . ILE B 1 162 ? -19.304 30.557 -31.546 1.00 36.11 162 ILE B C 1
ATOM 2772 O O . ILE B 1 162 ? -19.593 30.165 -30.413 1.00 34.08 162 ILE B O 1
ATOM 2777 N N . GLN B 1 163 ? -20.126 31.277 -32.298 1.00 37.98 163 GLN B N 1
ATOM 2778 C CA . GLN B 1 163 ? -21.485 31.599 -31.884 1.00 51.07 163 GLN B CA 1
ATOM 2779 C C . GLN B 1 163 ? -22.296 30.317 -31.775 1.00 50.02 163 GLN B C 1
ATOM 2780 O O . GLN B 1 163 ? -21.875 29.269 -32.266 1.00 48.73 163 GLN B O 1
ATOM 2786 N N . ASP B 1 164 ? -23.450 30.386 -31.121 1.00 62.37 164 ASP B N 1
ATOM 2787 C CA . ASP B 1 164 ? -24.356 29.245 -31.130 1.00 65.27 164 ASP B CA 1
ATOM 2788 C C . ASP B 1 164 ? -25.366 29.401 -32.271 1.00 57.08 164 ASP B C 1
ATOM 2789 O O . ASP B 1 164 ? -25.321 30.381 -33.018 1.00 50.76 164 ASP B O 1
ATOM 2794 N N . GLY B 1 165 ? -26.265 28.431 -32.408 1.00 55.34 165 GLY B N 1
ATOM 2795 C CA . GLY B 1 165 ? -27.210 28.421 -33.509 1.00 45.71 165 GLY B CA 1
ATOM 2796 C C . GLY B 1 165 ? -26.691 27.565 -34.648 1.00 42.16 165 GLY B C 1
ATOM 2797 O O . GLY B 1 165 ? -25.592 27.018 -34.555 1.00 44.17 165 GLY B O 1
ATOM 2798 N N . PRO B 1 166 ? -27.479 27.445 -35.731 1.00 50.56 166 PRO B N 1
ATOM 2799 C CA . PRO B 1 166 ? -27.108 26.633 -36.898 1.00 45.96 166 PRO B CA 1
ATOM 2800 C C . PRO B 1 166 ? -25.804 27.090 -37.538 1.00 41.86 166 PRO B C 1
ATOM 2801 O O . PRO B 1 166 ? -25.563 28.293 -37.662 1.00 44.07 166 PRO B O 1
ATOM 2805 N N . LEU B 1 167 ? -24.972 26.136 -37.942 1.00 35.61 167 LEU B N 1
ATOM 2806 C CA . LEU B 1 167 ? -23.705 26.460 -38.574 1.00 31.83 167 LEU B CA 1
ATOM 2807 C C . LEU B 1 167 ? -23.883 26.518 -40.074 1.00 30.85 167 LEU B C 1
ATOM 2808 O O . LEU B 1 167 ? -24.529 25.658 -40.669 1.00 27.59 167 LEU B O 1
ATOM 2813 N N . THR B 1 168 ? -23.310 27.551 -40.675 1.00 30.68 168 THR B N 1
ATOM 2814 C CA . THR B 1 168 ? -23.226 27.655 -42.118 1.00 30.04 168 THR B CA 1
ATOM 2815 C C . THR B 1 168 ? -21.749 27.640 -42.441 1.00 24.08 168 THR B C 1
ATOM 2816 O O . THR B 1 168 ? -20.980 28.469 -41.948 1.00 25.51 168 THR B O 1
ATOM 2820 N N . VAL B 1 169 ? -21.354 26.667 -43.246 1.00 22.71 169 VAL B N 1
ATOM 2821 C CA . VAL B 1 169 ? -19.955 26.436 -43.552 1.00 20.47 169 VAL B CA 1
ATOM 2822 C C . VAL B 1 169 ? -19.694 26.608 -45.048 1.00 22.55 169 VAL B C 1
ATOM 2823 O O . VAL B 1 169 ? -20.449 26.108 -45.876 1.00 19.49 169 VAL B O 1
ATOM 2827 N N . LYS B 1 170 ? -18.636 27.337 -45.393 1.00 18.45 170 LYS B N 1
ATOM 2828 C CA . LYS B 1 170 ? -18.222 27.433 -46.786 1.00 21.63 170 LYS B CA 1
ATOM 2829 C C . LYS B 1 170 ? -16.911 26.688 -47.013 1.00 18.58 170 LYS B C 1
ATOM 2830 O O . LYS B 1 170 ? -15.920 26.886 -46.296 1.00 18.59 170 LYS B O 1
ATOM 2836 N N . VAL B 1 171 ? -16.920 25.802 -47.997 1.00 18.08 171 VAL B N 1
ATOM 2837 C CA . VAL B 1 171 ? -15.732 25.018 -48.328 1.00 16.03 171 VAL B CA 1
ATOM 2838 C C . VAL B 1 171 ? -15.277 25.417 -49.724 1.00 16.81 171 VAL B C 1
ATOM 2839 O O . VAL B 1 171 ? -16.063 25.392 -50.648 1.00 17.29 171 VAL B O 1
ATOM 2843 N N . THR B 1 172 ? -14.016 25.816 -49.863 1.00 16.53 172 THR B N 1
ATOM 2844 C CA . THR B 1 172 ? -13.478 26.179 -51.175 1.00 17.23 172 THR B CA 1
ATOM 2845 C C . THR B 1 172 ? -12.374 25.200 -51.581 1.00 21.27 172 THR B C 1
ATOM 2846 O O . THR B 1 172 ? -11.457 24.941 -50.796 1.00 20.48 172 THR B O 1
ATOM 2850 N N . ASP B 1 173 ? -12.464 24.641 -52.789 1.00 16.70 173 ASP B N 1
ATOM 2851 C CA . ASP B 1 173 ? -11.467 23.663 -53.218 1.00 14.98 173 ASP B CA 1
ATOM 2852 C C . ASP B 1 173 ? -10.270 24.317 -53.898 1.00 19.54 173 ASP B C 1
ATOM 2853 O O . ASP B 1 173 ? -10.208 25.535 -54.025 1.00 18.75 173 ASP B O 1
ATOM 2858 N N . GLN B 1 174 ? -9.323 23.497 -54.334 1.00 17.86 174 GLN B N 1
ATOM 2859 C CA . GLN B 1 174 ? -8.087 23.997 -54.913 1.00 14.92 174 GLN B CA 1
ATOM 2860 C C . GLN B 1 174 ? -8.296 24.759 -56.226 1.00 17.39 174 GLN B C 1
ATOM 2861 O O . GLN B 1 174 ? -7.417 25.502 -56.668 1.00 22.35 174 GLN B O 1
ATOM 2867 N N . TYR B 1 175 ? -9.468 24.589 -56.829 1.00 18.61 175 TYR B N 1
ATOM 2868 C CA . TYR B 1 175 ? -9.774 25.230 -58.102 1.00 17.93 175 TYR B CA 1
ATOM 2869 C C . TYR B 1 175 ? -10.640 26.465 -57.914 1.00 19.52 175 TYR B C 1
ATOM 2870 O O . TYR B 1 175 ? -11.105 27.060 -58.883 1.00 21.21 175 TYR B O 1
ATOM 2879 N N . GLY B 1 176 ? -10.859 26.857 -56.666 1.00 20.68 176 GLY B N 1
ATOM 2880 C CA . GLY B 1 176 ? -11.623 28.058 -56.406 1.00 19.64 176 GLY B CA 1
ATOM 2881 C C . GLY B 1 176 ? -13.120 27.836 -56.378 1.00 21.01 176 GLY B C 1
ATOM 2882 O O . GLY B 1 176 ? -13.885 28.789 -56.247 1.00 22.08 176 GLY B O 1
ATOM 2883 N N . ARG B 1 177 ? -13.552 26.584 -56.493 1.00 15.92 177 ARG B N 1
ATOM 2884 C CA . ARG B 1 177 ? -14.981 26.293 -56.409 1.00 22.64 177 ARG B CA 1
ATOM 2885 C C . ARG B 1 177 ? -15.434 26.266 -54.963 1.00 20.61 177 ARG B C 1
ATOM 2886 O O . ARG B 1 177 ? -14.781 25.675 -54.120 1.00 18.67 177 ARG B O 1
ATOM 2894 N N . ALA B 1 178 ? -16.556 26.912 -54.673 1.00 20.47 178 ALA B N 1
ATOM 2895 C CA . ALA B 1 178 ? -17.041 26.914 -53.301 1.00 16.91 178 ALA B CA 1
ATOM 2896 C C . ALA B 1 178 ? -18.411 26.260 -53.175 1.00 18.68 178 ALA B C 1
ATOM 2897 O O . ALA B 1 178 ? -19.266 26.374 -54.060 1.00 20.02 178 ALA B O 1
ATOM 2899 N N . VAL B 1 179 ? -18.601 25.534 -52.088 1.00 18.54 179 VAL B N 1
ATOM 2900 C CA . VAL B 1 179 ? -19.925 25.074 -51.718 1.00 21.71 179 VAL B CA 1
ATOM 2901 C C . VAL B 1 179 ? -20.288 25.725 -50.385 1.00 20.59 179 VAL B C 1
ATOM 2902 O O . VAL B 1 179 ? -19.417 25.968 -49.563 1.00 19.03 179 VAL B O 1
ATOM 2906 N N . VAL B 1 180 ? -21.566 26.054 -50.216 1.00 23.18 180 VAL B N 1
ATOM 2907 C CA . VAL B 1 180 ? -22.077 26.632 -48.975 1.00 20.08 180 VAL B CA 1
ATOM 2908 C C . VAL B 1 180 ? -23.105 25.683 -48.364 1.00 18.54 180 VAL B C 1
ATOM 2909 O O . VAL B 1 180 ? -24.073 25.278 -49.024 1.00 21.65 180 VAL B O 1
ATOM 2913 N N . LEU B 1 181 ? -22.884 25.344 -47.097 1.00 22.84 181 LEU B N 1
ATOM 2914 C CA . LEU B 1 181 ? -23.613 24.279 -46.429 1.00 22.52 181 LEU B CA 1
ATOM 2915 C C . LEU B 1 181 ? -24.329 24.842 -45.209 1.00 23.86 181 LEU B C 1
ATOM 2916 O O . LEU B 1 181 ? -23.742 24.970 -44.138 1.00 21.82 181 LEU B O 1
ATOM 2921 N N . PRO B 1 182 ? -25.602 25.210 -45.373 1.00 26.02 182 PRO B N 1
ATOM 2922 C CA . PRO B 1 182 ? -26.317 25.839 -44.264 1.00 27.22 182 PRO B CA 1
ATOM 2923 C C . PRO B 1 182 ? -27.001 24.808 -43.386 1.00 27.15 182 PRO B C 1
ATOM 2924 O O . PRO B 1 182 ? -27.180 23.662 -43.801 1.00 28.24 182 PRO B O 1
ATOM 2928 N N . GLY B 1 183 ? -27.378 25.220 -42.183 1.00 25.62 183 GLY B N 1
ATOM 2929 C CA . GLY B 1 183 ? -28.190 24.397 -41.305 1.00 27.85 183 GLY B CA 1
ATOM 2930 C C . GLY B 1 183 ? -27.451 23.245 -40.653 1.00 30.77 183 GLY B C 1
ATOM 2931 O O . GLY B 1 183 ? -28.067 22.292 -40.186 1.00 32.70 183 GLY B O 1
ATOM 2932 N N . LEU B 1 184 ? -26.128 23.316 -40.623 1.00 23.22 184 LEU B N 1
ATOM 2933 C CA . LEU B 1 184 ? -25.364 22.230 -40.028 1.00 20.54 184 LEU B CA 1
ATOM 2934 C C . LEU B 1 184 ? -25.531 22.252 -38.516 1.00 30.21 184 LEU B C 1
ATOM 2935 O O . LEU B 1 184 ? -25.656 23.314 -37.913 1.00 31.73 184 LEU B O 1
ATOM 2940 N N . ARG B 1 185 ? -25.555 21.070 -37.914 1.00 22.70 185 ARG B N 1
ATOM 2941 C CA . ARG B 1 185 ? -25.816 20.942 -36.494 1.00 24.28 185 ARG B CA 1
ATOM 2942 C C . ARG B 1 185 ? -24.531 20.650 -35.712 1.00 28.13 185 ARG B C 1
ATOM 2943 O O . ARG B 1 185 ? -23.631 19.973 -36.203 1.00 27.47 185 ARG B O 1
ATOM 2951 N N . MET B 1 186 ? -24.460 21.168 -34.489 1.00 28.28 186 MET B N 1
ATOM 2952 C CA . MET B 1 186 ? -23.377 20.819 -33.582 1.00 23.90 186 MET B CA 1
ATOM 2953 C C . MET B 1 186 ? -23.655 19.405 -33.077 1.00 23.92 186 MET B C 1
ATOM 2954 O O . MET B 1 186 ? -24.165 19.213 -31.975 1.00 29.03 186 MET B O 1
ATOM 2959 N N . ALA B 1 187 ? -23.335 18.420 -33.911 1.00 27.41 187 ALA B N 1
ATOM 2960 C CA . ALA B 1 187 ? -23.699 17.031 -33.650 1.00 22.49 187 ALA B CA 1
ATOM 2961 C C . ALA B 1 187 ? -22.457 16.160 -33.747 1.00 25.46 187 ALA B C 1
ATOM 2962 O O . ALA B 1 187 ? -22.214 15.543 -34.786 1.00 21.29 187 ALA B O 1
ATOM 2964 N N . PRO B 1 188 ? -21.656 16.120 -32.666 1.00 24.41 188 PRO B N 1
ATOM 2965 C CA . PRO B 1 188 ? -20.351 15.451 -32.696 1.00 24.26 188 PRO B CA 1
ATOM 2966 C C . PRO B 1 188 ? -20.484 13.982 -33.080 1.00 26.46 188 PRO B C 1
ATOM 2967 O O . PRO B 1 188 ? -21.329 13.273 -32.535 1.00 25.07 188 PRO B O 1
ATOM 2971 N N . GLY B 1 189 ? -19.676 13.545 -34.039 1.00 26.00 189 GLY B N 1
ATOM 2972 C CA . GLY B 1 189 ? -19.666 12.152 -34.447 1.00 28.02 189 GLY B CA 1
ATOM 2973 C C . GLY B 1 189 ? -20.534 11.830 -35.648 1.00 28.46 189 GLY B C 1
ATOM 2974 O O . GLY B 1 189 ? -20.292 10.848 -36.342 1.00 27.34 189 GLY B O 1
ATOM 2975 N N . GLU B 1 190 ? -21.543 12.657 -35.903 1.00 21.52 190 GLU B N 1
ATOM 2976 C CA . GLU B 1 190 ? -22.500 12.360 -36.963 1.00 21.26 190 GLU B CA 1
ATOM 2977 C C . GLU B 1 190 ? -21.980 12.790 -38.323 1.00 20.61 190 GLU B C 1
ATOM 2978 O O . GLU B 1 190 ? -21.445 13.886 -38.465 1.00 23.82 190 GLU B O 1
ATOM 2984 N N . ILE B 1 191 ? -22.146 11.931 -39.324 1.00 22.68 191 ILE B N 1
ATOM 2985 C CA . ILE B 1 191 ? -21.865 12.338 -40.700 1.00 21.03 191 ILE B CA 1
ATOM 2986 C C . ILE B 1 191 ? -23.088 13.060 -41.237 1.00 19.63 191 ILE B C 1
ATOM 2987 O O . ILE B 1 191 ? -24.151 12.462 -41.395 1.00 23.88 191 ILE B O 1
ATOM 2992 N N . GLN B 1 192 ? -22.944 14.357 -41.471 1.00 16.59 192 GLN B N 1
ATOM 2993 C CA . GLN B 1 192 ? -24.036 15.158 -41.995 1.00 19.88 192 GLN B CA 1
ATOM 2994 C C . GLN B 1 192 ? -23.909 15.289 -43.510 1.00 17.52 192 GLN B C 1
ATOM 2995 O O . GLN B 1 192 ? -23.093 16.063 -44.018 1.00 15.16 192 GLN B O 1
ATOM 3001 N N . ARG B 1 193 ? -24.736 14.546 -44.230 1.00 17.59 193 ARG B N 1
ATOM 3002 C CA . ARG B 1 193 ? -24.659 14.571 -45.682 1.00 19.72 193 ARG B CA 1
ATOM 3003 C C . ARG B 1 193 ? -25.434 15.764 -46.233 1.00 18.67 193 ARG B C 1
ATOM 3004 O O . ARG B 1 193 ? -26.523 16.083 -45.758 1.00 18.69 193 ARG B O 1
ATOM 3012 N N . THR B 1 194 ? -24.854 16.438 -47.220 1.00 17.44 194 THR B N 1
ATOM 3013 C CA . THR B 1 194 ? -25.480 17.636 -47.771 1.00 16.43 194 THR B CA 1
ATOM 3014 C C . THR B 1 194 ? -25.903 17.442 -49.219 1.00 19.45 194 THR B C 1
ATOM 3015 O O . THR B 1 194 ? -25.638 16.408 -49.819 1.00 19.61 194 THR B O 1
ATOM 3019 N N . ALA B 1 195 ? -26.569 18.447 -49.778 1.00 18.10 195 ALA B N 1
ATOM 3020 C CA . ALA B 1 195 ? -26.979 18.382 -51.169 1.00 22.76 195 ALA B CA 1
ATOM 3021 C C . ALA B 1 195 ? -25.874 18.863 -52.112 1.00 25.79 195 ALA B C 1
ATOM 3022 O O . ALA B 1 195 ? -25.967 18.691 -53.324 1.00 24.90 195 ALA B O 1
ATOM 3024 N N . SER B 1 196 ? -24.815 19.443 -51.559 1.00 19.66 196 SER B N 1
ATOM 3025 C CA . SER B 1 196 ? -23.812 20.118 -52.394 1.00 20.80 196 SER B CA 1
ATOM 3026 C C . SER B 1 196 ? -22.768 19.213 -53.054 1.00 20.68 196 SER B C 1
ATOM 3027 O O . SER B 1 196 ? -22.359 18.198 -52.493 1.00 16.49 196 SER B O 1
ATOM 3030 N N . ARG B 1 197 ? -22.346 19.616 -54.252 1.00 21.83 197 ARG B N 1
ATOM 3031 C CA A ARG B 1 197 ? -21.275 18.941 -54.984 0.53 21.04 197 ARG B CA 1
ATOM 3032 C CA B ARG B 1 197 ? -21.286 18.938 -54.995 0.47 20.98 197 ARG B CA 1
ATOM 3033 C C . ARG B 1 197 ? -20.362 19.996 -55.588 1.00 20.36 197 ARG B C 1
ATOM 3034 O O . ARG B 1 197 ? -20.819 21.077 -55.935 1.00 18.38 197 ARG B O 1
ATOM 3049 N N . PHE B 1 198 ? -19.070 19.689 -55.721 1.00 13.80 198 PHE B N 1
ATOM 3050 C CA . PHE B 1 198 ? -18.157 20.648 -56.362 1.00 14.46 198 PHE B CA 1
ATOM 3051 C C . PHE B 1 198 ? -18.261 20.564 -57.883 1.00 17.71 198 PHE B C 1
ATOM 3052 O O . PHE B 1 198 ? -17.874 21.484 -58.599 1.00 20.02 198 PHE B O 1
ATOM 3060 N N . TYR B 1 199 ? -18.775 19.441 -58.360 1.00 19.01 199 TYR B N 1
ATOM 3061 C CA . TYR B 1 199 ? -18.882 19.197 -59.794 1.00 19.68 199 TYR B CA 1
ATOM 3062 C C . TYR B 1 199 ? -20.007 18.207 -60.044 1.00 15.22 199 TYR B C 1
ATOM 3063 O O . TYR B 1 199 ? -20.328 17.406 -59.180 1.00 20.10 199 TYR B O 1
ATOM 3072 N N . PRO B 1 200 ? -20.640 18.277 -61.221 1.00 16.38 200 PRO B N 1
ATOM 3073 C CA . PRO B 1 200 ? -21.771 17.382 -61.511 1.00 17.84 200 PRO B CA 1
ATOM 3074 C C . PRO B 1 200 ? -21.413 15.898 -61.587 1.00 17.94 200 PRO B C 1
ATOM 3075 O O . PRO B 1 200 ? -20.243 15.522 -61.759 1.00 17.70 200 PRO B O 1
ATOM 3079 N N . VAL B 1 201 ? -22.429 15.056 -61.439 1.00 20.31 201 VAL B N 1
ATOM 3080 C CA . VAL B 1 201 ? -22.241 13.607 -61.545 1.00 24.23 201 VAL B CA 1
ATOM 3081 C C . VAL B 1 201 ? -22.080 13.139 -62.987 1.00 26.64 201 VAL B C 1
ATOM 3082 O O . VAL B 1 201 ? -22.890 13.481 -63.855 1.00 29.04 201 VAL B O 1
ATOM 3086 N N . HIS B 1 202 ? -21.047 12.334 -63.229 1.00 22.92 202 HIS B N 1
ATOM 3087 C CA . HIS B 1 202 ? -20.907 11.593 -64.483 1.00 26.86 202 HIS B CA 1
ATOM 3088 C C . HIS B 1 202 ? -20.322 10.216 -64.229 1.00 27.70 202 HIS B C 1
ATOM 3089 O O . HIS B 1 202 ? -19.725 9.995 -63.177 1.00 28.36 202 HIS B O 1
#

Secondary structure (DSSP, 8-state):
--EEEEEEEE---S--SS-BTTTTBSS--TT--EEEE-HHHHGGGTTTT-EEEEEETTEEEEEEEEEE-TTPPTTEEEEEHHHHHHHS-GGG--EEEEEEEPSS------EEEEPTT--SSS-EEEEES--S-EEEEEEEETTEEEEPEEPTTS-EE-SS---SS-EEEEEEETTS-EEEEEEE---BT-EEE-S--SS---/--EEEEEEEE---S--SS-BTTTTBSS--TT--EEEEEHHHHTTTTTTT-EEEEE-SS-EEEEEEEEEETTPPTTEEEEEHHHHHHHS-GGG--EEEEEEEPSS------EEEEPTT--SS--EEEEE---S-EEEEEEEETTEEEEPEEPTTS-EE-SS---SS-EEEEEEETTS-EEEEEEE---BT-EEE-S--SS---

Foldseek 3Di:
DKFKAKEFEDAQPQDAQFATALLGDRGQPPLNWAKAFEPVCCPLVLQAQWKKWKAAQQGTDIHGHRYHDPPADHRYIHTYLSNDVNRDDNVVRMTIMMMDIDDLDADDFKKKAWAPPDDLFKTKIAIHDQHAGWDWKFKDDDPDTHTFPRHSRRITMDPGGHDHAWIWMWIAGPVGQIDIDTRHDNDHSDIGGDPHYSDDHD/DKFKAKEFEDAQPQDAQFAGALLGDSGCDPQNWAKAFEPVCCPLVLQAQWKKFKAFDQGTDIHGYRYHDPPDDHNYIHTYLSNVVNHDDNVVRMTIMMMDIDDPDADAAKKKAWAPPDDQFKIKIAIHDLHAGWDWKFKDDDPDTHTFPRHSRRITMHPGGHDDDWIWMWIAGPVRQIDIFTRHDNDHSDIGGGPHHSDDHD

Sequence (404 aa):
MTTHGRATHYSLGQGNTIANGNCSMMPAVPADRMYVAVSSPEYSGAAACGTFLDVTGPKGTVRVQVADQCHGCEVGHLDLSEEAFRALGDFNAGIIPISYVTVRDPAGPTVAIRVKEGSSRWWAGLQVLNAGNRIDRVEIQAGRQWLPLTRTDYGYWVTPSPIQDGPLTVKVTDQYGRAVVLPGLRMAPGEIQRTASRFYPVHMTTHGRATHYSLGQGNTIANGNCSMMPAVPADRMYVAVSSPEYSGAAACGTFLDVTGPKGTVRVQVADQCHGCEVGHLDLSEEAFRALGDFNAGIIPISYVTVRDPAGPTVAIRVKEEGSSRWWAGLQVLNAGNRRIDRVEIQAGRQWLPLTRTDYGYWVTPSPIQDGPLTVKVTDQYGRAVVLPGLRMAPGEIQRTASRRFYPVH

Solvent-accessible surface ar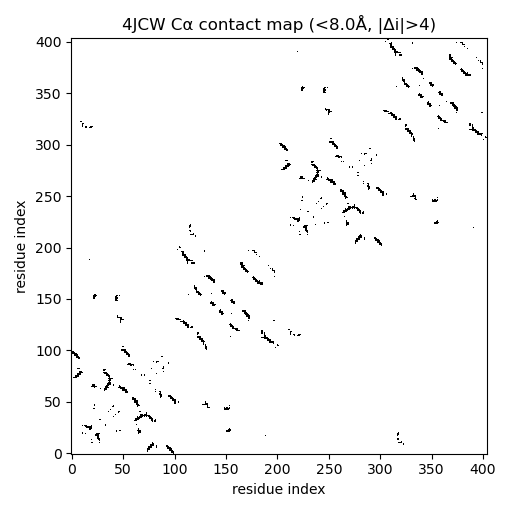ea: 18420 Å² total; per-residue (Å²): 226,56,44,141,26,92,0,34,43,12,23,22,25,150,40,35,110,33,16,3,23,45,3,11,11,23,54,10,22,103,93,76,42,1,0,2,3,0,42,92,49,2,61,41,6,9,18,26,28,9,50,8,37,0,61,12,90,133,30,83,28,96,0,42,2,0,18,32,20,140,74,7,83,87,6,16,0,21,0,0,49,72,0,0,126,42,0,3,92,43,134,54,31,76,8,97,10,27,10,55,88,15,157,46,4,80,37,86,37,1,0,0,1,0,45,14,25,9,23,84,87,102,2,0,6,9,18,27,59,6,6,7,97,17,58,118,1,10,5,70,48,59,227,112,77,63,82,13,75,74,19,90,65,14,5,18,19,9,83,55,76,19,77,123,28,102,2,28,0,39,0,19,1,58,84,57,66,56,12,74,2,95,49,10,122,62,16,62,31,73,58,13,172,26,100,30,93,18,36,103,100,208,227,64,41,143,28,129,0,35,38,14,25,26,32,149,36,38,109,30,16,3,21,46,0,10,9,22,58,10,22,105,94,60,44,1,0,2,4,0,41,91,38,2,47,40,7,11,7,26,22,3,50,8,38,0,62,13,90,132,31,84,28,97,0,36,1,1,18,30,20,138,72,9,134,91,5,37,0,22,0,0,51,72,0,0,119,40,0,3,90,46,130,54,30,79,7,97,9,26,11,55,85,16,156,44,4,77,40,87,31,1,0,0,2,2,45,19,24,9,24,57,109,99,0,0,2,4,17,20,63,5,6,6,82,16,76,112,1,20,0,70,46,67,241,138,72,41,81,12,74,76,19,87,68,13,6,17,18,6,80,49,89,15,75,115,25,110,1,20,0,45,0,8,1,77,84,56,65,58,11,72,2,95,47,12,124,49,18,63,31,70,50,10,178,24,100,28,96,19,38,102,99,205

Nearest PDB structures (foldseek):
  4l48-assembly2_C  TM=9.997E-01  e=6.687E-42  Clavibacter michiganensis subsp. michiganensis NCPPB 382
  4jjo-assembly1_A  TM=9.987E-01  e=9.889E-42  Clavibacter michiganensis
  7wvr-assembly1_A  TM=8.985E-01  e=4.983E-19  Evansstolkia leycettana
  4fer-assembly1_A  TM=8.629E-01  e=1.141E-17  Bacillus subtilis subsp. subtilis str. 168
  5ntb-assembly2_B  TM=8.118E-01  e=3.293E-06  Streptomyces mobaraensis

InterPro domains:
  IPR001547 Glycoside hydrolase, family 5 [PF00150] (87-382)
  IPR001919 Carbohydrate-binding type-2 domain [PF00553] (439-526)
  IPR001919 Carbohydrate-binding type-2 domain [PS51173] (430-535)
  IPR001919 Carbohydrate-binding type-2 domain [SM00637] (437-532)
  IPR007117 Expansin, cellulose-binding-like domain [PF01357] (654-724)
  IPR008965 CBM2/CBM3, carbohydrate-binding domain superfamily [SSF49384] (432-527)
  IPR009009 RlpA-like protein, double-psi beta-barrel domain [PF03330] (591-643)
  IPR012291 CBM2, carbohydrate-binding domain superfamily [G3DSA:2.60.40.290] (432-534)
  IPR017853 Glycoside hydrolase superfamily [SSF51445] (68-412)
  IPR018087 Glycoside hydrolase, family 5, conserved site [PS00659] (217-226)
  IPR036749 Expansin, cellulose-binding-like domain superfamily [G3DSA:2.60.40.760] (649-738)
  IPR036749 Expansin, cellulose-binding-like domain superfamily [SSF49590] (653-726)
  IPR036908 RlpA-like domain superfamily [G3DSA:2.40.40.10] (546-648)
  IPR036908 RlpA-like domain superfamily [SSF50685] (539-647)
  IPR049818 Expansin EXLX1-like [NF041144] (549-742)

Radius of gyration: 23.06 Å; Cα contacts (8 Å, |Δi|>4): 1067; chains: 2; bounding box: 44×51×66 Å

CATH classification: 2.40.40.10 (+1 more: 2.60.40.760)

Organism: Clavibacter michiganensis subsp. michiganensis (strain NCPPB 382) (NCBI:txid443906)

B-factor: mean 25.66, std 10.68, range [8.58, 111.79]